Protein AF-A0A2R6G680-F1 (afdb_monomer)

Structure (mmCIF, N/CA/C/O backbone):
data_AF-A0A2R6G680-F1
#
_entry.id   AF-A0A2R6G680-F1
#
loop_
_atom_site.group_PDB
_atom_site.id
_atom_site.type_symbol
_atom_site.label_atom_id
_atom_site.label_alt_id
_atom_site.label_comp_id
_atom_site.label_asym_id
_atom_site.label_entity_id
_atom_site.label_seq_id
_atom_site.pdbx_PDB_ins_code
_atom_site.Cartn_x
_atom_site.Cartn_y
_atom_site.Cartn_z
_atom_site.occupancy
_atom_site.B_iso_or_equiv
_atom_site.auth_seq_id
_atom_site.auth_comp_id
_atom_site.auth_asym_id
_atom_site.auth_atom_id
_atom_site.pdbx_PDB_model_num
ATOM 1 N N . MET A 1 1 ? 62.714 5.487 -44.331 1.00 49.81 1 MET A N 1
AT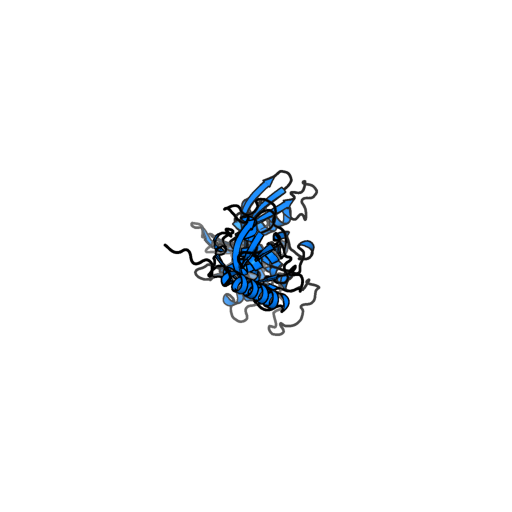OM 2 C CA . MET A 1 1 ? 61.294 5.503 -43.947 1.00 49.81 1 MET A CA 1
ATOM 3 C C . MET A 1 1 ? 60.546 5.523 -45.252 1.00 49.81 1 MET A C 1
ATOM 5 O O . MET A 1 1 ? 60.527 6.553 -45.909 1.00 49.81 1 MET A O 1
ATOM 9 N N . SER A 1 2 ? 60.174 4.332 -45.703 1.00 56.62 2 SER A N 1
ATOM 10 C CA . SER A 1 2 ? 59.376 4.130 -46.904 1.00 56.62 2 SER A CA 1
ATOM 11 C C . SER A 1 2 ? 57.942 4.033 -46.407 1.00 56.62 2 SER A C 1
ATOM 13 O O . SER A 1 2 ? 57.653 3.112 -45.649 1.00 56.62 2 SER A O 1
ATOM 15 N N . ASP A 1 3 ? 57.113 5.021 -46.732 1.00 56.75 3 ASP A N 1
ATOM 16 C CA . ASP A 1 3 ? 55.661 4.886 -46.648 1.00 56.75 3 ASP A CA 1
ATOM 17 C C . ASP A 1 3 ? 55.263 3.920 -47.765 1.00 56.75 3 ASP A C 1
ATOM 19 O O . ASP A 1 3 ? 55.452 4.245 -48.938 1.00 56.75 3 ASP A O 1
ATOM 23 N N . ASP A 1 4 ? 54.825 2.714 -47.404 1.00 64.25 4 ASP A N 1
ATOM 24 C CA . ASP A 1 4 ? 54.219 1.763 -48.336 1.00 64.25 4 ASP A CA 1
ATOM 25 C C . ASP A 1 4 ? 52.769 2.215 -48.590 1.00 64.25 4 ASP A C 1
ATOM 27 O O . ASP A 1 4 ? 51.951 2.176 -47.671 1.00 64.25 4 ASP A O 1
ATOM 31 N N . PRO A 1 5 ? 52.420 2.675 -49.805 1.00 60.72 5 PRO A N 1
ATOM 32 C CA . PRO A 1 5 ? 51.076 3.156 -50.126 1.00 60.72 5 PRO A CA 1
ATOM 33 C C . PRO A 1 5 ? 50.069 2.027 -50.421 1.00 60.72 5 PRO A C 1
ATOM 35 O O . PRO A 1 5 ? 48.942 2.319 -50.816 1.00 60.72 5 PRO A O 1
ATOM 38 N N . ASP A 1 6 ? 50.453 0.760 -50.241 1.00 60.34 6 ASP A N 1
ATOM 39 C CA . ASP A 1 6 ? 49.648 -0.408 -50.628 1.00 60.34 6 ASP A CA 1
ATOM 40 C C . ASP A 1 6 ? 48.803 -1.011 -49.484 1.00 60.34 6 ASP A C 1
ATOM 42 O O . ASP A 1 6 ? 48.071 -1.969 -49.724 1.00 60.34 6 ASP A O 1
ATOM 46 N N . ASP A 1 7 ? 48.827 -0.444 -48.269 1.00 60.12 7 ASP A N 1
ATOM 47 C CA . ASP A 1 7 ? 48.047 -0.967 -47.123 1.00 60.12 7 ASP A CA 1
ATOM 48 C C . ASP A 1 7 ? 46.649 -0.324 -46.968 1.00 60.12 7 ASP A C 1
ATOM 50 O O . ASP A 1 7 ? 45.800 -0.812 -46.236 1.00 60.12 7 ASP A O 1
ATOM 54 N N . ALA A 1 8 ? 46.341 0.744 -47.714 1.00 59.50 8 ALA A N 1
ATOM 55 C CA . ALA A 1 8 ? 45.077 1.483 -47.561 1.00 59.50 8 ALA A CA 1
ATOM 56 C C . ALA A 1 8 ? 43.843 0.797 -48.197 1.00 59.50 8 ALA A C 1
ATOM 58 O O . ALA A 1 8 ? 42.720 1.269 -48.037 1.00 59.50 8 ALA A O 1
ATOM 59 N N . GLY A 1 9 ? 44.034 -0.281 -48.966 1.00 61.34 9 GLY A N 1
ATOM 60 C CA . GLY A 1 9 ? 42.948 -0.982 -49.667 1.00 61.34 9 GLY A CA 1
ATOM 61 C C . GLY A 1 9 ? 42.364 -2.187 -48.920 1.00 61.34 9 GLY A C 1
ATOM 62 O O . GLY A 1 9 ? 41.284 -2.647 -49.289 1.00 61.34 9 GLY A O 1
ATOM 63 N N . GLY A 1 10 ? 43.072 -2.710 -47.912 1.00 71.75 10 GLY A N 1
ATOM 64 C CA . GLY A 1 10 ? 42.641 -3.876 -47.132 1.00 71.75 10 GLY A CA 1
ATOM 65 C C . GLY A 1 10 ? 41.509 -3.550 -46.159 1.00 71.75 10 GLY A C 1
ATOM 66 O O . GLY A 1 10 ? 40.532 -4.296 -46.094 1.00 71.75 10 GLY A O 1
ATOM 67 N N . ASP A 1 11 ? 41.604 -2.401 -45.491 1.00 75.50 11 ASP A N 1
ATOM 68 C CA . ASP A 1 11 ? 40.648 -1.987 -44.458 1.00 75.50 11 ASP A CA 1
ATOM 69 C C . ASP A 1 11 ? 39.259 -1.688 -45.042 1.00 75.50 11 ASP A C 1
ATOM 71 O O . ASP A 1 11 ? 38.263 -2.219 -44.565 1.00 75.50 11 ASP A O 1
ATOM 75 N N . ALA A 1 12 ? 39.176 -0.995 -46.184 1.00 81.25 12 ALA A N 1
ATOM 76 C CA . ALA A 1 12 ? 37.887 -0.633 -46.789 1.00 81.25 12 ALA A CA 1
ATOM 77 C C . ALA A 1 12 ? 37.011 -1.842 -47.187 1.00 81.25 12 ALA A C 1
ATOM 79 O O . ALA A 1 12 ? 35.783 -1.749 -47.207 1.00 81.25 12 ALA A O 1
ATOM 80 N N . LEU A 1 13 ? 37.623 -2.977 -47.545 1.00 77.62 13 LEU A N 1
ATOM 81 C CA . LEU A 1 13 ? 36.894 -4.212 -47.857 1.00 77.62 13 LEU A CA 1
ATOM 82 C C . LEU A 1 13 ? 36.437 -4.941 -46.591 1.00 77.62 13 LEU A C 1
ATOM 84 O O . LEU A 1 13 ? 35.342 -5.501 -46.592 1.00 77.62 13 LEU A O 1
ATOM 88 N N . ALA A 1 14 ? 37.254 -4.922 -45.535 1.00 77.00 14 ALA A N 1
ATOM 89 C CA . ALA A 1 14 ? 36.889 -5.479 -44.238 1.00 77.00 14 ALA A CA 1
ATOM 90 C C . ALA A 1 14 ? 35.731 -4.690 -43.605 1.00 77.00 14 ALA A C 1
ATOM 92 O O . ALA A 1 14 ? 34.775 -5.303 -43.128 1.00 77.00 14 ALA A O 1
ATOM 93 N N . ASP A 1 15 ? 35.760 -3.359 -43.707 1.00 80.75 15 ASP A N 1
ATOM 94 C CA . ASP A 1 15 ? 34.701 -2.469 -43.221 1.00 80.75 15 ASP A CA 1
ATOM 95 C C . ASP A 1 15 ? 33.379 -2.715 -43.965 1.00 80.75 15 ASP A C 1
ATOM 97 O O . ASP A 1 15 ? 32.334 -2.905 -43.345 1.00 80.75 15 ASP A O 1
ATOM 101 N N . LEU A 1 16 ? 33.420 -2.822 -45.301 1.00 81.56 16 LEU A N 1
ATOM 102 C CA . LEU A 1 16 ? 32.242 -3.144 -46.120 1.00 81.56 16 LEU A CA 1
ATOM 103 C C . LEU A 1 16 ? 31.677 -4.541 -45.829 1.00 81.56 16 LEU A C 1
ATOM 105 O O . LEU A 1 16 ? 30.459 -4.738 -45.859 1.00 81.56 16 LEU A O 1
ATOM 109 N N . GLU A 1 17 ? 32.537 -5.531 -45.579 1.00 77.44 17 GLU A N 1
ATOM 110 C CA . GLU A 1 17 ? 32.090 -6.872 -45.205 1.00 77.44 17 GLU A CA 1
ATOM 111 C C . GLU A 1 17 ? 31.442 -6.864 -43.815 1.00 77.44 17 GLU A C 1
ATOM 113 O O . GLU A 1 17 ? 30.363 -7.440 -43.654 1.00 77.44 17 GLU A O 1
ATOM 118 N N . ALA A 1 18 ? 32.027 -6.159 -42.843 1.00 78.62 18 ALA A N 1
ATOM 119 C CA . ALA A 1 18 ? 31.448 -5.977 -41.515 1.00 78.62 18 ALA A CA 1
ATOM 120 C C . ALA A 1 18 ? 30.091 -5.251 -41.577 1.00 78.62 18 ALA A C 1
ATOM 122 O O . ALA A 1 18 ? 29.119 -5.700 -40.960 1.00 78.62 18 ALA A O 1
ATOM 123 N N . GLU A 1 19 ? 29.979 -4.194 -42.384 1.00 79.56 19 GLU A N 1
ATOM 124 C CA . GLU A 1 19 ? 28.728 -3.462 -42.599 1.00 79.56 19 GLU A CA 1
ATOM 125 C C . GLU A 1 19 ? 27.661 -4.356 -43.254 1.00 79.56 19 GLU A C 1
ATOM 127 O O . GLU A 1 19 ? 26.500 -4.375 -42.830 1.00 79.56 19 GLU A O 1
ATOM 132 N N . TYR A 1 20 ? 28.049 -5.161 -44.249 1.00 79.56 20 TYR A N 1
ATOM 133 C CA . TYR A 1 20 ? 27.141 -6.084 -44.928 1.00 79.56 20 TYR A CA 1
ATOM 134 C C . TYR A 1 20 ? 26.673 -7.229 -44.023 1.00 79.56 20 TYR A C 1
ATOM 136 O O . TYR A 1 20 ? 25.492 -7.587 -44.059 1.00 79.56 20 TYR A O 1
ATOM 144 N N . GLN A 1 21 ? 27.555 -7.799 -43.195 1.00 76.00 21 GLN A N 1
ATOM 145 C CA . GLN A 1 21 ? 27.157 -8.816 -42.219 1.00 76.00 21 GLN A CA 1
ATOM 146 C C . GLN A 1 21 ? 26.201 -8.218 -41.188 1.00 76.00 21 GLN A C 1
ATOM 148 O O . GLN A 1 21 ? 25.130 -8.781 -40.974 1.00 76.00 21 GLN A O 1
ATOM 153 N N . THR A 1 22 ? 26.508 -7.037 -40.650 1.00 75.69 22 THR A N 1
ATOM 154 C CA . THR A 1 22 ? 25.616 -6.312 -39.734 1.00 75.69 22 THR A CA 1
ATOM 155 C C . THR A 1 22 ? 24.255 -6.049 -40.380 1.00 75.69 22 THR A C 1
ATOM 157 O O . THR A 1 22 ? 23.216 -6.356 -39.800 1.00 75.69 22 THR A O 1
ATOM 160 N N . TYR A 1 23 ? 24.221 -5.569 -41.627 1.00 80.81 23 TYR A N 1
ATOM 161 C CA . TYR A 1 23 ? 22.977 -5.393 -42.382 1.00 80.81 23 TYR A CA 1
ATOM 162 C C . TYR A 1 23 ? 22.189 -6.702 -42.542 1.00 80.81 23 TYR A C 1
ATOM 164 O O . TYR A 1 23 ? 20.964 -6.713 -42.392 1.00 80.81 23 TYR A O 1
ATOM 172 N N . ARG A 1 24 ? 22.875 -7.810 -42.845 1.00 79.94 24 ARG A N 1
ATOM 173 C CA . ARG A 1 24 ? 22.242 -9.115 -43.057 1.00 79.94 24 ARG A CA 1
ATOM 174 C C . ARG A 1 24 ? 21.618 -9.658 -41.775 1.00 79.94 24 ARG A C 1
ATOM 176 O O . ARG A 1 24 ? 20.484 -10.126 -41.830 1.00 79.94 24 ARG A O 1
ATOM 183 N N . VAL A 1 25 ? 22.338 -9.567 -40.660 1.00 78.25 25 VAL A N 1
ATOM 184 C CA . VAL A 1 25 ? 21.880 -10.024 -39.341 1.00 78.25 25 VAL A CA 1
ATOM 185 C C . VAL A 1 25 ? 20.653 -9.209 -38.910 1.00 78.25 25 VAL A C 1
ATOM 187 O O . VAL A 1 25 ? 19.599 -9.774 -38.622 1.00 78.25 25 VAL A O 1
ATOM 190 N N . LEU A 1 26 ? 20.720 -7.877 -39.018 1.00 78.19 26 LEU A N 1
ATOM 191 C CA . LEU A 1 26 ? 19.611 -6.993 -38.636 1.00 78.19 26 LEU A CA 1
ATOM 192 C C . LEU A 1 26 ? 18.354 -7.207 -39.497 1.00 78.19 26 LEU A C 1
ATOM 194 O O . LEU A 1 26 ? 17.239 -7.151 -38.989 1.00 78.19 26 LEU A O 1
ATOM 198 N N . ARG A 1 27 ? 18.502 -7.492 -40.798 1.00 79.62 27 ARG A N 1
ATOM 199 C CA . ARG A 1 27 ? 17.358 -7.771 -41.686 1.00 79.62 27 ARG A CA 1
ATOM 200 C C . ARG A 1 27 ? 16.759 -9.166 -41.477 1.00 79.62 27 ARG A C 1
ATOM 202 O O . ARG A 1 27 ? 15.598 -9.383 -41.817 1.00 79.62 27 ARG A O 1
ATOM 209 N N . GLY A 1 28 ? 17.545 -10.112 -40.968 1.00 79.81 28 GLY A N 1
ATOM 210 C CA . GLY A 1 28 ? 17.098 -11.476 -40.685 1.00 79.81 28 GLY A CA 1
ATOM 211 C C . GLY A 1 28 ? 16.208 -11.594 -39.446 1.00 79.81 28 GLY A C 1
ATOM 212 O O . GLY A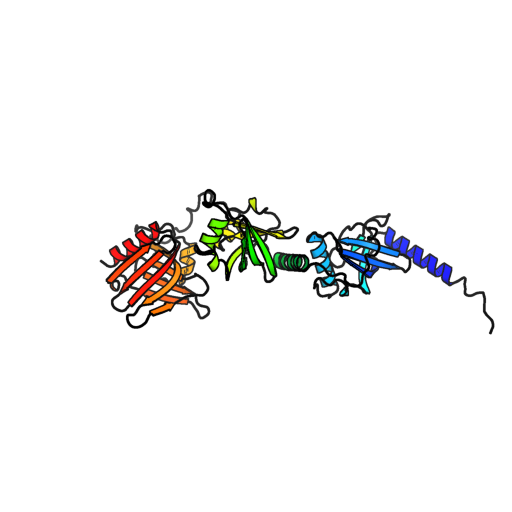 1 28 ? 15.646 -12.665 -39.227 1.00 79.81 28 GLY A O 1
ATOM 213 N N . GLY A 1 29 ? 16.083 -10.523 -38.650 1.00 81.56 29 GLY A N 1
ATOM 214 C CA . GLY A 1 29 ? 15.519 -10.599 -37.301 1.00 81.56 29 GLY A CA 1
ATOM 215 C C . GLY A 1 29 ? 16.396 -11.433 -36.363 1.00 81.56 29 GLY A C 1
ATOM 216 O O . GLY A 1 29 ? 15.893 -12.002 -35.395 1.00 81.56 29 GLY A O 1
ATOM 217 N N . GLU A 1 30 ? 17.684 -11.566 -36.693 1.00 87.44 30 GLU A N 1
ATOM 218 C CA . GLU A 1 30 ? 18.654 -12.263 -35.859 1.00 87.44 30 GLU A CA 1
ATOM 219 C C . GLU A 1 30 ? 19.028 -11.391 -34.656 1.00 87.44 30 GLU A C 1
ATOM 221 O O . GLU A 1 30 ? 18.922 -10.162 -34.686 1.00 87.44 30 GLU A O 1
ATOM 226 N N . ASP A 1 31 ? 19.453 -12.056 -33.589 1.00 92.56 31 ASP A N 1
ATOM 227 C CA . ASP A 1 31 ? 19.865 -11.413 -32.351 1.00 92.56 31 ASP A CA 1
ATOM 228 C C . ASP A 1 31 ? 21.253 -10.772 -32.534 1.00 92.56 31 ASP A C 1
ATOM 230 O O . ASP A 1 31 ? 22.177 -11.400 -33.061 1.00 92.56 31 ASP A O 1
ATOM 234 N N . VAL A 1 32 ? 21.404 -9.518 -32.103 1.00 92.56 32 VAL A N 1
ATOM 235 C CA . VAL A 1 32 ? 22.625 -8.714 -32.259 1.00 92.56 32 VAL A CA 1
ATOM 236 C C . VAL A 1 32 ? 23.081 -8.184 -30.913 1.00 92.56 32 VAL A C 1
ATOM 238 O O . VAL A 1 32 ? 22.293 -7.620 -30.166 1.00 92.56 32 VAL A O 1
ATOM 241 N N . SER A 1 33 ? 24.370 -8.322 -30.617 1.00 94.12 33 SER A N 1
ATOM 242 C CA . SER A 1 33 ? 24.966 -7.703 -29.434 1.00 94.12 33 SER A CA 1
ATOM 243 C C . SER A 1 33 ? 25.059 -6.189 -29.626 1.00 94.12 33 SER A C 1
ATOM 245 O O . SER A 1 33 ? 25.563 -5.732 -30.651 1.00 94.12 33 SER A O 1
ATOM 247 N N . ALA A 1 34 ? 24.626 -5.418 -28.637 1.00 95.75 34 ALA A N 1
ATOM 248 C CA . ALA A 1 34 ? 24.740 -3.966 -28.621 1.00 95.75 34 ALA A CA 1
ATOM 249 C C . ALA A 1 34 ? 25.215 -3.485 -27.252 1.00 95.75 34 ALA A C 1
ATOM 251 O O . ALA A 1 34 ? 24.868 -4.075 -26.231 1.00 95.75 34 ALA A O 1
ATOM 252 N N . ARG A 1 35 ? 25.989 -2.405 -27.220 1.00 97.25 35 ARG A N 1
ATOM 253 C CA . ARG A 1 35 ? 26.400 -1.741 -25.982 1.00 97.25 35 ARG A CA 1
ATOM 254 C C . ARG A 1 35 ? 25.447 -0.593 -25.677 1.00 97.25 35 ARG A C 1
ATOM 256 O O . ARG A 1 35 ? 25.126 0.173 -26.578 1.00 97.25 35 ARG A O 1
ATOM 263 N N . ILE A 1 36 ? 25.023 -0.431 -24.430 1.00 97.38 36 ILE A N 1
ATOM 264 C CA . ILE A 1 36 ? 24.321 0.781 -23.995 1.00 97.38 36 ILE A CA 1
ATOM 265 C C . ILE A 1 36 ? 25.361 1.903 -23.932 1.00 97.38 36 ILE A C 1
ATOM 267 O O . ILE A 1 36 ? 26.222 1.918 -23.060 1.00 97.38 36 ILE A O 1
ATOM 271 N N . ASP A 1 37 ? 25.338 2.806 -24.901 1.00 96.62 37 ASP A N 1
ATOM 272 C CA . ASP A 1 37 ? 26.349 3.854 -25.059 1.00 96.62 37 ASP A CA 1
ATOM 273 C C . ASP A 1 37 ? 25.957 5.157 -24.350 1.00 96.62 37 ASP A C 1
ATOM 275 O O . ASP A 1 37 ? 26.817 5.897 -23.877 1.00 96.62 37 ASP A O 1
ATOM 279 N N . ALA A 1 38 ? 24.658 5.429 -24.231 1.00 96.50 38 ALA A N 1
ATOM 280 C CA . ALA A 1 38 ? 24.161 6.555 -23.453 1.00 96.50 38 ALA A CA 1
ATOM 281 C C . ALA A 1 38 ? 22.773 6.270 -22.881 1.00 96.50 38 ALA A C 1
ATOM 283 O O . ALA A 1 38 ? 21.989 5.502 -23.445 1.00 96.50 38 ALA A O 1
ATOM 284 N N . VAL A 1 39 ? 22.468 6.950 -21.783 1.00 96.62 39 VAL A N 1
ATOM 285 C CA . VAL A 1 39 ? 21.147 6.996 -21.162 1.00 96.62 39 VAL A CA 1
ATOM 286 C C . VAL A 1 39 ? 20.744 8.453 -20.956 1.00 96.62 39 VAL A C 1
ATOM 288 O O . VAL A 1 39 ? 21.598 9.338 -20.908 1.00 96.62 39 VAL A O 1
ATOM 291 N N . GLY A 1 40 ? 19.447 8.714 -20.885 1.00 95.06 40 GLY A N 1
ATOM 292 C CA . GLY A 1 40 ? 18.914 10.049 -20.636 1.00 95.06 40 GLY A CA 1
ATOM 293 C C . GLY A 1 40 ? 17.533 9.972 -20.009 1.00 95.06 40 GLY A C 1
ATOM 294 O O . GLY A 1 40 ? 16.831 8.973 -20.167 1.00 95.06 40 GLY A O 1
ATOM 295 N N . TYR A 1 41 ? 17.144 11.026 -19.302 1.00 92.94 41 TYR A N 1
ATOM 296 C CA . TYR A 1 41 ? 15.794 11.170 -18.777 1.00 92.94 41 TYR A CA 1
ATOM 297 C C . TYR A 1 41 ? 15.301 12.606 -18.963 1.00 92.94 41 TYR A C 1
ATOM 299 O O . TYR A 1 41 ? 16.047 13.557 -18.733 1.00 92.94 41 TYR A O 1
ATOM 307 N N . ASP A 1 42 ? 14.050 12.735 -19.392 1.00 90.69 42 ASP A N 1
ATOM 308 C CA . ASP A 1 42 ? 13.303 13.996 -19.460 1.00 90.69 42 ASP A CA 1
ATOM 309 C C . ASP A 1 42 ? 11.850 13.707 -19.044 1.00 90.69 42 ASP A C 1
ATOM 311 O O . ASP A 1 42 ? 11.603 13.395 -17.886 1.00 90.69 42 ASP A O 1
ATOM 315 N N . ASP A 1 43 ? 10.903 13.653 -19.982 1.00 89.69 43 ASP A N 1
ATOM 316 C CA . ASP A 1 43 ? 9.550 13.123 -19.727 1.00 89.69 43 ASP A CA 1
ATOM 317 C C . ASP A 1 43 ? 9.461 11.586 -19.879 1.00 89.69 43 ASP A C 1
ATOM 319 O O . ASP A 1 43 ? 8.418 10.974 -19.652 1.00 89.69 43 ASP A O 1
ATOM 323 N N . ALA A 1 44 ? 10.552 10.962 -20.321 1.00 93.69 44 ALA A N 1
ATOM 324 C CA . ALA A 1 44 ? 10.692 9.537 -20.595 1.00 93.69 44 ALA A CA 1
ATOM 325 C C . ALA A 1 44 ? 12.152 9.123 -20.370 1.00 93.69 44 ALA A C 1
ATOM 327 O O . ALA A 1 44 ? 13.053 9.966 -20.429 1.00 93.69 44 ALA A O 1
ATOM 328 N N . ALA A 1 45 ? 12.398 7.834 -20.137 1.00 94.56 45 ALA A N 1
ATOM 329 C CA . ALA A 1 45 ? 13.753 7.293 -20.095 1.00 94.56 45 ALA A CA 1
ATOM 330 C C . ALA A 1 45 ? 14.201 6.900 -21.507 1.00 94.56 45 ALA A C 1
ATOM 332 O O . ALA A 1 45 ? 13.467 6.255 -22.248 1.00 94.56 45 ALA A O 1
ATOM 333 N N . TYR A 1 46 ? 15.417 7.269 -21.890 1.00 96.38 46 TYR A N 1
ATOM 334 C CA . TYR A 1 46 ? 15.964 6.999 -23.215 1.00 96.38 46 TYR A CA 1
ATOM 335 C C . TYR A 1 46 ? 17.208 6.138 -23.092 1.00 96.38 46 TYR A C 1
ATOM 337 O O . TYR A 1 46 ? 18.111 6.452 -22.319 1.00 96.38 46 TYR A O 1
ATOM 345 N N . LEU A 1 47 ? 17.271 5.071 -23.887 1.00 97.00 47 LEU A N 1
ATOM 346 C CA . LEU A 1 47 ? 18.435 4.194 -23.977 1.00 97.00 47 LEU A CA 1
ATOM 347 C C . LEU A 1 47 ? 18.998 4.269 -25.396 1.00 97.00 47 LEU A C 1
ATOM 349 O O . LEU A 1 47 ? 18.278 4.017 -26.367 1.00 97.00 47 LEU A O 1
ATOM 353 N N . ARG A 1 48 ? 20.282 4.617 -25.526 1.00 96.75 48 ARG A N 1
ATOM 354 C CA . ARG A 1 48 ? 21.025 4.560 -26.789 1.00 96.75 48 ARG A CA 1
ATOM 355 C C . ARG A 1 48 ? 21.876 3.303 -26.822 1.00 96.75 48 ARG A C 1
ATOM 357 O O . ARG A 1 48 ? 22.788 3.143 -26.018 1.00 96.75 48 ARG A O 1
ATOM 364 N N . PHE A 1 49 ? 21.613 2.454 -27.799 1.00 96.62 49 PHE A N 1
ATOM 365 C CA . PHE A 1 49 ? 22.372 1.248 -28.069 1.00 96.62 49 PHE A CA 1
ATOM 366 C C . PHE A 1 49 ? 23.291 1.456 -29.267 1.00 96.62 49 PHE A C 1
ATOM 368 O O . PHE A 1 49 ? 22.842 1.860 -30.336 1.00 96.62 49 PHE A O 1
ATOM 375 N N . GLU A 1 50 ? 24.563 1.136 -29.109 1.00 96.25 50 GLU A N 1
ATOM 376 C CA . GLU A 1 50 ? 25.568 1.106 -30.162 1.00 96.25 50 GLU A CA 1
ATOM 377 C C . GLU A 1 50 ? 25.791 -0.346 -30.600 1.00 96.25 50 GLU A C 1
ATOM 379 O O . GLU A 1 50 ? 26.194 -1.195 -29.803 1.00 96.25 50 GLU A O 1
ATOM 384 N N . VAL A 1 51 ? 25.507 -0.640 -31.869 1.00 93.69 51 VAL A N 1
ATOM 385 C CA . VAL A 1 51 ? 25.757 -1.960 -32.479 1.00 93.69 51 VAL A CA 1
ATOM 386 C C . VAL A 1 51 ? 27.101 -1.979 -33.211 1.00 93.69 51 VAL A C 1
ATOM 388 O O . VAL A 1 51 ? 27.793 -2.994 -33.224 1.00 93.69 51 VAL A O 1
ATOM 391 N N . SER A 1 52 ? 27.472 -0.849 -33.813 1.00 90.06 52 SER A N 1
ATOM 392 C CA . SER A 1 52 ? 28.756 -0.598 -34.475 1.00 90.06 52 SER A CA 1
ATOM 393 C C . SER A 1 52 ? 29.036 0.908 -34.482 1.00 90.06 52 SER A C 1
ATOM 395 O O . SER A 1 52 ? 28.111 1.682 -34.245 1.00 90.06 52 SER A O 1
ATOM 397 N N . GLU A 1 53 ? 30.252 1.328 -34.848 1.00 88.19 53 GLU A N 1
ATOM 398 C CA . GLU A 1 53 ? 30.670 2.747 -34.846 1.00 88.19 53 GLU A CA 1
ATOM 399 C C . GLU A 1 53 ? 29.693 3.677 -35.596 1.00 88.19 53 GLU A C 1
ATOM 401 O O . GLU A 1 53 ? 29.390 4.774 -35.133 1.00 88.19 53 GLU A O 1
ATOM 406 N N . ASP A 1 54 ? 29.126 3.208 -36.712 1.00 88.38 54 ASP A N 1
ATOM 407 C CA . ASP A 1 54 ? 28.191 3.986 -37.538 1.00 88.38 54 ASP A CA 1
ATOM 408 C C . ASP A 1 54 ? 26.708 3.650 -37.305 1.00 88.38 54 ASP A C 1
ATOM 410 O O . ASP A 1 54 ? 25.833 4.115 -38.047 1.00 88.38 54 ASP A O 1
ATOM 414 N N . ARG A 1 55 ? 26.382 2.796 -36.322 1.00 90.25 55 ARG A N 1
ATOM 415 C CA . ARG A 1 55 ? 25.002 2.331 -36.121 1.00 90.25 55 ARG A CA 1
ATOM 416 C C . ARG A 1 55 ? 24.585 2.347 -34.662 1.00 90.25 55 ARG A C 1
ATOM 418 O O . ARG A 1 55 ? 24.962 1.485 -33.866 1.00 90.25 55 ARG A O 1
ATOM 425 N N . VAL A 1 56 ? 23.689 3.285 -34.382 1.00 95.00 56 VAL A N 1
ATOM 426 C CA . VAL A 1 56 ? 23.047 3.470 -33.088 1.00 95.00 56 VAL A CA 1
ATOM 427 C C . VAL A 1 56 ? 21.533 3.335 -33.203 1.00 95.00 56 VAL A C 1
ATOM 429 O O . VAL A 1 56 ? 20.936 3.684 -34.222 1.00 95.00 56 VAL A O 1
ATOM 432 N N . PHE A 1 57 ? 20.920 2.846 -32.135 1.00 95.06 57 PHE A N 1
ATOM 433 C CA . PHE A 1 57 ? 19.478 2.802 -31.945 1.00 95.06 57 PHE A CA 1
ATOM 434 C C . PHE A 1 57 ? 19.143 3.556 -30.672 1.00 95.06 57 PHE A C 1
ATOM 436 O O . PHE A 1 57 ? 19.791 3.348 -29.653 1.00 95.06 57 PHE A O 1
ATOM 443 N N . THR A 1 58 ? 18.118 4.395 -30.704 1.00 97.12 58 THR A N 1
ATOM 444 C CA . THR A 1 58 ? 17.593 5.020 -29.493 1.00 97.12 58 THR A CA 1
ATOM 445 C C . THR A 1 58 ? 16.163 4.571 -29.292 1.00 97.12 58 THR A C 1
ATOM 447 O O . THR A 1 58 ? 15.359 4.650 -30.215 1.00 97.12 58 THR A O 1
ATOM 450 N N . VAL A 1 59 ? 15.854 4.094 -28.092 1.00 96.88 59 VAL A N 1
ATOM 451 C CA . VAL A 1 59 ? 14.483 3.782 -27.681 1.00 96.88 59 VAL A CA 1
ATOM 452 C C . VAL A 1 59 ? 14.070 4.729 -26.571 1.00 96.88 59 VAL A C 1
ATOM 454 O O . VAL A 1 59 ? 14.884 5.061 -25.708 1.00 96.88 59 VAL A O 1
ATOM 457 N N . ALA A 1 60 ? 12.807 5.136 -26.602 1.00 96.25 60 ALA A N 1
ATOM 458 C CA . ALA A 1 60 ? 12.154 5.792 -25.482 1.00 96.25 60 ALA A CA 1
ATOM 459 C C . ALA A 1 60 ? 11.331 4.763 -24.703 1.00 96.25 60 ALA A C 1
ATOM 461 O O . ALA A 1 60 ? 10.648 3.918 -25.287 1.00 96.25 60 ALA A O 1
ATOM 462 N N . LEU A 1 61 ? 11.410 4.864 -23.387 1.00 94.19 61 LEU A N 1
ATOM 463 C CA . LEU A 1 61 ? 10.600 4.170 -22.406 1.00 94.19 61 LEU A CA 1
ATOM 464 C C . LEU A 1 61 ? 9.729 5.237 -21.765 1.00 94.19 61 LEU A C 1
ATOM 466 O O . LEU A 1 61 ? 10.250 6.176 -21.155 1.00 94.19 61 LEU A O 1
ATOM 470 N N . GLY A 1 62 ? 8.424 5.132 -21.983 1.00 90.12 62 GLY A N 1
ATOM 471 C CA . GLY A 1 62 ? 7.461 6.084 -21.463 1.00 90.12 62 GLY A CA 1
ATOM 472 C C . GLY A 1 62 ? 7.544 6.214 -19.939 1.00 90.12 62 GLY A C 1
ATOM 473 O O . GLY A 1 62 ? 8.131 5.370 -19.259 1.00 90.12 62 GLY A O 1
ATOM 474 N N . PRO A 1 63 ? 6.929 7.266 -19.377 1.00 82.00 63 PRO A N 1
ATOM 475 C CA . PRO A 1 63 ? 6.803 7.413 -17.930 1.00 82.00 63 PRO A CA 1
ATOM 476 C C . PRO A 1 63 ? 5.815 6.403 -17.326 1.00 82.00 63 PRO A C 1
ATOM 478 O O . PRO A 1 63 ? 5.572 6.420 -16.120 1.00 82.00 63 PRO A O 1
ATOM 481 N N . ASP A 1 64 ? 5.198 5.548 -18.146 1.00 82.44 64 ASP A N 1
ATOM 482 C CA . ASP A 1 64 ? 4.354 4.485 -17.644 1.00 82.44 64 ASP A CA 1
ATOM 483 C C . ASP A 1 64 ? 5.191 3.404 -16.949 1.00 82.44 64 ASP A C 1
ATOM 485 O O . ASP A 1 64 ? 6.338 3.100 -17.273 1.00 82.44 64 ASP A O 1
ATOM 489 N N . VAL A 1 65 ? 4.587 2.807 -15.937 1.00 75.06 65 VAL A N 1
ATOM 490 C CA . VAL A 1 65 ? 5.248 1.840 -15.066 1.00 75.06 65 VAL A CA 1
ATOM 491 C C . VAL A 1 65 ? 5.540 0.534 -15.788 1.00 75.06 65 VAL A C 1
ATOM 493 O O . VAL A 1 65 ? 6.453 -0.157 -15.360 1.00 75.06 65 VAL A O 1
ATOM 496 N N . SER A 1 66 ? 4.847 0.181 -16.877 1.00 81.25 66 SER A N 1
ATOM 497 C CA . SER A 1 66 ? 5.198 -1.026 -17.640 1.00 81.25 66 SER A CA 1
ATOM 498 C C . SER A 1 66 ? 6.575 -0.866 -18.285 1.00 81.25 66 SER A C 1
ATOM 500 O O . SER A 1 66 ? 7.440 -1.746 -18.179 1.00 81.25 66 SER A O 1
ATOM 502 N N . ASP A 1 67 ? 6.816 0.300 -18.876 1.00 90.38 67 ASP A N 1
ATOM 503 C CA . ASP A 1 67 ? 8.092 0.680 -19.469 1.00 90.38 67 ASP A CA 1
ATOM 504 C C . ASP A 1 67 ? 9.200 0.770 -18.415 1.00 90.38 67 ASP A C 1
ATOM 506 O O . ASP A 1 67 ? 10.286 0.209 -18.591 1.00 90.38 67 ASP A O 1
ATOM 510 N N . LEU A 1 68 ? 8.908 1.384 -17.272 1.00 88.44 68 LEU A N 1
ATOM 511 C CA . LEU A 1 68 ? 9.868 1.521 -16.177 1.00 88.44 68 LEU A CA 1
ATOM 512 C C . LEU A 1 68 ? 10.116 0.212 -15.410 1.00 88.44 68 LEU A C 1
ATOM 514 O O . LEU A 1 68 ? 11.225 -0.027 -14.931 1.00 88.44 68 LEU A O 1
ATOM 518 N N . ALA A 1 69 ? 9.128 -0.674 -15.318 1.00 86.62 69 ALA A N 1
ATOM 519 C CA . ALA A 1 69 ? 9.304 -2.021 -14.785 1.00 86.62 69 ALA A CA 1
ATOM 520 C C . ALA A 1 69 ? 10.178 -2.858 -15.710 1.00 86.62 69 ALA A C 1
ATOM 522 O O . ALA A 1 69 ? 11.052 -3.581 -15.234 1.00 86.62 69 ALA A O 1
ATOM 523 N N . SER A 1 70 ? 10.004 -2.705 -17.024 1.00 91.88 70 SER A N 1
ATOM 524 C CA . SER A 1 70 ? 10.891 -3.318 -18.012 1.00 91.88 70 SER A CA 1
ATOM 525 C C . SER A 1 70 ? 12.318 -2.765 -17.898 1.00 91.88 70 SER A C 1
ATOM 527 O O . SER A 1 70 ? 13.280 -3.525 -17.985 1.00 91.88 70 SER A O 1
ATOM 529 N N . LEU A 1 71 ? 12.480 -1.466 -17.616 1.00 94.31 71 LEU A N 1
ATOM 530 C CA . LEU A 1 71 ? 13.782 -0.861 -17.312 1.00 94.31 71 LEU A CA 1
ATOM 531 C C . LEU A 1 71 ? 14.404 -1.441 -16.033 1.00 94.31 71 LEU A C 1
ATOM 533 O O . LEU A 1 71 ? 15.570 -1.829 -16.028 1.00 94.31 71 LEU A O 1
ATOM 537 N N . ALA A 1 72 ? 13.633 -1.573 -14.954 1.00 92.50 72 ALA A N 1
ATOM 538 C CA . ALA A 1 72 ? 14.115 -2.190 -13.721 1.00 92.50 72 ALA A CA 1
ATOM 539 C C . ALA A 1 72 ? 14.433 -3.686 -13.895 1.00 92.50 72 ALA A C 1
ATOM 541 O O . ALA A 1 72 ? 15.374 -4.196 -13.277 1.00 92.50 72 ALA A O 1
ATOM 542 N N . ALA A 1 73 ? 13.679 -4.392 -14.741 1.00 91.88 73 ALA A N 1
ATOM 543 C CA . ALA A 1 73 ? 13.959 -5.767 -15.134 1.00 91.88 73 ALA A CA 1
ATOM 544 C C . ALA A 1 73 ? 15.244 -5.860 -15.968 1.00 91.88 73 ALA A C 1
ATOM 546 O O . ALA A 1 73 ? 16.028 -6.785 -15.754 1.00 91.88 73 ALA A O 1
ATOM 547 N N . LEU A 1 74 ? 15.498 -4.893 -16.857 1.00 95.69 74 LEU A N 1
ATOM 548 C CA . LEU A 1 74 ? 16.751 -4.776 -17.606 1.00 95.69 74 LEU A CA 1
ATOM 549 C C . LEU A 1 7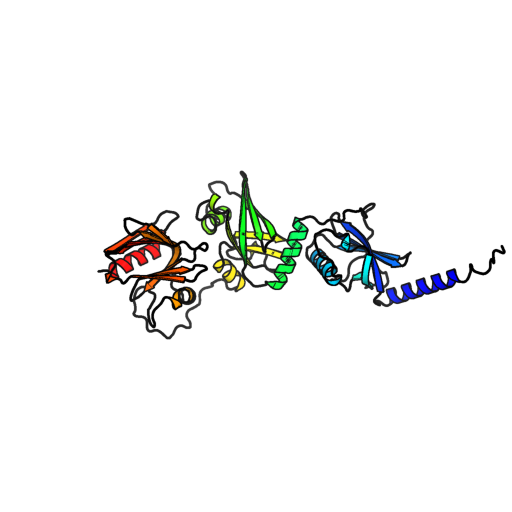4 ? 17.933 -4.582 -16.652 1.00 95.69 74 LEU A C 1
ATOM 551 O O . LEU A 1 74 ? 18.886 -5.354 -16.722 1.00 95.69 74 LEU A O 1
ATOM 555 N N . CYS A 1 75 ? 17.845 -3.639 -15.707 1.00 95.31 75 CYS A N 1
ATOM 556 C CA . CYS A 1 75 ? 18.865 -3.471 -14.666 1.00 95.31 75 CYS A CA 1
ATOM 557 C C . CYS A 1 75 ? 19.120 -4.792 -13.924 1.00 95.31 75 CYS A C 1
ATOM 559 O O . CYS A 1 75 ? 20.262 -5.222 -13.795 1.00 95.31 75 CYS A O 1
ATOM 561 N N . GLY A 1 76 ? 18.056 -5.484 -13.502 1.00 93.19 76 GLY A N 1
ATOM 562 C CA . GLY A 1 76 ? 18.171 -6.776 -12.824 1.00 93.19 76 GLY A CA 1
ATOM 563 C C . GLY A 1 76 ? 18.829 -7.871 -13.671 1.00 93.19 76 GLY A C 1
ATOM 564 O O . GLY A 1 76 ? 19.607 -8.658 -13.138 1.00 93.19 76 GLY A O 1
ATOM 565 N N . ALA A 1 77 ? 18.552 -7.921 -14.977 1.00 95.06 77 ALA A N 1
ATOM 566 C CA . ALA A 1 77 ? 19.163 -8.879 -15.901 1.00 95.06 77 ALA A CA 1
ATOM 567 C C . ALA A 1 77 ? 20.665 -8.623 -16.118 1.00 95.06 77 ALA A C 1
ATOM 569 O O . ALA A 1 77 ? 21.410 -9.565 -16.382 1.00 95.06 77 ALA A O 1
ATOM 570 N N . LEU A 1 78 ? 21.097 -7.370 -15.962 1.00 96.06 78 LEU A N 1
ATOM 571 C CA . LEU A 1 78 ? 22.488 -6.929 -16.081 1.00 96.06 78 LEU A CA 1
ATOM 572 C C . LEU A 1 78 ? 23.240 -6.916 -14.735 1.00 96.06 78 LEU A C 1
ATOM 574 O O . LEU A 1 78 ? 24.370 -6.448 -14.675 1.00 96.06 78 LEU A O 1
ATOM 578 N N . ASP A 1 79 ? 22.630 -7.408 -13.648 1.00 95.38 79 ASP A N 1
ATOM 579 C CA . ASP A 1 79 ? 23.166 -7.318 -12.273 1.00 95.38 79 ASP A CA 1
ATOM 580 C C . ASP A 1 79 ? 23.461 -5.868 -11.823 1.00 95.38 79 ASP A C 1
ATOM 582 O O . ASP A 1 79 ? 24.281 -5.596 -10.945 1.00 95.38 79 ASP A O 1
ATOM 586 N N . VAL A 1 80 ? 22.739 -4.914 -12.412 1.00 95.62 80 VAL A N 1
ATOM 587 C CA . VAL A 1 80 ? 22.766 -3.498 -12.057 1.00 95.62 80 VAL A CA 1
ATOM 588 C C . VAL A 1 80 ? 21.640 -3.219 -11.067 1.00 95.62 80 VAL A C 1
ATOM 590 O O . VAL A 1 80 ? 20.475 -3.582 -11.262 1.00 95.62 80 VAL A O 1
ATOM 593 N N . ARG A 1 81 ? 21.961 -2.539 -9.965 1.00 93.12 81 ARG A N 1
ATOM 594 C CA . ARG A 1 81 ? 20.950 -2.158 -8.979 1.00 93.12 81 ARG A CA 1
ATOM 595 C C . ARG A 1 81 ? 20.121 -0.988 -9.508 1.00 93.12 81 ARG A C 1
ATOM 597 O O . ARG A 1 81 ? 20.661 0.077 -9.763 1.00 93.12 81 ARG A O 1
ATOM 604 N N . PHE A 1 82 ? 18.805 -1.158 -9.569 1.00 92.06 82 PHE A N 1
ATOM 605 C CA . PHE A 1 82 ? 17.887 -0.066 -9.887 1.00 92.06 82 PHE A CA 1
ATOM 606 C C . PHE A 1 82 ? 17.765 0.898 -8.693 1.00 92.06 82 PHE A C 1
ATOM 608 O O . PHE A 1 82 ? 17.266 0.514 -7.632 1.00 92.06 82 PHE A O 1
ATOM 615 N N . THR A 1 83 ? 18.270 2.125 -8.843 1.00 91.56 83 THR A N 1
ATOM 616 C CA . THR A 1 83 ? 18.236 3.187 -7.813 1.00 91.56 83 THR A CA 1
ATOM 617 C C . THR A 1 83 ? 17.641 4.503 -8.316 1.00 91.56 83 THR A C 1
ATOM 619 O O . THR A 1 83 ? 17.749 5.512 -7.627 1.00 91.56 83 THR A O 1
ATOM 622 N N . GLY A 1 84 ? 17.061 4.514 -9.518 1.00 91.19 84 GLY A N 1
ATOM 623 C CA . GLY A 1 84 ? 16.654 5.729 -10.230 1.00 91.19 84 GLY A CA 1
ATOM 624 C C . GLY A 1 84 ? 17.789 6.365 -11.039 1.00 91.19 84 GLY A C 1
ATOM 625 O O . GLY A 1 84 ? 17.530 6.946 -12.080 1.00 91.19 84 GLY A O 1
ATOM 626 N N . ASP A 1 85 ? 19.041 6.194 -10.619 1.00 95.06 85 ASP A N 1
ATOM 627 C CA . ASP A 1 85 ? 20.227 6.524 -11.417 1.00 95.06 85 ASP A CA 1
ATOM 628 C C . ASP A 1 85 ? 20.423 5.499 -12.549 1.00 95.06 85 ASP A C 1
ATOM 630 O O . ASP A 1 85 ? 20.554 4.299 -12.282 1.00 95.06 85 ASP A O 1
ATOM 634 N N . LEU A 1 86 ? 20.400 5.969 -13.800 1.00 95.38 86 LEU A N 1
ATOM 635 C CA . LEU A 1 86 ? 20.539 5.134 -14.994 1.00 95.38 86 LEU A CA 1
ATOM 636 C C . LEU A 1 86 ? 21.982 5.036 -15.503 1.00 95.38 86 LEU A C 1
ATOM 638 O O . LEU A 1 86 ? 22.260 4.151 -16.314 1.00 95.38 86 LEU A O 1
ATOM 642 N N . ASP A 1 87 ? 22.902 5.882 -15.032 1.00 95.62 87 ASP A N 1
ATOM 643 C CA . ASP A 1 87 ? 24.304 5.889 -15.473 1.00 95.62 87 ASP A CA 1
ATOM 644 C C . ASP A 1 87 ? 24.997 4.519 -15.360 1.00 95.62 87 ASP A C 1
ATOM 646 O O . ASP A 1 87 ? 25.771 4.177 -16.259 1.00 95.62 87 ASP A O 1
ATOM 650 N N . PRO A 1 88 ? 24.711 3.677 -14.341 1.00 96.44 88 PRO A N 1
ATOM 651 C CA . PRO A 1 88 ? 25.287 2.338 -14.253 1.00 96.44 88 PRO A CA 1
ATOM 652 C C . PRO A 1 88 ? 24.952 1.400 -15.422 1.00 96.44 88 PRO A C 1
ATOM 654 O O . PRO A 1 88 ? 25.597 0.366 -15.550 1.00 96.44 88 PRO A O 1
ATOM 657 N N . LEU A 1 89 ? 23.958 1.719 -16.260 1.00 96.31 89 LEU A N 1
ATOM 658 C CA . LEU A 1 89 ? 23.673 0.957 -17.479 1.00 96.31 89 LEU A CA 1
ATOM 659 C C . LEU A 1 89 ? 24.672 1.256 -18.606 1.00 96.31 89 LEU A C 1
ATOM 661 O O . LEU A 1 89 ? 24.806 0.450 -19.525 1.00 96.31 89 LEU A O 1
ATOM 665 N N . VAL A 1 90 ? 25.361 2.400 -18.580 1.00 96.62 90 VAL A N 1
ATOM 666 C CA . VAL A 1 90 ? 26.290 2.792 -19.647 1.00 96.62 90 VAL A CA 1
ATOM 667 C C . VAL A 1 90 ? 27.502 1.862 -19.665 1.00 96.62 90 VAL A C 1
ATOM 669 O O . VAL A 1 90 ? 28.222 1.710 -18.682 1.00 96.62 90 VAL A O 1
ATOM 672 N N . GLY A 1 91 ? 27.760 1.270 -20.828 1.00 96.19 91 GLY A N 1
ATOM 673 C CA . GLY A 1 91 ? 28.814 0.288 -21.052 1.00 96.19 91 GLY A CA 1
ATOM 674 C C . GLY A 1 91 ? 28.340 -1.163 -20.972 1.00 96.19 91 GLY A C 1
ATOM 675 O O . GLY A 1 91 ? 29.048 -2.039 -21.476 1.00 96.19 91 GLY A O 1
ATOM 676 N N . GLU A 1 92 ? 27.149 -1.418 -20.424 1.00 97.81 92 GLU A N 1
ATOM 677 C CA . GLU A 1 92 ? 26.572 -2.761 -20.384 1.00 97.81 92 GLU A CA 1
ATOM 678 C C . GLU A 1 92 ? 26.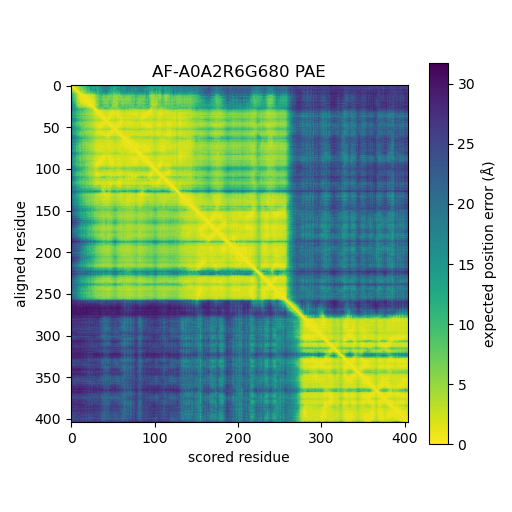214 -3.260 -21.786 1.00 97.81 92 GLU A C 1
ATOM 680 O O . GLU A 1 92 ? 25.918 -2.487 -22.702 1.00 97.81 92 GLU A O 1
ATOM 685 N N . THR A 1 93 ? 26.276 -4.577 -21.969 1.00 97.44 93 THR A N 1
ATOM 686 C CA . THR A 1 93 ? 26.000 -5.227 -23.256 1.00 97.44 93 THR A CA 1
ATOM 687 C C . THR A 1 93 ? 24.677 -5.972 -23.201 1.00 97.44 93 THR A C 1
ATOM 689 O O . THR A 1 93 ? 24.437 -6.752 -22.284 1.00 97.44 93 THR A O 1
ATOM 692 N N . VAL A 1 94 ? 23.843 -5.760 -24.214 1.00 97.44 94 VAL A N 1
ATOM 693 C CA . VAL A 1 94 ? 22.521 -6.366 -24.365 1.00 97.44 94 VAL A CA 1
ATOM 694 C C . VAL A 1 94 ? 22.380 -7.047 -25.720 1.00 97.44 94 VAL A C 1
ATOM 696 O O . VAL A 1 94 ? 23.130 -6.784 -26.664 1.00 97.44 94 VAL A O 1
ATOM 699 N N . THR A 1 95 ? 21.375 -7.899 -25.828 1.00 96.38 95 THR A N 1
ATOM 700 C CA . THR A 1 95 ? 20.974 -8.573 -27.051 1.00 96.38 95 THR A CA 1
ATOM 701 C C . THR A 1 95 ? 19.758 -7.866 -27.638 1.00 96.38 95 THR A C 1
ATOM 703 O O . THR A 1 95 ? 18.654 -7.917 -27.094 1.00 96.38 95 THR A O 1
ATOM 706 N N . LEU A 1 96 ? 19.945 -7.216 -28.782 1.00 95.62 96 LEU A N 1
ATOM 707 C CA . LEU A 1 96 ? 18.875 -6.594 -29.549 1.00 95.62 96 LEU A CA 1
ATOM 708 C C . LEU A 1 96 ? 18.318 -7.553 -30.594 1.00 95.62 96 LEU A C 1
ATOM 710 O O . LEU A 1 96 ? 19.063 -8.199 -31.326 1.00 95.62 96 LEU A O 1
ATOM 714 N N . ARG A 1 97 ? 16.996 -7.560 -30.746 1.00 94.19 97 ARG A N 1
ATOM 715 C CA . ARG A 1 97 ? 16.307 -8.148 -31.894 1.00 94.19 97 ARG A CA 1
ATOM 716 C C . ARG A 1 97 ? 15.564 -7.060 -32.645 1.00 94.19 97 ARG A C 1
ATOM 718 O O . ARG A 1 97 ? 14.687 -6.402 -32.090 1.00 94.19 97 ARG A O 1
ATOM 725 N N . VAL A 1 98 ? 15.877 -6.895 -33.923 1.00 92.31 98 VAL A N 1
ATOM 726 C CA . VAL A 1 98 ? 15.154 -5.960 -34.789 1.00 92.31 98 VAL A CA 1
ATOM 727 C C . VAL A 1 98 ? 13.869 -6.623 -35.283 1.00 92.31 98 VAL A C 1
ATOM 729 O O . VAL A 1 98 ? 13.909 -7.700 -35.875 1.00 92.31 98 VAL A O 1
ATOM 732 N N . ALA A 1 99 ? 12.724 -5.994 -35.020 1.00 87.12 99 ALA A N 1
ATOM 733 C CA . ALA A 1 99 ? 11.409 -6.567 -35.303 1.00 87.12 99 ALA A CA 1
ATOM 734 C C . ALA A 1 99 ? 10.921 -6.307 -36.739 1.00 87.12 99 ALA A C 1
ATOM 736 O O . ALA A 1 99 ? 10.036 -7.015 -37.219 1.00 87.12 99 ALA A O 1
ATOM 737 N N . ASP A 1 100 ? 11.489 -5.319 -37.439 1.00 86.12 100 ASP A N 1
ATOM 738 C CA . ASP A 1 100 ? 11.111 -4.995 -38.814 1.00 86.12 100 ASP A CA 1
ATOM 739 C C . ASP A 1 100 ? 12.307 -4.748 -39.747 1.00 86.12 100 ASP A C 1
ATOM 741 O O . ASP A 1 100 ? 13.402 -4.352 -39.352 1.00 86.12 100 ASP A O 1
ATOM 745 N N . ASP A 1 101 ? 12.078 -4.950 -41.041 1.00 81.75 101 ASP A N 1
ATOM 746 C CA . ASP A 1 101 ? 13.057 -4.801 -42.118 1.00 81.75 101 ASP A CA 1
ATOM 747 C C . ASP A 1 101 ? 13.462 -3.340 -42.398 1.00 81.75 101 ASP A C 1
ATOM 749 O O . ASP A 1 101 ? 14.344 -3.085 -43.225 1.00 81.75 101 ASP A O 1
ATOM 753 N N . ARG A 1 102 ? 12.854 -2.376 -41.696 1.00 85.44 102 ARG A N 1
ATOM 754 C CA . ARG A 1 102 ? 13.213 -0.950 -41.710 1.00 85.44 102 ARG A CA 1
ATOM 755 C C . ARG A 1 102 ? 13.947 -0.512 -40.441 1.00 85.44 102 ARG A C 1
ATOM 757 O O . ARG A 1 102 ? 14.269 0.670 -40.341 1.00 85.44 102 ARG A O 1
ATOM 764 N N . MET A 1 103 ? 14.212 -1.437 -39.522 1.00 87.31 103 MET A N 1
ATOM 765 C CA . MET A 1 103 ? 14.832 -1.203 -38.223 1.00 87.31 103 MET A CA 1
ATOM 766 C C . MET A 1 103 ? 14.143 -0.119 -37.385 1.00 87.31 103 MET A C 1
ATOM 768 O O . MET A 1 103 ? 14.806 0.608 -36.651 1.00 87.31 103 MET A O 1
ATOM 772 N N . ARG A 1 104 ? 12.819 0.025 -37.509 1.00 92.19 104 ARG A N 1
ATOM 773 C CA . ARG A 1 104 ? 12.058 1.023 -36.737 1.00 92.19 104 ARG A CA 1
ATOM 774 C C . ARG A 1 104 ? 11.612 0.501 -35.389 1.00 92.19 104 ARG A C 1
ATOM 776 O O . ARG A 1 104 ? 11.200 1.298 -34.557 1.00 92.19 104 ARG A O 1
ATOM 783 N N . ARG A 1 105 ? 11.640 -0.813 -35.190 1.00 94.06 105 ARG A N 1
ATOM 784 C CA . ARG A 1 105 ? 11.249 -1.446 -33.938 1.00 94.06 105 ARG A CA 1
ATOM 785 C C . ARG A 1 105 ? 12.325 -2.414 -33.480 1.00 94.06 105 ARG A C 1
ATOM 787 O O . ARG A 1 105 ? 12.813 -3.228 -34.268 1.00 94.06 105 ARG A O 1
ATOM 794 N N . VAL A 1 106 ? 12.692 -2.324 -32.210 1.00 95.06 106 VAL A N 1
ATOM 795 C CA . VAL A 1 106 ? 13.709 -3.161 -31.573 1.00 95.06 106 VAL A CA 1
ATOM 796 C C . VAL A 1 106 ? 13.160 -3.758 -30.286 1.00 95.06 106 VAL A C 1
ATOM 798 O O . VAL A 1 106 ? 12.331 -3.167 -29.604 1.00 95.06 106 VAL A O 1
ATOM 801 N N . SER A 1 107 ? 13.613 -4.956 -29.958 1.00 95.19 107 SER A N 1
ATOM 802 C CA . SER A 1 107 ? 13.394 -5.581 -28.657 1.00 95.19 107 SER A CA 1
ATOM 803 C C . SER A 1 107 ? 14.743 -5.795 -27.988 1.00 95.19 107 SER A C 1
ATOM 805 O O . SER A 1 107 ? 15.698 -6.159 -28.670 1.00 95.19 107 SER A O 1
ATOM 807 N N . VAL A 1 108 ? 14.817 -5.597 -26.678 1.00 96.06 108 VAL A N 1
ATOM 808 C CA . VAL A 1 108 ? 15.967 -5.964 -25.849 1.00 96.06 108 VAL A CA 1
ATOM 809 C C . VAL A 1 108 ? 15.599 -7.259 -25.138 1.00 96.06 108 VAL A C 1
ATOM 811 O O . VAL A 1 108 ? 14.569 -7.326 -24.462 1.00 96.06 108 VAL A O 1
ATOM 814 N N . ALA A 1 109 ? 16.386 -8.312 -25.349 1.00 93.50 109 ALA A N 1
ATOM 815 C CA . ALA A 1 109 ? 16.095 -9.614 -24.760 1.00 93.50 109 ALA A CA 1
ATOM 816 C C . ALA A 1 109 ? 16.187 -9.554 -23.228 1.00 93.50 109 ALA A C 1
ATOM 818 O O . ALA A 1 109 ? 15.339 -10.099 -22.520 1.00 93.50 109 ALA A O 1
ATOM 819 N N . GLU A 1 110 ? 17.196 -8.853 -22.719 1.00 94.69 110 GLU A N 1
ATOM 820 C CA . GLU A 1 110 ? 17.381 -8.567 -21.306 1.00 94.69 110 GLU A CA 1
ATOM 821 C C . GLU A 1 110 ? 16.294 -7.592 -20.830 1.00 94.69 110 GLU A C 1
ATOM 823 O O . GLU A 1 110 ? 15.998 -6.585 -21.470 1.00 94.69 110 GLU A O 1
ATOM 828 N N . GLY A 1 111 ? 15.643 -7.915 -19.712 1.00 84.19 111 GLY A N 1
ATOM 829 C CA . GLY A 1 111 ? 14.569 -7.091 -19.149 1.00 84.19 111 GLY A CA 1
ATOM 830 C C . GLY A 1 111 ? 13.221 -7.157 -19.869 1.00 84.19 111 GLY A C 1
ATOM 831 O O . GLY A 1 111 ? 12.258 -6.581 -19.377 1.00 84.19 111 GLY A O 1
ATOM 832 N N . GLY A 1 112 ? 13.114 -7.878 -20.991 1.00 88.62 112 GLY A N 1
ATOM 833 C CA . GLY A 1 112 ? 11.833 -8.094 -21.670 1.00 88.62 112 GLY A CA 1
ATOM 834 C C . GLY A 1 112 ? 11.266 -6.851 -22.362 1.00 88.62 112 GLY A C 1
ATOM 835 O O . GLY A 1 112 ? 10.058 -6.773 -22.588 1.00 88.62 112 GLY A O 1
ATOM 836 N N . LEU A 1 113 ? 12.116 -5.888 -22.731 1.00 92.62 113 LEU A N 1
ATOM 837 C CA . LEU A 1 113 ? 11.701 -4.736 -23.529 1.00 92.62 113 LEU A CA 1
ATOM 838 C C . LEU A 1 113 ? 11.336 -5.205 -24.935 1.00 92.62 113 LEU A C 1
ATOM 840 O O . LEU A 1 113 ? 12.203 -5.440 -25.771 1.00 92.62 113 LEU A O 1
ATOM 844 N N . THR A 1 114 ? 10.046 -5.343 -25.210 1.00 93.44 114 THR A N 1
ATOM 845 C CA . THR A 1 114 ? 9.568 -5.855 -26.494 1.00 93.44 114 THR A CA 1
ATOM 846 C C . THR A 1 114 ? 9.039 -4.740 -27.382 1.00 93.44 114 THR A C 1
ATOM 848 O O . THR A 1 114 ? 8.388 -3.807 -26.922 1.00 93.44 114 THR A O 1
ATOM 851 N N . ASP A 1 115 ? 9.332 -4.858 -28.676 1.00 93.06 115 ASP A N 1
ATOM 852 C CA . ASP A 1 115 ? 8.670 -4.121 -29.753 1.00 93.06 115 ASP A CA 1
ATOM 853 C C . ASP A 1 115 ? 8.668 -2.580 -29.603 1.00 93.06 115 ASP A C 1
ATOM 855 O O . ASP A 1 115 ? 7.660 -1.903 -29.836 1.00 93.06 115 ASP A O 1
ATOM 859 N N . ARG A 1 116 ? 9.816 -2.014 -29.217 1.00 95.12 116 ARG A N 1
ATOM 860 C CA . ARG A 1 116 ? 10.018 -0.580 -28.964 1.00 95.12 116 ARG A CA 1
ATOM 861 C C . ARG A 1 116 ? 10.345 0.186 -30.228 1.00 95.12 116 ARG A C 1
ATOM 863 O O . ARG A 1 116 ? 11.189 -0.245 -31.006 1.00 95.12 116 ARG A O 1
ATOM 870 N N . GLU A 1 117 ? 9.696 1.330 -30.416 1.00 96.06 117 GLU A N 1
ATOM 871 C CA . GLU A 1 117 ? 9.986 2.221 -31.536 1.00 96.06 117 GLU A CA 1
ATOM 872 C C . GLU A 1 117 ? 11.370 2.862 -31.377 1.00 96.06 117 GLU A C 1
ATOM 874 O O . GLU A 1 117 ? 11.746 3.325 -30.299 1.00 96.06 117 GLU A O 1
ATOM 879 N N . VAL A 1 118 ? 12.127 2.867 -32.471 1.00 96.31 118 VAL A N 1
ATOM 880 C CA . VAL A 1 118 ? 13.381 3.600 -32.591 1.00 96.31 118 VAL A CA 1
ATOM 881 C C . VAL A 1 118 ? 13.036 5.056 -32.859 1.00 96.31 118 VAL A C 1
ATOM 883 O O . VAL A 1 118 ? 12.387 5.371 -33.858 1.00 96.31 118 VAL A O 1
ATOM 886 N N . VAL A 1 119 ? 13.476 5.932 -31.966 1.00 96.69 119 VAL A N 1
ATOM 887 C CA . VAL A 1 119 ? 13.156 7.361 -31.975 1.00 96.69 119 VAL A CA 1
ATOM 888 C C . VAL A 1 119 ? 14.416 8.201 -32.128 1.00 96.69 119 VAL A C 1
ATOM 890 O O . VAL A 1 119 ? 15.511 7.770 -31.770 1.00 96.69 119 VAL A O 1
ATOM 893 N N . ASP A 1 120 ? 14.255 9.425 -32.620 1.00 94.94 120 ASP A N 1
ATOM 894 C CA . ASP A 1 120 ? 15.305 10.435 -32.532 1.00 94.94 120 ASP A CA 1
ATOM 895 C C . ASP A 1 120 ? 15.271 11.060 -31.124 1.00 94.94 120 ASP A C 1
ATOM 897 O O . ASP A 1 120 ? 14.212 11.541 -30.705 1.00 94.94 120 ASP A O 1
ATOM 901 N N . PRO A 1 121 ? 16.384 11.062 -30.365 1.00 89.81 121 PRO A N 1
ATOM 902 C CA . PRO A 1 121 ? 16.413 11.693 -29.050 1.00 89.81 121 PRO A CA 1
ATOM 903 C C . PRO A 1 121 ? 16.261 13.219 -29.172 1.00 89.81 121 PRO A C 1
ATOM 905 O O . PRO A 1 121 ? 16.786 13.814 -30.120 1.00 89.81 121 PRO A O 1
ATOM 908 N N . PRO A 1 122 ? 15.632 13.886 -28.191 1.00 90.31 122 PRO A N 1
ATOM 909 C CA . PRO A 1 122 ? 15.689 15.337 -28.056 1.00 90.31 122 PRO A CA 1
ATOM 910 C C . PRO A 1 122 ? 17.124 15.883 -28.079 1.00 90.31 122 PRO A C 1
ATOM 912 O O . PRO A 1 122 ? 18.061 15.287 -27.536 1.00 90.31 122 PRO A O 1
ATOM 915 N N . GLU A 1 123 ? 17.308 17.044 -28.712 1.00 91.00 123 GLU A N 1
ATOM 916 C CA . GLU A 1 123 ? 18.617 17.696 -28.791 1.00 91.00 123 GLU A CA 1
ATOM 917 C C . GLU A 1 123 ? 19.167 17.988 -27.385 1.00 91.00 123 GLU A C 1
ATOM 919 O O . GLU A 1 123 ? 18.515 18.632 -26.568 1.00 91.00 123 GLU A O 1
ATOM 924 N N . GLY A 1 124 ? 20.396 17.538 -27.110 1.00 88.31 124 GLY A N 1
ATOM 925 C CA . GLY A 1 124 ? 21.072 17.789 -25.832 1.00 88.31 124 GLY A CA 1
ATOM 926 C C . GLY A 1 124 ? 20.668 16.867 -24.676 1.00 88.31 124 GLY A C 1
ATOM 927 O O . GLY A 1 124 ? 21.121 17.100 -23.563 1.00 88.31 124 GLY A O 1
ATOM 928 N N . MET A 1 125 ? 19.877 15.820 -24.930 1.00 88.38 125 MET A N 1
ATOM 929 C CA . MET A 1 125 ? 19.389 14.891 -23.899 1.00 88.38 125 MET A CA 1
ATOM 930 C C . MET A 1 125 ? 20.475 14.076 -23.187 1.00 88.38 125 MET A C 1
ATOM 932 O O . MET A 1 125 ? 20.294 13.683 -22.041 1.00 88.38 125 MET A O 1
ATOM 936 N N . TRP A 1 126 ? 21.589 13.795 -23.859 1.00 90.62 126 TRP A N 1
ATOM 937 C CA . TRP A 1 126 ? 22.669 12.968 -23.317 1.00 90.62 126 TRP A CA 1
ATOM 938 C C . TRP A 1 126 ? 23.519 13.777 -22.324 1.00 90.62 126 TRP A C 1
ATOM 940 O O . TRP A 1 126 ? 24.661 14.143 -22.611 1.00 90.62 126 TRP A O 1
ATOM 950 N N . THR A 1 127 ? 22.922 14.139 -21.191 1.00 78.31 127 THR A N 1
ATOM 951 C CA . THR A 1 127 ? 23.585 14.786 -20.056 1.00 78.31 127 THR A CA 1
ATOM 952 C C . THR A 1 127 ? 24.073 13.733 -19.059 1.00 78.31 127 THR A C 1
ATOM 954 O O . THR A 1 127 ? 23.664 12.579 -19.101 1.00 78.31 127 THR A O 1
ATOM 957 N N . THR A 1 128 ? 24.984 14.122 -18.169 1.00 66.69 128 THR A N 1
ATOM 958 C CA . THR A 1 128 ? 25.642 13.231 -17.195 1.00 66.69 128 THR A CA 1
ATOM 959 C C . THR A 1 128 ? 24.833 12.994 -15.915 1.00 66.69 128 THR A C 1
ATOM 961 O O . THR A 1 128 ? 25.433 12.726 -14.888 1.00 66.69 128 THR A O 1
ATOM 964 N N . ASP A 1 129 ? 23.510 13.170 -15.939 1.00 80.19 129 ASP A N 1
ATOM 965 C CA . ASP A 1 129 ? 22.661 13.017 -14.750 1.00 80.19 129 ASP A CA 1
ATOM 966 C C . ASP A 1 129 ? 21.293 12.430 -15.147 1.00 80.19 129 ASP A C 1
ATOM 968 O O . ASP A 1 129 ? 20.247 13.068 -14.998 1.00 80.19 129 ASP A O 1
ATOM 972 N N . ALA A 1 130 ? 21.282 11.208 -15.689 1.00 90.38 130 ALA A N 1
ATOM 973 C CA . ALA A 1 130 ? 20.053 10.508 -16.071 1.00 90.38 130 ALA A CA 1
ATOM 974 C C . ALA A 1 130 ? 19.378 9.868 -14.842 1.00 90.38 130 ALA A C 1
ATOM 976 O O . ALA A 1 130 ? 19.322 8.647 -14.703 1.00 90.38 130 ALA A O 1
ATOM 977 N N . THR A 1 131 ? 18.894 10.700 -13.917 1.00 94.00 131 THR A N 1
ATOM 978 C CA . THR A 1 131 ? 18.229 10.247 -12.685 1.00 94.00 131 THR A CA 1
ATOM 979 C C . THR A 1 131 ? 16.709 10.352 -12.802 1.00 94.00 131 THR A C 1
ATOM 981 O O . THR A 1 131 ? 16.167 11.430 -13.043 1.00 94.00 131 THR A O 1
ATOM 984 N N . LEU A 1 132 ? 16.018 9.236 -12.577 1.00 91.81 132 LEU A N 1
ATOM 985 C CA . LEU A 1 132 ? 14.563 9.171 -12.483 1.00 91.81 132 LEU A CA 1
ATOM 986 C C . LEU A 1 132 ? 14.047 9.920 -11.239 1.00 91.81 132 LEU A C 1
ATOM 988 O O . LEU A 1 132 ? 14.692 9.886 -10.184 1.00 91.81 132 LEU A O 1
ATOM 992 N N . PRO A 1 133 ? 12.847 10.523 -11.303 1.00 91.00 133 PRO A N 1
ATOM 993 C CA . PRO A 1 133 ? 12.201 11.110 -10.142 1.00 91.00 133 PRO A CA 1
ATOM 994 C C . PRO A 1 133 ? 12.021 10.090 -8.994 1.00 91.00 133 PRO A C 1
ATOM 996 O O . PRO A 1 133 ? 11.789 8.896 -9.239 1.00 91.00 133 PRO A O 1
ATOM 999 N N . PRO A 1 134 ? 12.137 10.513 -7.719 1.00 90.12 134 PRO A N 1
ATOM 1000 C CA . PRO A 1 134 ? 12.020 9.603 -6.577 1.00 90.12 134 PRO A CA 1
ATOM 1001 C C . PRO A 1 134 ? 10.662 8.896 -6.464 1.00 90.12 134 PRO A C 1
ATOM 1003 O O . PRO A 1 134 ? 10.610 7.733 -6.068 1.00 90.12 134 PRO A O 1
ATOM 1006 N N . ASP A 1 135 ? 9.577 9.583 -6.812 1.00 85.38 135 ASP A N 1
ATOM 1007 C CA . ASP A 1 135 ? 8.205 9.067 -6.858 1.00 85.38 135 ASP A CA 1
ATOM 1008 C C . ASP A 1 135 ? 8.054 7.963 -7.909 1.00 85.38 135 ASP A C 1
ATOM 1010 O O . ASP A 1 135 ? 7.513 6.898 -7.610 1.00 85.38 135 ASP A O 1
ATOM 1014 N N . VAL A 1 136 ? 8.645 8.161 -9.088 1.00 86.69 136 VAL A N 1
ATOM 1015 C CA . VAL A 1 136 ? 8.706 7.156 -10.156 1.00 86.69 136 VAL A CA 1
ATOM 1016 C C . VAL A 1 136 ? 9.477 5.915 -9.696 1.00 86.69 136 VAL A C 1
ATOM 1018 O O . VAL A 1 136 ? 9.009 4.786 -9.840 1.00 86.69 136 VAL A O 1
ATOM 1021 N N . THR A 1 137 ? 10.642 6.112 -9.075 1.00 90.38 137 THR A N 1
ATOM 1022 C CA . THR A 1 137 ? 11.457 5.006 -8.544 1.00 90.38 137 THR A CA 1
ATOM 1023 C C . THR A 1 137 ? 10.702 4.224 -7.462 1.00 90.38 137 THR A C 1
ATOM 1025 O O . THR A 1 137 ? 10.727 2.992 -7.446 1.00 90.38 137 THR A O 1
ATOM 1028 N N . ALA A 1 138 ? 9.990 4.928 -6.577 1.00 90.00 138 ALA A N 1
ATOM 1029 C CA . ALA A 1 138 ? 9.166 4.317 -5.540 1.00 90.00 138 ALA A CA 1
ATOM 1030 C C . ALA A 1 138 ? 7.995 3.506 -6.125 1.00 90.00 138 ALA A C 1
ATOM 1032 O O . ALA A 1 138 ? 7.744 2.401 -5.643 1.00 90.00 138 ALA A O 1
ATOM 1033 N N . ALA A 1 139 ? 7.329 4.009 -7.169 1.00 87.62 139 ALA A N 1
ATOM 1034 C CA . ALA A 1 139 ? 6.245 3.310 -7.863 1.00 87.62 139 ALA A CA 1
ATOM 1035 C C . ALA A 1 139 ? 6.724 2.004 -8.518 1.00 87.62 139 ALA A C 1
ATOM 1037 O O . ALA A 1 139 ? 6.111 0.952 -8.341 1.00 87.62 139 ALA A O 1
ATOM 1038 N N . VAL A 1 140 ? 7.874 2.028 -9.200 1.00 88.25 140 VAL A N 1
ATOM 1039 C CA . VAL A 1 140 ? 8.470 0.822 -9.802 1.00 88.25 140 VAL A CA 1
ATOM 1040 C C . VAL A 1 140 ? 8.828 -0.218 -8.739 1.00 88.25 140 VAL A C 1
ATOM 1042 O O . VAL A 1 140 ? 8.555 -1.407 -8.908 1.00 88.25 140 VAL A O 1
ATOM 1045 N N . ASP A 1 141 ? 9.410 0.209 -7.618 1.00 88.94 141 ASP A N 1
ATOM 1046 C CA . ASP A 1 141 ? 9.718 -0.693 -6.506 1.00 88.94 141 ASP A CA 1
ATOM 1047 C C . ASP A 1 141 ? 8.454 -1.312 -5.892 1.00 88.94 141 ASP A C 1
ATOM 1049 O O . ASP A 1 141 ? 8.448 -2.506 -5.561 1.00 88.94 141 ASP A O 1
ATOM 1053 N N . ARG A 1 142 ? 7.376 -0.527 -5.764 1.00 90.12 142 ARG A N 1
ATOM 1054 C CA . ARG A 1 142 ? 6.067 -1.035 -5.340 1.00 90.12 142 ARG A CA 1
ATOM 1055 C C . ARG A 1 142 ? 5.522 -2.051 -6.334 1.00 90.12 142 ARG A C 1
ATOM 1057 O O . ARG A 1 142 ? 5.121 -3.121 -5.889 1.00 90.12 142 ARG A O 1
ATOM 1064 N N . LEU A 1 143 ? 5.599 -1.804 -7.643 1.00 84.69 143 LEU A N 1
ATOM 1065 C CA . LEU A 1 143 ? 5.157 -2.765 -8.662 1.00 84.69 143 LEU A CA 1
ATOM 1066 C C . LEU A 1 143 ? 5.941 -4.084 -8.606 1.00 84.69 143 LEU A C 1
ATOM 1068 O O . LEU A 1 143 ? 5.373 -5.170 -8.611 1.00 84.69 143 LEU A O 1
ATOM 1072 N N . ARG A 1 144 ? 7.267 -4.030 -8.475 1.00 84.62 144 ARG A N 1
ATOM 1073 C CA . ARG A 1 144 ? 8.066 -5.263 -8.333 1.00 84.62 144 ARG A CA 1
ATOM 1074 C C . ARG A 1 144 ? 7.701 -6.049 -7.077 1.00 84.62 144 ARG A C 1
ATOM 1076 O O . ARG A 1 144 ? 7.888 -7.265 -7.007 1.00 84.62 144 ARG A O 1
ATOM 1083 N N . THR A 1 145 ? 7.239 -5.336 -6.056 1.00 84.56 145 THR A N 1
ATOM 1084 C CA . THR A 1 145 ? 6.745 -5.925 -4.816 1.00 84.56 145 THR A CA 1
ATOM 1085 C C . THR A 1 145 ? 5.312 -6.445 -4.985 1.00 84.56 145 THR A C 1
ATOM 1087 O O . THR A 1 145 ? 4.996 -7.486 -4.410 1.00 84.56 145 THR A O 1
ATOM 1090 N N . TYR A 1 146 ? 4.490 -5.799 -5.821 1.00 82.19 146 TYR A N 1
ATOM 1091 C CA . TYR A 1 146 ? 3.161 -6.258 -6.229 1.00 82.19 146 TYR A CA 1
ATOM 1092 C C . TYR A 1 146 ? 3.206 -7.656 -6.831 1.00 82.19 146 TYR A C 1
ATOM 1094 O O . TYR A 1 146 ? 2.526 -8.529 -6.308 1.00 82.19 146 TYR A O 1
ATOM 1102 N N . ASP A 1 147 ? 4.063 -7.915 -7.821 1.00 77.00 147 ASP A N 1
ATOM 1103 C CA . ASP A 1 147 ? 4.138 -9.231 -8.486 1.00 77.00 147 ASP A CA 1
ATOM 1104 C C . ASP A 1 147 ? 4.389 -10.389 -7.501 1.00 77.00 147 ASP A C 1
ATOM 1106 O O . ASP A 1 147 ? 4.056 -11.546 -7.751 1.00 77.00 147 ASP A O 1
ATOM 1110 N N . ARG A 1 148 ? 5.000 -10.094 -6.347 1.00 78.69 148 ARG A N 1
ATOM 1111 C CA . ARG A 1 148 ? 5.245 -11.076 -5.284 1.00 78.69 148 ARG A CA 1
ATOM 1112 C C . ARG A 1 148 ? 4.020 -11.324 -4.401 1.00 78.69 148 ARG A C 1
ATOM 1114 O O . ARG A 1 148 ? 3.951 -12.361 -3.740 1.00 78.69 148 ARG A O 1
ATOM 1121 N N . PHE A 1 149 ? 3.120 -10.355 -4.313 1.00 78.56 149 PHE A N 1
ATOM 1122 C CA . PHE A 1 149 ? 2.045 -10.289 -3.327 1.00 78.56 149 PHE A CA 1
ATOM 1123 C C . PHE A 1 149 ? 0.662 -10.042 -3.935 1.00 78.56 149 PHE A C 1
ATOM 1125 O O . PHE A 1 149 ? -0.271 -9.747 -3.189 1.00 78.56 149 PHE A O 1
ATOM 1132 N N . GLU A 1 150 ? 0.530 -10.167 -5.252 1.00 80.25 150 GLU A N 1
ATOM 1133 C CA . GLU A 1 150 ? -0.737 -10.092 -5.968 1.00 80.25 150 GLU A CA 1
ATOM 1134 C C . GLU A 1 150 ? -1.793 -10.975 -5.285 1.00 80.25 150 GLU A C 1
ATOM 1136 O O . GLU A 1 150 ? -1.519 -12.107 -4.871 1.00 80.25 150 GLU A O 1
ATOM 1141 N N . GLY A 1 151 ? -2.990 -10.418 -5.090 1.00 80.94 151 GLY A N 1
ATOM 1142 C CA . GLY A 1 151 ? -4.091 -11.114 -4.425 1.00 80.94 151 GLY A CA 1
ATOM 1143 C C . GLY A 1 151 ? -3.960 -11.259 -2.903 1.00 80.94 151 GLY A C 1
ATOM 1144 O O . GLY A 1 151 ? -4.718 -12.016 -2.306 1.00 80.94 151 GLY A O 1
ATOM 1145 N N . THR A 1 152 ? -3.000 -10.587 -2.257 1.00 87.94 152 THR A N 1
ATOM 1146 C CA . THR A 1 152 ? -2.843 -10.618 -0.792 1.00 87.94 152 THR A CA 1
ATOM 1147 C C . THR A 1 152 ? -3.100 -9.245 -0.184 1.00 87.94 152 THR A C 1
ATOM 1149 O O . THR A 1 152 ? -2.519 -8.257 -0.637 1.00 87.94 152 THR A O 1
ATOM 1152 N N . VAL A 1 153 ? -3.893 -9.188 0.889 1.00 92.88 153 VAL A N 1
ATOM 1153 C CA . VAL A 1 153 ? -4.075 -7.959 1.674 1.00 92.88 153 VAL A CA 1
ATOM 1154 C C . VAL A 1 153 ? -2.762 -7.542 2.336 1.00 92.88 153 VAL A C 1
ATOM 1156 O O . VAL A 1 153 ? -1.979 -8.367 2.826 1.00 92.88 153 VAL A O 1
ATOM 1159 N N . ARG A 1 154 ? -2.491 -6.237 2.330 1.00 94.50 154 ARG A N 1
ATOM 1160 C CA . ARG A 1 154 ? -1.292 -5.644 2.921 1.00 94.50 154 ARG A CA 1
ATOM 1161 C C . ARG A 1 154 ? -1.644 -4.453 3.802 1.00 94.50 154 ARG A C 1
ATOM 1163 O O . ARG A 1 154 ? -2.458 -3.632 3.391 1.00 94.50 154 ARG A O 1
ATOM 1170 N N . PRO A 1 155 ? -1.002 -4.319 4.974 1.00 95.31 155 PRO A N 1
ATOM 1171 C CA . PRO A 1 155 ? -1.154 -3.122 5.780 1.00 95.31 155 PRO A CA 1
ATOM 1172 C C . PRO A 1 155 ? -0.451 -1.938 5.106 1.00 95.31 155 PRO A C 1
ATOM 1174 O O . PRO A 1 155 ? 0.596 -2.097 4.470 1.00 95.31 155 PRO A O 1
ATOM 1177 N N . VAL A 1 156 ? -1.019 -0.753 5.290 1.00 96.81 156 VAL A N 1
ATOM 1178 C CA . VAL A 1 156 ? -0.484 0.534 4.843 1.00 96.81 156 VAL A CA 1
ATOM 1179 C C . VAL A 1 156 ? -0.493 1.473 6.041 1.00 96.81 156 VAL A C 1
ATOM 1181 O O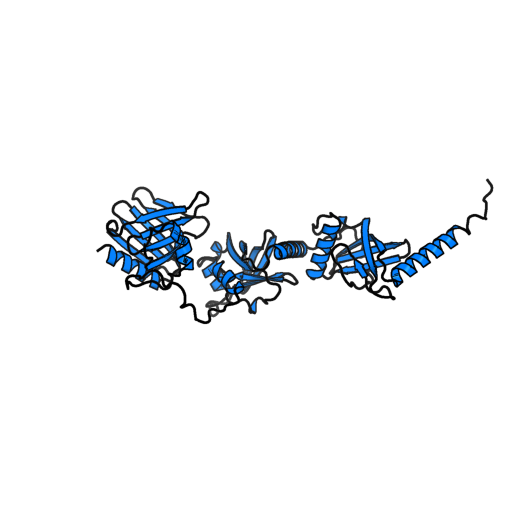 . VAL A 1 156 ? -1.551 1.812 6.562 1.00 96.81 156 VAL A O 1
ATOM 1184 N N . THR A 1 157 ? 0.680 1.885 6.507 1.00 96.44 157 THR A N 1
ATOM 1185 C CA . THR A 1 157 ? 0.785 2.762 7.683 1.00 96.44 157 THR A CA 1
ATOM 1186 C C . THR A 1 157 ? 0.727 4.223 7.260 1.00 96.44 157 THR A C 1
ATOM 1188 O O . THR A 1 157 ? 1.420 4.622 6.326 1.00 96.44 157 THR A O 1
ATOM 1191 N N . VAL A 1 158 ? -0.048 5.049 7.958 1.00 97.44 158 VAL A N 1
ATOM 1192 C CA . VAL A 1 158 ? -0.042 6.501 7.745 1.00 97.44 158 VAL A CA 1
ATOM 1193 C C . VAL A 1 158 ? 1.142 7.115 8.492 1.00 97.44 158 VAL A C 1
ATOM 1195 O O . VAL A 1 158 ? 1.190 7.094 9.719 1.00 97.44 158 VAL A O 1
ATOM 1198 N N . ARG A 1 159 ? 2.106 7.678 7.761 1.00 96.25 159 ARG A N 1
ATOM 1199 C CA . ARG A 1 159 ? 3.323 8.286 8.328 1.00 96.25 159 ARG A CA 1
ATOM 1200 C C . ARG A 1 159 ? 3.110 9.724 8.778 1.00 96.25 159 ARG A C 1
ATOM 1202 O O . ARG A 1 159 ? 3.634 10.135 9.809 1.00 96.25 159 ARG A O 1
ATOM 1209 N N . SER A 1 160 ? 2.380 10.499 7.987 1.00 97.06 160 SER A N 1
ATOM 1210 C CA . SER A 1 160 ? 2.039 11.882 8.310 1.00 97.06 160 SER A CA 1
ATOM 1211 C C . SER A 1 160 ? 0.723 12.276 7.658 1.00 97.06 160 SER A C 1
ATOM 1213 O O . SER A 1 160 ? 0.267 11.644 6.703 1.00 97.06 160 SER A O 1
ATOM 1215 N N . ALA A 1 161 ? 0.114 13.327 8.196 1.00 96.88 161 ALA A N 1
ATOM 1216 C CA . ALA A 1 161 ? -1.122 13.891 7.694 1.00 96.88 161 ALA A CA 1
ATOM 1217 C C . ALA A 1 161 ? -1.043 15.419 7.728 1.00 96.88 161 ALA A C 1
ATOM 1219 O O . ALA A 1 161 ? -0.656 16.001 8.743 1.00 96.88 161 ALA A O 1
ATOM 1220 N N . ASP A 1 162 ? -1.452 16.052 6.635 1.00 97.19 162 ASP A N 1
ATOM 1221 C CA . ASP A 1 162 ? -1.473 17.498 6.468 1.00 97.19 162 ASP A CA 1
ATOM 1222 C C . ASP A 1 162 ? -2.856 17.934 5.978 1.00 97.19 162 ASP A C 1
ATOM 1224 O O . ASP A 1 162 ? -3.381 17.425 4.988 1.00 97.19 162 ASP A O 1
ATOM 1228 N N . ALA A 1 163 ? -3.455 18.898 6.675 1.00 94.81 163 ALA A N 1
ATOM 1229 C CA . ALA A 1 163 ? -4.756 19.453 6.329 1.00 94.81 163 ALA A CA 1
ATOM 1230 C C . ALA A 1 163 ? -4.605 20.863 5.750 1.00 94.81 163 ALA A C 1
ATOM 1232 O O . ALA A 1 163 ? -3.904 21.712 6.306 1.00 94.81 163 ALA A O 1
ATOM 1233 N N . THR A 1 164 ? -5.313 21.119 4.658 1.00 94.75 164 THR A N 1
ATOM 1234 C CA . THR A 1 164 ? -5.599 22.452 4.121 1.00 94.75 164 THR A CA 1
ATOM 1235 C C . THR A 1 164 ? -7.104 22.711 4.214 1.00 94.75 164 THR A C 1
ATOM 1237 O O . THR A 1 164 ? -7.852 21.824 4.620 1.00 94.75 164 THR A O 1
ATOM 1240 N N . ASP A 1 165 ? -7.554 23.910 3.837 1.00 91.69 165 ASP A N 1
ATOM 1241 C CA . ASP A 1 165 ? -8.981 24.257 3.880 1.00 91.69 165 ASP A CA 1
ATOM 1242 C C . ASP A 1 165 ? -9.835 23.330 2.988 1.00 91.69 165 ASP A C 1
ATOM 1244 O O . ASP A 1 165 ? -10.963 23.016 3.351 1.00 91.69 165 ASP A O 1
ATOM 1248 N N . ASP A 1 166 ? -9.271 22.831 1.879 1.00 95.44 166 ASP A N 1
ATOM 1249 C CA . ASP A 1 166 ? -10.013 22.073 0.858 1.00 95.44 166 ASP A CA 1
ATOM 1250 C C . ASP A 1 166 ? -9.599 20.589 0.762 1.00 95.44 166 ASP A C 1
ATOM 1252 O O . ASP A 1 166 ? -10.245 19.793 0.075 1.00 95.44 166 ASP A O 1
ATOM 1256 N N . ALA A 1 167 ? -8.495 20.193 1.402 1.00 96.94 167 ALA A N 1
ATOM 1257 C CA . ALA A 1 167 ? -7.892 18.878 1.193 1.00 96.94 167 ALA A CA 1
ATOM 1258 C C . ALA A 1 167 ? -7.127 18.358 2.411 1.00 96.94 167 ALA A C 1
ATOM 1260 O O . ALA A 1 167 ? -6.429 19.108 3.094 1.00 96.94 167 ALA A O 1
ATOM 1261 N N . PHE A 1 168 ? -7.197 17.046 2.611 1.00 97.00 168 PHE A N 1
ATOM 1262 C CA . PHE A 1 168 ? -6.484 16.285 3.623 1.00 97.00 168 PHE A CA 1
ATOM 1263 C C . PHE A 1 168 ? -5.524 15.319 2.932 1.00 97.00 168 PHE A C 1
ATOM 1265 O O . PHE A 1 168 ? -5.952 14.417 2.214 1.00 97.00 168 PHE A O 1
ATOM 1272 N N . SER A 1 169 ? -4.225 15.549 3.087 1.00 97.69 169 SER A N 1
ATOM 1273 C CA . SER A 1 169 ? -3.169 14.783 2.425 1.00 97.69 169 SER A CA 1
ATOM 1274 C C . SER A 1 169 ? -2.475 13.867 3.418 1.00 97.69 169 SER A C 1
ATOM 1276 O O . SER A 1 169 ? -2.095 14.298 4.502 1.00 97.69 169 SER A O 1
ATOM 1278 N N . LEU A 1 170 ? -2.296 12.611 3.031 1.00 97.75 170 LEU A N 1
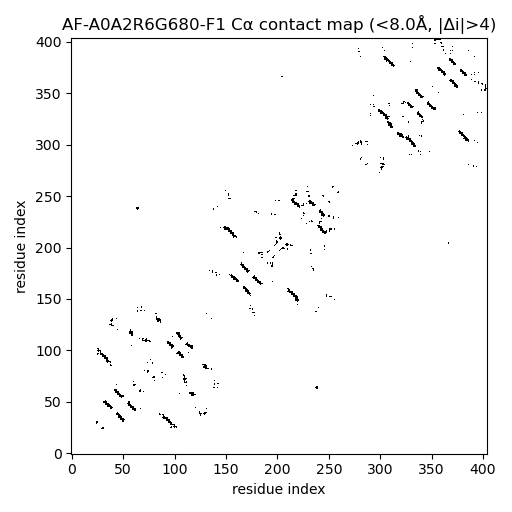ATOM 1279 C CA . LEU A 1 170 ? -1.627 11.579 3.803 1.00 97.75 170 LEU A CA 1
ATOM 1280 C C . LEU A 1 170 ? -0.335 11.163 3.104 1.00 97.75 170 LEU A C 1
ATOM 1282 O O . LEU A 1 170 ? -0.339 10.886 1.902 1.00 97.75 170 LEU A O 1
ATOM 1286 N N . GLU A 1 171 ? 0.754 11.068 3.866 1.00 97.62 171 GLU A N 1
ATOM 1287 C CA . GLU A 1 171 ? 1.926 10.293 3.460 1.00 97.62 171 GLU A CA 1
ATOM 1288 C C . GLU A 1 171 ? 1.769 8.869 3.997 1.00 97.62 171 GLU A C 1
ATOM 1290 O O . GLU A 1 171 ? 1.652 8.648 5.203 1.00 97.62 171 GLU A O 1
ATOM 1295 N N . LEU A 1 172 ? 1.766 7.897 3.096 1.00 97.31 172 LEU A N 1
ATOM 1296 C CA . LEU A 1 172 ? 1.544 6.488 3.377 1.00 97.31 172 LEU A CA 1
ATOM 1297 C C . LEU A 1 172 ? 2.846 5.700 3.231 1.00 97.31 172 LEU A C 1
ATOM 1299 O O . LEU A 1 172 ? 3.623 5.932 2.305 1.00 97.31 172 LEU A O 1
ATOM 1303 N N . ASP A 1 173 ? 3.060 4.722 4.104 1.00 96.50 173 ASP A N 1
ATOM 1304 C CA . ASP A 1 173 ? 4.016 3.641 3.894 1.00 96.50 173 ASP A CA 1
ATOM 1305 C C . ASP A 1 173 ? 3.343 2.502 3.127 1.00 96.50 173 ASP A C 1
ATOM 1307 O O . ASP A 1 173 ? 2.730 1.603 3.708 1.00 96.50 173 ASP A O 1
ATOM 1311 N N . LEU A 1 174 ? 3.437 2.559 1.804 1.00 95.25 174 LEU A N 1
ATOM 1312 C CA . LEU A 1 174 ? 2.859 1.575 0.907 1.00 95.25 174 LEU A CA 1
ATOM 1313 C C . LEU A 1 174 ? 3.959 0.609 0.455 1.00 95.25 174 LEU A C 1
ATOM 1315 O O . LEU A 1 174 ? 4.823 0.956 -0.353 1.00 95.25 174 LEU A O 1
ATOM 1319 N N . LEU A 1 175 ? 3.943 -0.607 1.010 1.00 92.69 175 LEU A N 1
ATOM 1320 C CA . LEU A 1 175 ? 4.943 -1.658 0.759 1.00 92.69 175 LEU A CA 1
ATOM 1321 C C . LEU A 1 175 ? 6.398 -1.233 1.052 1.00 92.69 175 LEU A C 1
ATOM 1323 O O . LEU A 1 175 ? 7.328 -1.617 0.340 1.00 92.69 175 LEU A O 1
ATOM 1327 N N . GLY A 1 176 ? 6.620 -0.445 2.107 1.00 91.75 176 GLY A N 1
ATOM 1328 C CA . GLY A 1 176 ? 7.952 0.032 2.497 1.00 91.75 176 GLY A CA 1
ATOM 1329 C C . GLY A 1 176 ? 8.401 1.293 1.751 1.00 91.75 176 GLY A C 1
ATOM 1330 O O . GLY A 1 176 ? 9.548 1.731 1.914 1.00 91.75 176 GLY A O 1
ATOM 1331 N N . ARG A 1 177 ? 7.541 1.874 0.906 1.00 94.06 177 ARG A N 1
ATOM 1332 C CA . ARG A 1 177 ? 7.832 3.055 0.086 1.00 94.06 177 ARG A CA 1
ATOM 1333 C C . ARG A 1 177 ? 6.815 4.169 0.354 1.00 94.06 177 ARG A C 1
ATOM 1335 O O . ARG A 1 177 ? 5.632 3.880 0.498 1.00 94.06 177 ARG A O 1
ATOM 1342 N N . PRO A 1 178 ? 7.255 5.441 0.384 1.00 94.81 178 PRO A N 1
ATOM 1343 C CA . PRO A 1 178 ? 6.343 6.561 0.564 1.00 94.81 178 PRO A CA 1
ATOM 1344 C C . PRO A 1 178 ? 5.394 6.683 -0.634 1.00 94.81 178 PRO A C 1
ATOM 1346 O O . PRO A 1 178 ? 5.824 6.592 -1.789 1.00 94.81 178 PRO A O 1
ATOM 1349 N N . ALA A 1 179 ? 4.119 6.904 -0.353 1.00 95.69 179 ALA A N 1
ATOM 1350 C CA . ALA A 1 179 ? 3.087 7.254 -1.320 1.00 95.69 179 ALA A CA 1
ATOM 1351 C C . ALA A 1 179 ? 2.262 8.428 -0.782 1.00 95.69 179 ALA A C 1
ATOM 1353 O O . ALA A 1 179 ? 2.157 8.602 0.429 1.00 95.69 179 ALA A O 1
ATOM 1354 N N . GLN A 1 180 ? 1.689 9.235 -1.671 1.00 96.38 180 GLN A N 1
ATOM 1355 C CA . GLN A 1 180 ? 0.794 10.323 -1.285 1.00 96.38 180 GLN A CA 1
ATOM 1356 C C . GLN A 1 180 ? -0.640 9.981 -1.669 1.00 96.38 180 GLN A C 1
ATOM 1358 O O . GLN A 1 180 ? -0.894 9.495 -2.769 1.00 96.38 180 GLN A O 1
ATOM 1363 N N . TRP A 1 181 ? -1.572 10.261 -0.765 1.00 96.94 181 TRP A N 1
ATOM 1364 C CA . TRP A 1 181 ? -3.001 10.158 -1.026 1.00 96.94 181 TRP A CA 1
ATOM 1365 C C . TRP A 1 181 ? -3.709 11.394 -0.486 1.00 96.94 181 TRP A C 1
ATOM 1367 O O . TRP A 1 181 ? -3.495 11.783 0.660 1.00 96.94 181 TRP A O 1
ATOM 1377 N N . THR A 1 182 ? -4.546 12.023 -1.307 1.00 97.06 182 THR A N 1
ATOM 1378 C CA . THR A 1 182 ? -5.269 13.239 -0.934 1.00 97.06 182 THR A CA 1
ATOM 1379 C C . THR A 1 182 ? -6.767 13.000 -1.013 1.00 97.06 182 THR A C 1
ATOM 1381 O O . THR A 1 182 ? -7.282 12.514 -2.018 1.00 97.06 182 THR A O 1
ATOM 1384 N N . VAL A 1 183 ? -7.466 13.392 0.047 1.00 96.12 183 VAL A N 1
ATOM 1385 C CA . VAL A 1 183 ? -8.921 13.317 0.173 1.00 96.12 183 VAL A CA 1
ATOM 1386 C C . VAL A 1 183 ? -9.475 14.740 0.273 1.00 96.12 183 VAL A C 1
ATOM 1388 O O . VAL A 1 183 ? -8.923 15.541 1.029 1.00 96.12 183 VAL A O 1
ATOM 1391 N N . PRO A 1 184 ? -10.543 15.100 -0.459 1.00 96.50 184 PRO A N 1
ATOM 1392 C CA . PRO A 1 184 ? -11.180 16.403 -0.290 1.00 96.50 184 PRO A CA 1
ATOM 1393 C C . PRO A 1 184 ? -11.775 16.538 1.118 1.00 96.50 184 PRO A C 1
ATOM 1395 O O . PRO A 1 184 ? -12.362 15.588 1.639 1.00 96.50 184 PRO A O 1
ATOM 1398 N N . VAL A 1 185 ? -11.650 17.722 1.718 1.00 96.12 185 VAL A N 1
ATOM 1399 C CA . VAL A 1 185 ? -12.300 18.047 2.996 1.00 96.12 185 VAL A CA 1
ATOM 1400 C C . VAL A 1 185 ? -13.659 18.674 2.680 1.00 96.12 185 VAL A C 1
ATOM 1402 O O . VAL A 1 185 ? -13.699 19.757 2.099 1.00 96.12 185 VAL A O 1
ATOM 1405 N N . PRO A 1 186 ? -14.783 18.009 2.994 1.00 93.56 186 PRO A N 1
ATOM 1406 C CA . PRO A 1 186 ? -16.100 18.556 2.699 1.00 93.56 186 PRO A CA 1
ATOM 1407 C C . PRO A 1 186 ? -16.464 19.700 3.651 1.00 93.56 186 PRO A C 1
ATOM 1409 O O . PRO A 1 186 ? -16.092 19.705 4.826 1.00 93.56 186 PRO A O 1
ATOM 1412 N N . ASP A 1 187 ? -17.273 20.638 3.164 1.00 92.00 187 ASP A N 1
ATOM 1413 C CA . ASP A 1 187 ? -17.902 21.653 4.005 1.00 92.00 187 ASP A CA 1
ATOM 1414 C C . ASP A 1 187 ? -18.949 21.012 4.927 1.00 92.00 187 ASP A C 1
ATOM 1416 O O . ASP A 1 187 ? -19.571 20.012 4.582 1.00 92.00 187 ASP A O 1
ATOM 1420 N N . GLY A 1 188 ? -19.205 21.606 6.098 1.00 86.94 188 GLY A N 1
ATOM 1421 C CA . GLY A 1 188 ? -19.941 20.952 7.195 1.00 86.94 188 GLY A CA 1
ATOM 1422 C C . GLY A 1 188 ? -21.328 20.352 6.886 1.00 86.94 188 GLY A C 1
ATOM 1423 O O . GLY A 1 188 ? -21.804 19.542 7.674 1.00 86.94 188 GLY A O 1
ATOM 1424 N N . ALA A 1 189 ? -21.988 20.709 5.779 1.00 84.88 189 ALA A N 1
ATOM 1425 C CA . ALA A 1 189 ? -23.237 20.065 5.351 1.00 84.88 189 ALA A CA 1
ATOM 1426 C C . ALA A 1 189 ? -23.026 18.723 4.617 1.00 84.88 189 ALA A C 1
ATOM 1428 O O . ALA A 1 189 ? -23.912 17.872 4.666 1.00 84.88 189 ALA A O 1
ATOM 1429 N N . ASP A 1 190 ? -21.862 18.530 3.993 1.00 90.88 190 ASP A N 1
ATOM 1430 C CA . ASP A 1 190 ? -21.502 17.373 3.162 1.00 90.88 190 ASP A CA 1
ATOM 1431 C C . ASP A 1 190 ? -20.540 16.410 3.886 1.00 90.88 190 ASP A C 1
ATOM 1433 O O . ASP A 1 190 ? -19.958 15.515 3.278 1.00 90.88 190 ASP A O 1
ATOM 1437 N N . MET A 1 191 ? -20.345 16.597 5.198 1.00 93.69 191 MET A N 1
ATOM 1438 C CA . MET A 1 191 ? -19.429 15.776 5.994 1.00 93.69 191 MET A CA 1
ATOM 1439 C C . MET A 1 191 ? -19.903 14.326 6.118 1.00 93.69 191 MET A C 1
ATOM 1441 O O . MET A 1 191 ? -19.099 13.406 5.975 1.00 93.69 191 MET A O 1
ATOM 1445 N N . ALA A 1 192 ? -21.205 14.136 6.340 1.00 93.06 192 ALA A N 1
ATOM 1446 C CA . ALA A 1 192 ? -21.798 12.828 6.576 1.00 93.06 192 ALA A CA 1
ATOM 1447 C C . ALA A 1 192 ? -21.713 11.931 5.327 1.00 93.06 192 ALA A C 1
ATOM 1449 O O . ALA A 1 192 ? -22.210 12.285 4.256 1.00 93.06 192 ALA A O 1
ATOM 1450 N N . GLY A 1 193 ? -21.122 10.750 5.479 1.00 90.31 193 GLY A N 1
ATOM 1451 C CA . GLY A 1 193 ? -20.870 9.763 4.433 1.00 90.31 193 GLY A CA 1
ATOM 1452 C C . GLY A 1 193 ? -19.663 10.068 3.544 1.00 90.31 193 GLY A C 1
ATOM 1453 O O . GLY A 1 193 ? -19.421 9.327 2.590 1.00 90.31 193 GLY A O 1
ATOM 1454 N N . SER A 1 194 ? -18.913 11.137 3.814 1.00 95.00 194 SER A N 1
ATOM 1455 C CA . SER A 1 194 ? -17.736 11.486 3.016 1.00 95.00 194 SER A CA 1
ATOM 1456 C C . SER A 1 194 ? -16.561 10.537 3.268 1.00 95.00 194 SER A C 1
ATOM 1458 O O . SER A 1 194 ? -16.432 9.953 4.344 1.00 95.00 194 SER A O 1
ATOM 1460 N N . THR A 1 195 ? -15.643 10.426 2.301 1.00 95.69 195 THR A N 1
ATOM 1461 C CA . THR A 1 195 ? -14.372 9.707 2.504 1.00 95.69 195 THR A CA 1
ATOM 1462 C C . THR A 1 195 ? -13.589 10.275 3.684 1.00 95.69 195 THR A C 1
ATOM 1464 O O . THR A 1 195 ? -12.975 9.514 4.424 1.00 95.69 195 THR A O 1
ATOM 1467 N N . PHE A 1 196 ? -13.620 11.597 3.878 1.00 96.44 196 PHE A N 1
ATOM 1468 C CA . PHE A 1 196 ? -12.940 12.243 4.996 1.00 96.44 196 PHE A CA 1
ATOM 1469 C C . PHE A 1 196 ? -13.522 11.805 6.345 1.00 96.44 196 PHE A C 1
ATOM 1471 O O . PHE A 1 196 ? -12.760 11.423 7.226 1.00 96.44 196 PHE A O 1
ATOM 1478 N N . GLU A 1 197 ? -14.851 11.805 6.501 1.00 95.75 197 GLU A N 1
ATOM 1479 C CA . GLU A 1 197 ? -15.495 11.319 7.728 1.00 95.75 197 GLU A CA 1
ATOM 1480 C C . GLU A 1 197 ? -15.154 9.849 7.974 1.00 95.75 197 GLU A C 1
ATOM 1482 O O . GLU A 1 197 ? -14.678 9.523 9.053 1.00 95.75 197 GLU A O 1
ATOM 1487 N N . ARG A 1 198 ? -15.294 8.982 6.963 1.00 95.38 198 ARG A N 1
ATOM 1488 C CA . ARG A 1 198 ? -14.929 7.561 7.091 1.00 95.38 198 ARG A CA 1
ATOM 1489 C C . ARG A 1 198 ? -13.467 7.371 7.483 1.00 95.38 198 ARG A C 1
ATOM 1491 O O . ARG A 1 198 ? -13.167 6.568 8.348 1.00 95.38 198 ARG A O 1
ATOM 1498 N N . LEU A 1 199 ? -12.548 8.136 6.900 1.00 95.31 199 LEU A N 1
ATOM 14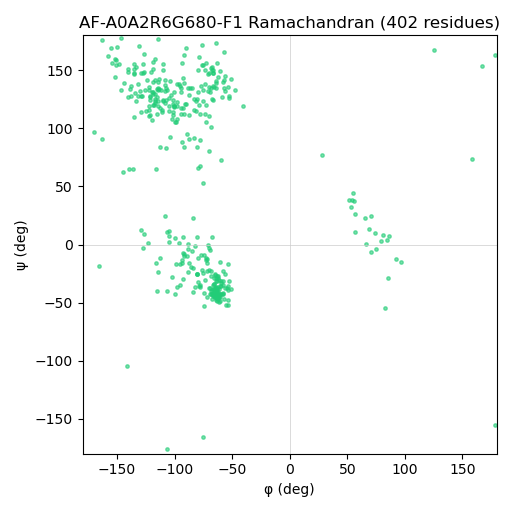99 C CA . LEU A 1 199 ? -11.136 8.091 7.276 1.00 95.31 199 LEU A CA 1
ATOM 1500 C C . LEU A 1 199 ? -10.926 8.504 8.745 1.00 95.31 199 LEU A C 1
ATOM 1502 O O . LEU A 1 199 ? -10.171 7.857 9.469 1.00 95.31 199 LEU A O 1
ATOM 1506 N N . VAL A 1 200 ? -11.593 9.566 9.198 1.00 93.69 200 VAL A N 1
ATOM 1507 C CA . VAL A 1 200 ? -11.511 10.033 10.589 1.00 93.69 200 VAL A CA 1
ATOM 1508 C C . VAL A 1 200 ? -12.117 9.018 11.554 1.00 93.69 200 VAL A C 1
ATOM 1510 O O . VAL A 1 200 ? -11.512 8.755 12.588 1.00 93.69 200 VAL A O 1
ATOM 1513 N N . GLU A 1 201 ? -13.270 8.443 11.233 1.00 89.44 201 GLU A N 1
ATOM 1514 C CA . GLU A 1 201 ? -13.980 7.489 12.088 1.00 89.44 201 GLU A CA 1
ATOM 1515 C C . GLU A 1 201 ? -13.300 6.114 12.094 1.00 89.44 201 GLU A C 1
ATOM 1517 O O . GLU A 1 201 ? -12.935 5.613 13.158 1.00 89.44 201 GLU A O 1
ATOM 1522 N N . ASP A 1 202 ? -13.058 5.539 10.916 1.00 91.38 202 ASP A N 1
ATOM 1523 C CA . ASP A 1 202 ? -12.612 4.153 10.768 1.00 91.38 202 ASP A CA 1
ATOM 1524 C C . ASP A 1 202 ? -11.108 3.993 11.058 1.00 91.38 202 ASP A C 1
ATOM 1526 O O . ASP A 1 202 ? -10.688 2.985 11.622 1.00 91.38 202 ASP A O 1
ATOM 1530 N N . VAL A 1 203 ? -10.287 4.989 10.696 1.00 91.25 203 VAL A N 1
ATOM 1531 C CA . VAL A 1 203 ? -8.816 4.928 10.845 1.00 91.25 203 VAL A CA 1
ATOM 1532 C C . VAL A 1 203 ? -8.333 5.808 11.992 1.00 91.25 203 VAL A C 1
ATOM 1534 O O . VAL A 1 203 ? -7.440 5.424 12.745 1.00 91.25 203 VAL A O 1
ATOM 1537 N N . GLY A 1 204 ? -8.923 6.996 12.135 1.00 88.25 204 GLY A N 1
ATOM 1538 C CA . GLY A 1 204 ? -8.592 7.951 13.190 1.00 88.25 204 GLY A CA 1
ATOM 1539 C C . GLY A 1 204 ? -9.379 7.770 14.487 1.00 88.25 204 GLY A C 1
ATOM 1540 O O . GLY A 1 204 ? -9.192 8.563 15.407 1.00 88.25 204 GLY A O 1
ATOM 1541 N N . PHE A 1 205 ? -10.281 6.790 14.588 1.00 87.25 205 PHE A N 1
ATOM 1542 C CA . PHE A 1 205 ? -11.128 6.581 15.771 1.00 87.25 205 PHE A CA 1
ATOM 1543 C C . PHE A 1 205 ? -11.871 7.860 16.225 1.00 87.25 205 PHE A C 1
ATOM 1545 O O . PHE A 1 205 ? -11.981 8.154 17.420 1.00 87.25 205 PHE A O 1
ATOM 1552 N N . GLY A 1 206 ? -12.330 8.663 15.260 1.00 83.06 206 GLY A N 1
ATOM 1553 C CA . GLY A 1 206 ? -13.021 9.940 15.466 1.00 83.06 206 GLY A CA 1
ATOM 1554 C C . GLY A 1 206 ? -12.096 11.156 15.630 1.00 83.06 206 GLY A C 1
ATOM 1555 O O . GLY A 1 206 ? -12.559 12.253 15.953 1.00 83.06 206 GLY A O 1
ATOM 1556 N N . SER A 1 207 ? -10.783 11.001 15.433 1.00 88.88 207 SER A N 1
ATOM 1557 C CA . SER A 1 207 ? -9.798 12.076 15.577 1.00 88.88 207 SER A CA 1
ATOM 1558 C C . SER A 1 207 ? -8.822 12.127 14.409 1.00 88.88 207 SER A C 1
ATOM 1560 O O . SER A 1 207 ? -8.048 11.204 14.171 1.00 88.88 207 SER A O 1
ATOM 1562 N N . VAL A 1 208 ? -8.754 13.288 13.752 1.00 91.19 208 VAL A N 1
ATOM 1563 C CA . VAL A 1 208 ? -7.789 13.559 12.672 1.00 91.19 208 VAL A CA 1
ATOM 1564 C C . VAL A 1 208 ? -6.344 13.305 13.124 1.00 91.19 208 VAL A C 1
ATOM 1566 O O . VAL A 1 208 ? -5.530 12.789 12.366 1.00 91.19 208 VAL A O 1
ATOM 1569 N N . GLY A 1 209 ? -6.018 13.634 14.379 1.00 88.44 209 GLY A N 1
ATOM 1570 C CA . GLY A 1 209 ? -4.667 13.459 14.917 1.00 88.44 209 GLY A CA 1
ATOM 1571 C C . GLY A 1 209 ? -4.276 12.001 15.161 1.00 88.44 209 GLY A C 1
ATOM 1572 O O . GLY A 1 209 ? -3.089 11.704 15.195 1.00 88.44 209 GLY A O 1
ATOM 1573 N N . GLN A 1 210 ? -5.253 11.104 15.319 1.00 90.06 210 GLN A N 1
ATOM 1574 C CA . GLN A 1 210 ? -5.021 9.667 15.505 1.00 90.06 210 GLN A CA 1
ATOM 1575 C C . GLN A 1 210 ? -4.950 8.907 14.175 1.00 90.06 210 GLN A C 1
ATOM 1577 O O . GLN A 1 210 ? -4.667 7.716 14.181 1.00 90.06 210 GLN A O 1
ATOM 1582 N N . ILE A 1 211 ? -5.184 9.584 13.043 1.00 93.31 211 ILE A N 1
ATOM 1583 C CA . ILE A 1 211 ? -4.952 9.000 11.718 1.00 93.31 211 ILE A CA 1
ATOM 1584 C C . ILE A 1 211 ? -3.452 8.760 11.509 1.00 93.31 211 ILE A C 1
ATOM 1586 O O . ILE A 1 211 ? -3.079 7.779 10.877 1.00 93.31 211 ILE A O 1
ATOM 1590 N N . VAL A 1 212 ? -2.584 9.628 12.045 1.00 94.50 212 VAL A N 1
ATOM 1591 C CA . VAL A 1 212 ? -1.128 9.411 12.042 1.00 94.50 212 VAL A CA 1
ATOM 1592 C C . VAL A 1 212 ? -0.806 8.178 12.886 1.00 94.50 212 VAL A C 1
ATOM 1594 O O . VAL A 1 212 ? -1.355 8.023 13.973 1.00 94.50 212 VAL A O 1
ATOM 1597 N N . ASP A 1 213 ? 0.062 7.307 12.372 1.00 90.06 213 ASP A N 1
ATOM 1598 C CA . ASP A 1 213 ? 0.338 5.955 12.884 1.00 90.06 213 ASP A CA 1
ATOM 1599 C C . ASP A 1 213 ? -0.844 4.969 12.764 1.00 90.06 213 ASP A C 1
ATOM 1601 O O . ASP A 1 213 ? -0.713 3.790 13.107 1.00 90.06 213 ASP A O 1
ATOM 1605 N N . GLY A 1 214 ? -1.981 5.412 12.215 1.00 91.50 214 GLY A N 1
ATOM 1606 C CA . GLY A 1 214 ? -3.093 4.555 11.826 1.00 91.50 214 GLY A CA 1
ATOM 1607 C C . GLY A 1 214 ? -2.692 3.569 10.728 1.00 91.50 214 GLY A C 1
ATOM 1608 O O . GLY A 1 214 ? -1.741 3.784 9.968 1.00 91.50 214 GLY A O 1
ATOM 1609 N N . THR A 1 215 ? -3.420 2.457 10.646 1.00 95.06 215 THR A N 1
ATOM 1610 C CA . THR A 1 215 ? -3.182 1.413 9.643 1.00 95.06 215 THR A CA 1
ATOM 1611 C C . THR A 1 215 ? -4.400 1.280 8.746 1.00 95.06 215 THR A C 1
ATOM 1613 O O . THR A 1 215 ? -5.488 0.970 9.212 1.00 95.06 215 THR A O 1
ATOM 1616 N N . LEU A 1 216 ? -4.182 1.503 7.458 1.00 96.94 216 LEU A N 1
ATOM 1617 C CA . LEU A 1 216 ? -5.076 1.150 6.365 1.00 96.94 216 LEU A CA 1
ATOM 1618 C C . LEU A 1 216 ? -4.730 -0.258 5.868 1.00 96.94 216 LEU A C 1
ATOM 1620 O O . LEU A 1 216 ? -3.671 -0.808 6.182 1.00 96.94 216 LEU A O 1
ATOM 1624 N N . SER A 1 217 ? -5.587 -0.823 5.029 1.00 95.81 217 SER A N 1
ATOM 1625 C CA . SER A 1 217 ? -5.274 -2.024 4.253 1.00 95.81 217 SER A CA 1
ATOM 1626 C C . SER A 1 217 ? -5.345 -1.736 2.764 1.00 95.81 217 SER A C 1
ATOM 1628 O O . SER A 1 217 ? -6.088 -0.870 2.318 1.00 95.81 217 SER A O 1
ATOM 1630 N N . THR A 1 218 ? -4.565 -2.454 1.971 1.00 95.31 218 THR A N 1
ATOM 1631 C CA . THR A 1 218 ? -4.618 -2.381 0.515 1.00 95.31 218 THR A CA 1
ATOM 1632 C C . THR A 1 218 ? -4.587 -3.771 -0.082 1.00 95.31 218 THR A C 1
ATOM 1634 O O . THR A 1 218 ? -3.997 -4.698 0.478 1.00 95.31 218 THR A O 1
ATOM 1637 N N . VAL A 1 219 ? -5.208 -3.892 -1.244 1.00 91.19 219 VAL A N 1
ATOM 1638 C CA . VAL A 1 219 ? -5.081 -5.051 -2.111 1.00 91.19 219 VAL A CA 1
ATOM 1639 C C . VAL A 1 219 ? -4.639 -4.519 -3.449 1.00 91.19 219 VAL A C 1
ATOM 1641 O O . VAL A 1 219 ? -5.397 -3.789 -4.084 1.00 91.19 219 VAL A O 1
ATOM 1644 N N . PRO A 1 220 ? -3.437 -4.868 -3.897 1.00 81.81 220 PRO A N 1
ATOM 1645 C CA . PRO A 1 220 ? -3.002 -4.396 -5.183 1.00 81.81 220 PRO A CA 1
ATOM 1646 C C . PRO A 1 220 ? -3.736 -5.138 -6.293 1.00 81.81 220 PRO A C 1
ATOM 1648 O O . PRO A 1 220 ? -3.954 -6.350 -6.216 1.00 81.81 220 PRO A O 1
ATOM 1651 N N . THR A 1 221 ? -4.140 -4.389 -7.309 1.00 80.12 221 THR A N 1
ATOM 1652 C CA . THR A 1 221 ? -4.972 -4.894 -8.394 1.00 80.12 221 THR A CA 1
ATOM 1653 C C . THR A 1 221 ? -4.611 -4.189 -9.691 1.00 80.12 221 THR A C 1
ATOM 1655 O O . THR A 1 221 ? -4.457 -2.969 -9.740 1.00 80.12 221 THR A O 1
ATOM 1658 N N . SER A 1 222 ? -4.450 -4.981 -10.746 1.00 71.44 222 SER A N 1
ATOM 1659 C CA . SER A 1 222 ? -4.253 -4.496 -12.113 1.00 71.44 222 SER A CA 1
ATOM 1660 C C . SER A 1 222 ? -5.574 -4.296 -12.866 1.00 71.44 222 SER A C 1
ATOM 1662 O O . SER A 1 222 ? -5.573 -3.716 -13.950 1.00 71.44 222 SER A O 1
ATOM 1664 N N . GLU A 1 223 ? -6.700 -4.764 -12.309 1.00 64.75 223 GLU A N 1
ATOM 1665 C CA . 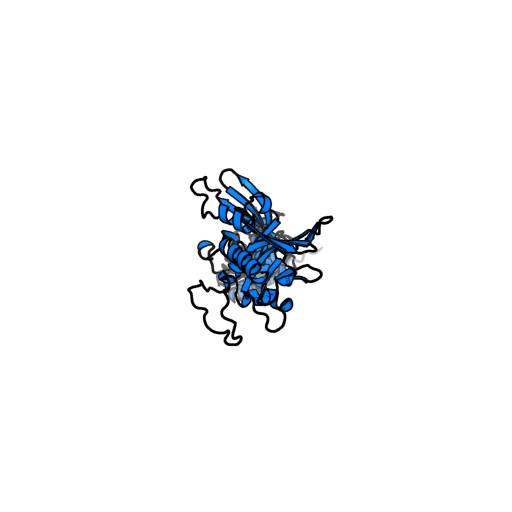GLU A 1 223 ? -7.988 -4.847 -13.013 1.00 64.75 223 GLU A CA 1
ATOM 1666 C C . GLU A 1 223 ? -9.077 -3.922 -12.451 1.00 64.75 223 GLU A C 1
ATOM 1668 O O . GLU A 1 223 ? -9.998 -3.575 -13.187 1.00 64.75 223 GLU A O 1
ATOM 1673 N N . LEU A 1 224 ? -8.995 -3.515 -11.180 1.00 56.50 224 LEU A N 1
ATOM 1674 C CA . LEU A 1 224 ? -10.031 -2.698 -10.540 1.00 56.50 224 LEU A CA 1
ATOM 1675 C C . LEU A 1 224 ? -9.642 -1.220 -10.559 1.00 56.50 224 LEU A C 1
ATOM 1677 O O . LEU A 1 224 ? -8.626 -0.832 -9.982 1.00 56.50 224 LEU A O 1
ATOM 1681 N N . GLY A 1 225 ? -10.497 -0.382 -11.146 1.00 58.41 225 GLY A N 1
ATOM 1682 C CA . GLY A 1 225 ? -10.447 1.053 -10.868 1.00 58.41 225 GLY A CA 1
ATOM 1683 C C . GLY A 1 225 ? -10.842 1.327 -9.412 1.00 58.41 225 GLY A C 1
ATOM 1684 O O . GLY A 1 225 ? -11.661 0.604 -8.841 1.00 58.41 225 GLY A O 1
ATOM 1685 N N . ALA A 1 226 ? -10.307 2.390 -8.804 1.00 56.56 226 ALA A N 1
ATOM 1686 C CA . ALA A 1 226 ? -10.611 2.764 -7.416 1.00 56.56 226 ALA A CA 1
ATOM 1687 C C . ALA A 1 226 ? -12.123 2.886 -7.125 1.00 56.56 226 ALA A C 1
ATOM 1689 O O . ALA A 1 226 ? -12.570 2.586 -6.021 1.00 56.56 226 ALA A O 1
ATOM 1690 N N . GLU A 1 227 ? -12.916 3.292 -8.123 1.00 58.03 227 GLU A N 1
ATOM 1691 C CA . GLU A 1 227 ? -14.377 3.431 -8.023 1.00 58.03 227 GLU A CA 1
ATOM 1692 C C . GLU A 1 227 ? -15.128 2.086 -7.955 1.00 58.03 227 GLU A C 1
ATOM 1694 O O . GLU A 1 227 ? -16.300 2.056 -7.576 1.00 58.03 227 GLU A O 1
ATOM 1699 N N . GLU A 1 228 ? -14.480 0.971 -8.300 1.00 65.62 228 GLU A N 1
ATOM 1700 C CA . GLU A 1 228 ? -15.104 -0.358 -8.370 1.00 65.62 228 GLU A CA 1
ATOM 1701 C C . GLU A 1 228 ? -14.845 -1.211 -7.119 1.00 65.62 228 GLU A C 1
ATOM 1703 O O . GLU A 1 228 ? -15.569 -2.176 -6.864 1.00 65.62 228 GLU A O 1
ATOM 1708 N N . ALA A 1 229 ? -13.858 -0.841 -6.299 1.00 83.06 229 ALA A N 1
ATOM 1709 C CA . ALA A 1 229 ? -13.537 -1.540 -5.060 1.00 83.06 229 ALA A CA 1
ATOM 1710 C C . ALA A 1 229 ? -14.539 -1.173 -3.950 1.00 83.06 229 ALA A C 1
ATOM 1712 O O . ALA A 1 229 ? -14.353 -0.217 -3.192 1.00 83.06 229 ALA A O 1
ATOM 1713 N N . GLN A 1 230 ? -15.633 -1.935 -3.850 1.00 86.62 230 GLN A N 1
ATOM 1714 C CA . GLN A 1 230 ? -16.657 -1.734 -2.824 1.00 86.62 230 GLN A CA 1
ATOM 1715 C C . GLN A 1 230 ? -16.032 -1.704 -1.417 1.00 86.62 230 GLN A C 1
ATOM 1717 O O . GLN A 1 230 ? -15.337 -2.629 -1.015 1.00 86.62 230 GLN A O 1
ATOM 1722 N N . GLY A 1 231 ? -16.303 -0.637 -0.661 1.00 89.31 231 GLY A N 1
ATOM 1723 C CA . GLY A 1 231 ? -15.793 -0.462 0.703 1.00 89.31 231 GLY A CA 1
ATOM 1724 C C . GLY A 1 231 ? -14.468 0.301 0.800 1.00 89.31 231 GLY A C 1
ATOM 1725 O O . GLY A 1 231 ? -14.150 0.780 1.891 1.00 89.31 231 GLY A O 1
ATOM 1726 N N . ALA A 1 232 ? -13.754 0.515 -0.310 1.00 94.50 232 ALA A N 1
ATOM 1727 C CA . ALA A 1 232 ? -12.564 1.359 -0.319 1.00 94.50 232 ALA A CA 1
ATOM 1728 C C . ALA A 1 232 ? -12.896 2.805 0.104 1.00 94.50 232 ALA A C 1
ATOM 1730 O O . ALA A 1 232 ? -14.007 3.312 -0.093 1.00 94.50 232 ALA A O 1
ATOM 1731 N N . LEU A 1 233 ? -11.926 3.463 0.732 1.00 94.81 233 LEU A N 1
ATOM 1732 C CA . LEU A 1 233 ? -11.941 4.892 1.036 1.00 94.81 233 LEU A CA 1
ATOM 1733 C C . LEU A 1 233 ? -11.487 5.704 -0.186 1.00 94.81 233 LEU A C 1
ATOM 1735 O O . LEU A 1 233 ? -12.013 6.781 -0.456 1.00 94.81 233 LEU A O 1
ATOM 1739 N N . GLY A 1 234 ? -10.525 5.175 -0.937 1.00 95.19 234 GLY A N 1
ATOM 1740 C CA . GLY A 1 234 ? -9.965 5.764 -2.150 1.00 95.19 234 GLY A CA 1
ATOM 1741 C C . GLY A 1 234 ? -8.849 4.876 -2.688 1.00 95.19 234 GLY A C 1
ATOM 1742 O O . GLY A 1 234 ? -8.823 3.685 -2.384 1.00 95.19 234 GLY A O 1
ATOM 1743 N N . ALA A 1 235 ? -7.915 5.441 -3.450 1.00 95.00 235 ALA A N 1
ATOM 1744 C CA . ALA A 1 235 ? -6.740 4.712 -3.907 1.00 95.00 235 ALA A CA 1
ATOM 1745 C C . ALA A 1 235 ? -5.512 5.613 -4.060 1.00 95.00 235 ALA A C 1
ATOM 1747 O O . ALA A 1 235 ? -5.636 6.819 -4.291 1.00 95.00 235 ALA A O 1
ATOM 1748 N N . VAL A 1 236 ? -4.331 5.000 -3.969 1.00 93.81 236 VAL A N 1
ATOM 1749 C CA . VAL A 1 236 ? -3.106 5.557 -4.554 1.00 93.81 236 VAL A CA 1
ATOM 1750 C C . VAL A 1 236 ? -3.031 5.077 -5.998 1.00 93.81 236 VAL A C 1
ATOM 1752 O O . VAL A 1 236 ? -3.140 3.881 -6.256 1.00 93.81 236 VAL A O 1
ATOM 1755 N N . GLU A 1 237 ? -2.834 6.002 -6.928 1.00 90.38 237 GLU A N 1
ATOM 1756 C CA . GLU A 1 237 ? -2.636 5.690 -8.342 1.00 90.38 237 GLU A CA 1
ATOM 1757 C C . GLU A 1 237 ? -1.136 5.708 -8.641 1.00 90.38 237 GLU A C 1
ATOM 1759 O O . GLU A 1 237 ? -0.517 6.774 -8.670 1.00 90.38 237 GLU A O 1
ATOM 1764 N N . ASP A 1 238 ? -0.551 4.533 -8.863 1.00 86.19 238 ASP A N 1
ATOM 1765 C CA . ASP A 1 238 ? 0.715 4.431 -9.583 1.00 86.19 238 ASP A CA 1
ATOM 1766 C C . ASP A 1 238 ? 0.392 4.179 -11.063 1.00 86.19 238 ASP A C 1
ATOM 1768 O O . ASP A 1 238 ? -0.679 3.657 -11.391 1.00 86.19 238 ASP A O 1
ATOM 1772 N N . PRO A 1 239 ? 1.279 4.515 -12.013 1.00 73.06 239 PRO A N 1
ATOM 1773 C CA . PRO A 1 239 ? 1.000 4.160 -13.396 1.00 73.06 239 PRO A CA 1
ATOM 1774 C C . PRO A 1 239 ? 0.771 2.636 -13.523 1.00 73.06 239 PRO A C 1
ATOM 1776 O O . PRO A 1 239 ? 1.509 1.833 -12.965 1.00 73.06 239 PRO A O 1
ATOM 1779 N N . GLY A 1 240 ? -0.296 2.219 -14.205 1.00 71.69 240 GLY A N 1
ATOM 1780 C CA . GLY A 1 240 ? -0.604 0.804 -14.457 1.00 71.69 240 GLY A CA 1
ATOM 1781 C C . GLY A 1 240 ? -1.057 -0.049 -13.261 1.00 71.69 240 GLY A C 1
ATOM 1782 O O . GLY A 1 240 ? -1.454 -1.189 -13.496 1.00 71.69 240 GLY A O 1
ATOM 1783 N N . VAL A 1 241 ? -1.031 0.461 -12.023 1.00 83.38 241 VAL A N 1
ATOM 1784 C CA . VAL A 1 241 ? -1.560 -0.234 -10.837 1.00 83.38 241 VAL A CA 1
ATOM 1785 C C . VAL A 1 241 ? -2.259 0.751 -9.919 1.00 83.38 241 VAL A C 1
ATOM 1787 O O . VAL A 1 241 ? -1.680 1.738 -9.468 1.00 83.38 241 VAL A O 1
ATOM 1790 N N . THR A 1 242 ? -3.494 0.414 -9.578 1.00 88.88 242 THR A N 1
ATOM 1791 C CA . THR A 1 242 ? -4.259 1.126 -8.568 1.00 88.88 242 THR A CA 1
ATOM 1792 C C . THR A 1 242 ? -4.117 0.386 -7.242 1.00 88.88 242 THR A C 1
ATOM 1794 O O . THR A 1 242 ? -4.178 -0.846 -7.173 1.00 88.88 242 THR A O 1
ATOM 1797 N N . TRP A 1 243 ? -3.936 1.144 -6.165 1.00 92.75 243 TRP A N 1
ATOM 1798 C CA . TRP A 1 243 ? -3.839 0.631 -4.802 1.00 92.75 243 TRP A CA 1
ATOM 1799 C C . TRP A 1 243 ? -5.052 1.099 -3.997 1.00 92.75 243 TRP A C 1
ATOM 1801 O O . TRP A 1 243 ? -4.963 2.121 -3.308 1.00 92.75 243 TRP A O 1
ATOM 1811 N N . PRO A 1 244 ? -6.199 0.399 -4.079 1.00 94.44 244 PRO A N 1
ATOM 1812 C CA . PRO A 1 244 ? -7.348 0.684 -3.236 1.00 94.44 244 PRO A CA 1
ATOM 1813 C C . PRO A 1 244 ? -6.950 0.673 -1.762 1.00 94.44 244 PRO A C 1
ATOM 1815 O O . PRO A 1 244 ? -6.224 -0.214 -1.306 1.00 94.44 244 PRO A O 1
ATOM 1818 N N . LEU A 1 245 ? -7.421 1.669 -1.027 1.00 96.06 245 LEU A N 1
ATOM 1819 C CA . LEU A 1 245 ? -7.185 1.836 0.398 1.00 96.06 245 LEU A CA 1
ATOM 1820 C C . LEU A 1 245 ? -8.479 1.532 1.140 1.00 96.06 245 LEU A C 1
ATOM 1822 O O . LEU A 1 245 ? -9.500 2.178 0.917 1.00 96.06 245 LEU A O 1
ATOM 1826 N N . PHE A 1 246 ? -8.422 0.565 2.037 1.00 95.94 246 PHE A N 1
ATOM 1827 C CA . PHE A 1 246 ? -9.515 0.115 2.883 1.00 95.94 246 PHE A CA 1
ATOM 1828 C C . PHE A 1 246 ? -9.246 0.522 4.332 1.00 95.94 246 PHE A C 1
ATOM 1830 O O . PHE A 1 246 ? -8.079 0.599 4.732 1.00 95.94 246 PHE A O 1
ATOM 1837 N N . PRO A 1 247 ? -10.301 0.763 5.127 1.00 95.62 247 PRO A N 1
ATOM 1838 C CA . PRO A 1 247 ? -10.135 1.104 6.537 1.00 95.62 247 PRO A CA 1
ATOM 1839 C C . PRO A 1 247 ? -9.498 -0.039 7.339 1.00 95.62 247 PRO A C 1
ATOM 1841 O O . PRO A 1 247 ? -8.742 0.207 8.271 1.00 95.62 247 PRO A O 1
ATOM 1844 N N . ASP A 1 248 ? -9.760 -1.287 6.949 1.00 93.62 248 ASP A N 1
ATOM 1845 C CA . ASP A 1 248 ? -9.315 -2.483 7.653 1.00 93.62 248 ASP A CA 1
ATOM 1846 C C . ASP A 1 248 ? -9.099 -3.671 6.700 1.00 93.62 248 ASP A C 1
ATOM 1848 O O . ASP A 1 248 ? -9.435 -3.629 5.512 1.00 93.62 248 ASP A O 1
ATOM 1852 N N . GLU A 1 249 ? -8.493 -4.728 7.241 1.00 93.31 249 GLU A N 1
ATOM 1853 C CA . GLU A 1 249 ? -8.165 -5.961 6.519 1.00 93.31 249 GLU A CA 1
ATOM 1854 C C . GLU A 1 249 ? -9.423 -6.711 6.059 1.00 93.31 249 GLU A C 1
ATOM 1856 O O . GLU A 1 249 ? -9.450 -7.197 4.936 1.00 93.31 249 GLU A O 1
ATOM 1861 N N . GLU A 1 250 ? -10.490 -6.739 6.865 1.00 88.62 250 GLU A N 1
ATOM 1862 C CA . GLU A 1 250 ? -11.746 -7.445 6.550 1.00 88.62 250 GLU A CA 1
ATOM 1863 C C . GLU A 1 250 ? -12.415 -6.849 5.301 1.00 88.62 250 GLU A C 1
ATOM 1865 O O . GLU A 1 250 ? -12.839 -7.572 4.399 1.00 88.62 250 GLU A O 1
ATOM 1870 N N . SER A 1 251 ? -12.434 -5.521 5.202 1.00 91.88 251 SER A N 1
ATOM 1871 C CA . SER A 1 251 ? -12.936 -4.785 4.040 1.00 91.88 251 SER A CA 1
ATOM 1872 C C . SER A 1 251 ? -12.110 -5.061 2.779 1.00 91.88 251 SER A C 1
ATOM 1874 O O . SER A 1 251 ? -12.659 -5.189 1.685 1.00 91.88 251 SER A O 1
ATOM 1876 N N . ALA A 1 252 ? -10.791 -5.173 2.932 1.00 92.44 252 ALA A N 1
ATOM 1877 C CA . ALA A 1 252 ? -9.871 -5.497 1.849 1.00 92.44 252 ALA A CA 1
ATOM 1878 C C . ALA A 1 252 ? -10.025 -6.954 1.365 1.00 92.44 252 ALA A C 1
ATOM 1880 O O . ALA A 1 252 ? -10.060 -7.202 0.158 1.00 92.44 252 ALA A O 1
ATOM 1881 N N . GLU A 1 253 ? -10.166 -7.915 2.283 1.00 90.75 253 GLU A N 1
ATOM 1882 C CA . GLU A 1 253 ? -10.440 -9.326 1.968 1.00 90.75 253 GLU A CA 1
ATOM 1883 C C . GLU A 1 253 ? -11.793 -9.489 1.263 1.00 90.75 253 GLU A C 1
ATOM 1885 O O . GLU A 1 253 ? -11.885 -10.162 0.236 1.00 90.75 253 GLU A O 1
ATOM 1890 N N . ALA A 1 254 ? -12.833 -8.802 1.745 1.00 87.94 254 ALA A N 1
ATOM 1891 C CA . ALA A 1 254 ? -14.155 -8.832 1.122 1.00 87.94 254 ALA A CA 1
ATOM 1892 C C . ALA A 1 254 ? -14.126 -8.339 -0.336 1.00 87.94 254 ALA A C 1
ATOM 1894 O O . ALA A 1 254 ? -14.839 -8.873 -1.191 1.00 87.94 254 ALA A O 1
ATOM 1895 N N . ALA A 1 255 ? -13.285 -7.345 -0.638 1.00 88.81 255 ALA A N 1
ATOM 1896 C CA . ALA A 1 255 ? -13.084 -6.869 -2.002 1.00 88.81 255 ALA A CA 1
ATOM 1897 C C . ALA A 1 255 ? -12.347 -7.894 -2.884 1.00 88.81 255 ALA A C 1
ATOM 1899 O O . ALA A 1 255 ? -12.696 -8.046 -4.056 1.00 88.81 255 ALA A O 1
ATOM 1900 N N . LEU A 1 256 ? -11.370 -8.625 -2.332 1.00 86.19 256 LEU A N 1
ATOM 1901 C CA . LEU A 1 256 ? -10.645 -9.692 -3.038 1.00 86.19 256 LEU A CA 1
ATOM 1902 C C . LEU A 1 256 ? -11.538 -10.855 -3.447 1.00 86.19 256 LEU A C 1
ATOM 1904 O O . LEU A 1 256 ? -11.407 -11.381 -4.553 1.00 86.19 256 LEU A O 1
ATOM 1908 N N . ASP A 1 257 ? -12.453 -11.245 -2.567 1.00 84.75 257 ASP A N 1
ATOM 1909 C CA . ASP A 1 257 ? -13.306 -12.404 -2.801 1.00 84.75 257 ASP A CA 1
ATOM 1910 C C . ASP A 1 257 ? -14.330 -12.172 -3.924 1.00 84.75 257 ASP A C 1
ATOM 1912 O O . ASP A 1 257 ? -15.071 -13.094 -4.276 1.00 84.75 257 ASP A O 1
ATOM 1916 N N . GLY A 1 258 ? -14.422 -10.956 -4.492 1.00 70.44 258 GLY A N 1
ATOM 1917 C CA . GLY A 1 258 ? -15.364 -10.604 -5.567 1.00 70.44 258 GLY A CA 1
ATOM 1918 C C . GLY A 1 258 ? -16.827 -10.858 -5.193 1.00 70.44 258 GLY A C 1
ATOM 1919 O O . GLY A 1 258 ? -17.727 -10.828 -6.036 1.00 70.44 258 GLY A O 1
ATOM 1920 N N . THR A 1 259 ? -17.069 -11.132 -3.914 1.00 47.97 259 THR A N 1
ATOM 1921 C CA . THR A 1 259 ? -18.347 -11.547 -3.382 1.00 47.97 259 THR A CA 1
ATOM 1922 C C . THR A 1 259 ? -18.860 -10.361 -2.606 1.00 47.97 259 THR A C 1
ATOM 1924 O O . THR A 1 259 ? -18.752 -10.279 -1.386 1.00 47.97 259 THR A O 1
ATOM 1927 N N . ALA A 1 260 ? -19.479 -9.437 -3.341 1.00 42.53 260 ALA A N 1
ATOM 1928 C CA . ALA A 1 260 ? -20.580 -8.697 -2.765 1.00 42.53 260 ALA A CA 1
ATOM 1929 C C . ALA A 1 260 ? -21.405 -9.706 -1.963 1.00 42.53 260 ALA A C 1
ATOM 1931 O O . ALA A 1 260 ? -21.895 -10.696 -2.518 1.00 42.53 260 ALA A O 1
ATOM 1932 N N . ALA A 1 261 ? -21.506 -9.472 -0.660 1.00 41.41 261 ALA A N 1
ATOM 1933 C CA . ALA A 1 261 ? -22.463 -10.106 0.216 1.00 41.41 261 ALA A CA 1
ATOM 1934 C C . ALA A 1 261 ? -23.881 -9.779 -0.288 1.00 41.41 261 ALA A C 1
ATOM 1936 O O . ALA A 1 261 ? -24.619 -8.991 0.292 1.00 41.41 261 ALA A O 1
ATOM 1937 N N . ALA A 1 262 ? -24.281 -10.396 -1.395 1.00 36.34 262 ALA A N 1
ATOM 1938 C CA . ALA A 1 262 ? -25.654 -10.744 -1.660 1.00 36.34 262 ALA A CA 1
ATOM 1939 C C . ALA A 1 262 ? -25.909 -12.034 -0.876 1.00 36.34 262 ALA A C 1
ATOM 1941 O O . ALA A 1 262 ? -25.753 -13.136 -1.387 1.00 36.34 262 ALA A O 1
ATOM 1942 N N . SER A 1 263 ? -26.226 -11.855 0.404 1.00 46.69 263 SER A N 1
ATOM 1943 C CA . SER A 1 263 ? -27.185 -12.661 1.161 1.00 46.69 263 SER A CA 1
ATOM 1944 C C . SER A 1 263 ? -27.378 -14.123 0.712 1.00 46.69 263 SER A C 1
ATOM 1946 O O . SER A 1 263 ? -28.413 -14.417 0.129 1.00 46.69 263 SER A O 1
ATOM 1948 N N . ASP A 1 264 ? -26.462 -15.047 1.021 1.00 39.16 264 ASP A N 1
ATOM 1949 C CA . ASP A 1 264 ? -26.831 -16.441 1.343 1.00 39.16 264 ASP A CA 1
ATOM 1950 C C . ASP A 1 264 ? -25.632 -17.236 1.901 1.00 39.16 264 ASP A C 1
ATOM 1952 O O . ASP A 1 264 ? -24.808 -17.769 1.161 1.00 39.16 264 ASP A O 1
ATOM 1956 N N . SER A 1 265 ? -25.524 -17.341 3.225 1.00 37.31 265 SER A N 1
ATOM 1957 C CA . SER A 1 265 ? -24.592 -18.270 3.883 1.00 37.31 265 SER A CA 1
ATOM 1958 C C . SER A 1 265 ? -25.299 -18.968 5.044 1.00 37.31 265 SER A C 1
ATOM 1960 O O . SER A 1 265 ? -24.991 -18.795 6.218 1.00 37.31 265 SER A O 1
ATOM 1962 N N . THR A 1 266 ? -26.315 -19.767 4.708 1.00 35.22 266 THR A N 1
ATOM 1963 C CA . THR A 1 266 ? -26.906 -20.756 5.623 1.00 35.22 266 THR A CA 1
ATOM 1964 C C . THR A 1 266 ? -26.694 -22.172 5.101 1.00 35.22 266 THR A C 1
ATOM 1966 O O . THR A 1 266 ? -27.640 -22.887 4.793 1.00 35.22 266 THR A O 1
ATOM 1969 N N . ALA A 1 267 ? -25.442 -22.633 5.018 1.00 39.62 267 ALA A N 1
ATOM 1970 C CA . ALA A 1 267 ? -25.171 -24.070 4.933 1.00 39.62 267 ALA A CA 1
ATOM 1971 C C . ALA A 1 267 ? -23.712 -24.422 5.256 1.00 39.62 267 ALA A C 1
ATOM 1973 O O . ALA A 1 267 ? -22.898 -24.530 4.341 1.00 39.62 267 ALA A O 1
ATOM 1974 N N . ARG A 1 268 ? -23.426 -24.699 6.541 1.00 36.09 268 ARG A N 1
ATOM 1975 C CA . ARG A 1 268 ? -22.660 -25.870 7.056 1.00 36.09 268 ARG A CA 1
ATOM 1976 C C . ARG A 1 268 ? -22.083 -25.604 8.459 1.00 36.09 268 ARG A C 1
ATOM 1978 O O . ARG A 1 268 ? -20.882 -25.512 8.629 1.00 36.09 268 ARG A O 1
ATOM 1985 N N . TYR A 1 269 ? -22.942 -25.605 9.478 1.00 41.38 269 TYR A N 1
ATOM 1986 C CA . TYR A 1 269 ? -22.572 -25.976 10.856 1.00 41.38 269 TYR A CA 1
ATOM 1987 C C . TYR A 1 269 ? -23.712 -26.810 11.458 1.00 41.38 269 TYR A C 1
ATOM 1989 O O . TYR A 1 269 ? -24.432 -26.413 12.365 1.00 41.38 269 TYR A O 1
ATOM 1997 N N . ALA A 1 270 ? -23.928 -27.996 10.886 1.00 34.94 270 ALA A N 1
ATOM 1998 C CA . ALA A 1 270 ? -24.782 -29.021 11.478 1.00 34.94 270 ALA A CA 1
ATOM 1999 C C . ALA A 1 270 ? -23.892 -29.929 12.336 1.00 34.94 270 ALA A C 1
ATOM 2001 O O . ALA A 1 270 ? -23.398 -30.947 11.855 1.00 34.94 270 ALA A O 1
ATOM 2002 N N . GLY A 1 271 ? -23.622 -29.527 13.579 1.00 38.66 271 GLY A N 1
ATOM 2003 C CA . GLY A 1 271 ? -22.743 -30.310 14.453 1.00 38.66 271 GLY A CA 1
ATOM 2004 C C . GLY A 1 271 ? -22.749 -29.965 15.938 1.00 38.66 271 GLY A C 1
ATOM 2005 O O . GLY A 1 271 ? -22.369 -30.822 16.727 1.00 38.66 271 GLY A O 1
ATOM 2006 N N . SER A 1 272 ? -23.230 -28.788 16.341 1.00 41.94 272 SER A N 1
ATOM 2007 C CA . SER A 1 272 ? -23.480 -28.481 17.750 1.00 41.94 272 SER A CA 1
ATOM 2008 C C . SER A 1 272 ? -24.947 -28.117 17.904 1.00 41.94 272 SER A C 1
ATOM 2010 O O . SER A 1 272 ? -25.417 -27.122 17.358 1.00 41.94 272 SER A O 1
ATOM 2012 N N . THR A 1 273 ? -25.715 -28.971 18.575 1.00 40.41 273 THR A N 1
ATOM 2013 C CA . THR A 1 273 ? -27.074 -28.640 19.006 1.00 40.41 273 THR A CA 1
ATOM 2014 C C . THR A 1 273 ? -26.966 -27.609 20.126 1.00 40.41 273 THR A C 1
ATOM 2016 O O . THR A 1 273 ? -27.005 -27.968 21.302 1.00 40.41 273 THR A O 1
ATOM 2019 N N . ALA A 1 274 ? -26.763 -26.348 19.741 1.00 44.94 274 ALA A N 1
ATOM 2020 C CA . ALA A 1 274 ? -26.780 -25.201 20.632 1.00 44.94 274 ALA A CA 1
ATOM 2021 C C . ALA A 1 274 ? -28.126 -25.143 21.366 1.00 44.94 274 ALA A C 1
ATOM 2023 O O . ALA A 1 274 ? -29.194 -25.318 20.766 1.00 44.94 274 ALA A O 1
ATOM 2024 N N . SER A 1 275 ? -28.076 -24.906 22.675 1.00 49.84 275 SER A N 1
ATOM 2025 C CA . SER A 1 275 ? -29.253 -24.458 23.416 1.00 49.84 275 SER A CA 1
ATOM 2026 C C . SER A 1 275 ? -29.781 -23.163 22.779 1.00 49.84 275 SER A C 1
ATOM 2028 O O . SER A 1 275 ? -28.972 -22.327 22.381 1.00 49.84 275 SER A O 1
ATOM 2030 N N . PRO A 1 276 ? -31.108 -22.963 22.691 1.00 60.66 276 PRO A N 1
ATOM 2031 C CA . PRO A 1 276 ? -31.738 -21.824 22.014 1.00 60.66 276 PRO A CA 1
ATOM 2032 C C . PRO A 1 276 ? -31.646 -20.519 22.831 1.00 60.66 276 PRO A C 1
ATOM 2034 O O . PRO A 1 276 ? -32.661 -19.889 23.124 1.00 60.66 276 PRO A O 1
ATOM 2037 N N . GLY A 1 277 ? -30.440 -20.143 23.259 1.00 68.88 277 GLY A N 1
ATOM 2038 C CA . GLY A 1 277 ? -30.174 -18.846 23.875 1.00 68.88 277 GLY A CA 1
ATOM 2039 C C . GLY A 1 277 ? -30.056 -17.736 22.823 1.00 68.88 277 GLY A C 1
ATOM 2040 O O . GLY A 1 277 ? -29.827 -18.034 21.648 1.00 68.88 277 GLY A O 1
ATOM 2041 N N . PRO A 1 278 ? -30.201 -16.461 23.224 1.00 77.69 278 PRO A N 1
ATOM 2042 C CA . PRO A 1 278 ? -29.893 -15.344 22.338 1.00 77.69 278 PRO A CA 1
ATOM 2043 C C . PRO A 1 278 ? -28.431 -15.445 21.884 1.00 77.69 278 PRO A C 1
ATOM 2045 O O . PRO A 1 278 ? -27.562 -15.860 22.655 1.00 77.69 278 PRO A O 1
ATOM 2048 N N . THR A 1 279 ? -28.185 -15.147 20.612 1.00 86.75 279 THR A N 1
ATOM 2049 C CA . THR A 1 279 ? -26.847 -15.125 20.011 1.00 86.75 279 THR A CA 1
ATOM 2050 C C . THR A 1 279 ? -26.733 -13.817 19.240 1.00 86.75 279 THR A C 1
ATOM 2052 O O . THR A 1 279 ? -27.636 -13.518 18.458 1.00 86.75 279 THR A O 1
ATOM 2055 N N . GLY A 1 280 ? -25.683 -13.044 19.500 1.00 90.25 280 GLY A N 1
ATOM 2056 C CA . GLY A 1 280 ? -25.438 -11.767 18.836 1.00 90.25 280 GLY A CA 1
ATOM 2057 C C . GLY A 1 280 ? -25.112 -11.931 17.350 1.00 90.25 280 GLY A C 1
ATOM 2058 O O . GLY A 1 280 ? -24.588 -12.969 16.932 1.00 90.25 280 GLY A O 1
ATOM 2059 N N . GLU A 1 281 ? -25.420 -10.914 16.545 1.00 90.12 281 GLU A N 1
ATOM 2060 C CA . GLU A 1 281 ? -25.160 -10.916 15.097 1.00 90.12 281 GLU A CA 1
ATOM 2061 C C . GLU A 1 281 ? -23.658 -10.950 14.777 1.00 90.12 281 GLU A C 1
ATOM 2063 O O . GLU A 1 281 ? -23.249 -11.469 13.735 1.00 90.12 281 GLU A O 1
ATOM 2068 N N . TYR A 1 282 ? -22.813 -10.465 15.690 1.00 91.88 282 TYR A N 1
ATOM 2069 C CA . TYR A 1 282 ? -21.363 -10.476 15.520 1.00 91.88 282 TYR A CA 1
ATOM 2070 C C . TYR A 1 282 ? -20.736 -11.867 15.660 1.00 91.88 282 TYR A C 1
ATOM 2072 O O . TYR A 1 282 ? -19.566 -12.058 15.313 1.00 91.88 282 TYR A O 1
ATOM 2080 N N . VAL A 1 283 ? -21.490 -12.854 16.148 1.00 94.75 283 VAL A N 1
ATOM 2081 C CA . VAL A 1 283 ? -21.004 -14.214 16.388 1.00 94.75 283 VAL A CA 1
ATOM 2082 C C . VAL A 1 283 ? -21.044 -15.039 15.102 1.00 94.75 283 VAL A C 1
ATOM 2084 O O . VAL A 1 283 ? -22.028 -15.710 14.793 1.00 94.75 283 VAL A O 1
ATOM 2087 N N . THR A 1 284 ? -19.935 -15.027 14.362 1.00 90.06 284 THR A N 1
ATOM 2088 C CA . THR A 1 284 ? -19.744 -15.856 13.160 1.00 90.06 284 THR A CA 1
ATOM 2089 C C . THR A 1 284 ? -18.707 -16.961 13.397 1.00 90.06 284 THR A C 1
ATOM 2091 O O . THR A 1 284 ? -17.834 -16.799 14.257 1.00 90.06 284 THR A O 1
ATOM 2094 N N . PRO A 1 285 ? -18.747 -18.084 12.650 1.00 89.19 285 PRO A N 1
ATOM 2095 C CA . PRO A 1 285 ? -17.741 -19.144 12.764 1.00 89.19 285 PRO A CA 1
ATOM 2096 C C . PRO A 1 285 ? -16.301 -18.641 12.602 1.00 89.19 285 PRO A C 1
ATOM 2098 O O . PRO A 1 285 ? -15.410 -19.061 13.337 1.00 89.19 285 PRO A O 1
ATOM 2101 N N . GLU A 1 286 ? -16.080 -17.706 11.680 1.00 82.00 286 GLU A N 1
ATOM 2102 C CA . GLU A 1 286 ? -14.768 -17.126 11.389 1.00 82.00 286 GLU A CA 1
ATOM 2103 C C . GLU A 1 286 ? -14.235 -16.324 12.580 1.00 82.00 286 GLU A C 1
ATOM 2105 O O . GLU A 1 286 ? -13.045 -16.380 12.889 1.00 82.00 286 GLU A O 1
ATOM 2110 N N . ARG A 1 287 ? -15.116 -15.602 13.282 1.00 88.88 287 ARG A N 1
ATOM 2111 C CA . ARG A 1 287 ? -14.755 -14.813 14.467 1.00 88.88 287 ARG A CA 1
ATOM 2112 C C . ARG A 1 287 ? -14.584 -15.686 15.705 1.00 88.88 287 ARG A C 1
ATOM 2114 O O . ARG A 1 287 ? -13.679 -15.423 16.493 1.00 88.88 287 ARG A O 1
ATOM 2121 N N . ILE A 1 288 ? -15.378 -16.751 15.843 1.00 94.31 288 ILE A N 1
ATOM 2122 C CA . ILE A 1 288 ? -15.183 -17.765 16.892 1.00 94.31 288 ILE A CA 1
ATOM 2123 C C . ILE A 1 288 ? -13.807 -18.420 16.747 1.00 94.31 288 ILE A C 1
ATOM 2125 O O . ILE A 1 288 ? -13.104 -18.559 17.742 1.00 94.31 288 ILE A O 1
ATOM 2129 N N . ALA A 1 289 ? -13.377 -18.742 15.523 1.00 89.44 289 ALA A N 1
ATOM 2130 C CA . ALA A 1 289 ? -12.062 -19.340 15.276 1.00 89.44 289 ALA A CA 1
ATOM 2131 C C . ALA A 1 289 ? -10.890 -18.478 15.791 1.00 89.44 289 ALA A C 1
ATOM 2133 O O . ALA A 1 289 ? -9.811 -18.999 16.056 1.00 89.44 289 ALA A O 1
ATOM 2134 N N . LYS A 1 290 ? -11.086 -17.161 15.961 1.00 90.50 290 LYS A N 1
ATOM 2135 C CA . LYS A 1 290 ? -10.067 -16.245 16.504 1.00 90.50 290 LYS A CA 1
ATOM 2136 C C . LYS A 1 290 ? -9.945 -16.274 18.030 1.00 90.50 290 LYS A C 1
ATOM 2138 O O . LYS A 1 290 ? -9.017 -15.660 18.539 1.00 90.50 290 LYS A O 1
ATOM 2143 N N . VAL A 1 291 ? -10.888 -16.906 18.728 1.00 94.38 291 VAL A N 1
ATOM 2144 C CA . VAL A 1 291 ? -10.877 -17.076 20.193 1.00 94.38 291 VAL A CA 1
ATOM 2145 C C . VAL A 1 291 ? -10.960 -18.548 20.605 1.00 94.38 291 VAL A C 1
ATOM 2147 O O . VAL A 1 291 ? -11.038 -18.847 21.791 1.00 94.38 291 VAL A O 1
ATOM 2150 N N . GLU A 1 292 ? -10.997 -19.475 19.643 1.00 95.62 292 GLU A N 1
ATOM 2151 C CA . GLU A 1 292 ? -11.256 -20.903 19.869 1.00 95.62 292 GLU A CA 1
ATOM 2152 C C . GLU A 1 292 ? -10.229 -21.544 20.810 1.00 95.62 292 GLU A C 1
ATOM 2154 O O . GLU A 1 292 ? -10.577 -22.410 21.607 1.00 95.62 292 GLU A O 1
ATOM 2159 N N . ASP A 1 293 ? -8.984 -21.077 20.772 1.00 94.88 293 ASP A N 1
ATOM 2160 C CA . ASP A 1 293 ? -7.896 -21.527 21.637 1.00 94.88 293 ASP A CA 1
ATOM 2161 C C . ASP A 1 293 ? -8.077 -21.135 23.115 1.00 94.88 293 ASP A C 1
ATOM 2163 O O . ASP A 1 293 ? -7.529 -21.799 23.997 1.00 94.88 293 ASP A O 1
ATOM 2167 N N . ALA A 1 294 ? -8.873 -20.098 23.387 1.00 95.62 294 ALA A N 1
ATOM 2168 C CA . ALA A 1 294 ? -9.247 -19.654 24.728 1.00 95.62 294 ALA A CA 1
ATOM 2169 C C . ALA A 1 294 ? -10.564 -20.283 25.236 1.00 95.62 294 ALA A C 1
ATOM 2171 O O . ALA A 1 294 ? -10.936 -20.106 26.402 1.00 95.62 294 ALA A O 1
ATOM 2172 N N . LEU A 1 295 ? -11.289 -21.017 24.385 1.00 96.25 295 LEU A N 1
ATOM 2173 C CA . LEU A 1 295 ? -12.551 -21.666 24.739 1.00 96.25 295 LEU A CA 1
ATOM 2174 C C . LEU A 1 295 ? -12.325 -23.102 25.219 1.00 96.25 295 LEU A C 1
ATOM 2176 O O . LEU A 1 295 ? -11.490 -23.845 24.706 1.00 96.25 295 LEU A O 1
ATOM 2180 N N . ALA A 1 296 ? -13.113 -23.528 26.202 1.00 95.88 296 ALA A N 1
ATOM 2181 C CA . ALA A 1 296 ? -13.147 -24.921 26.617 1.00 95.88 296 ALA A CA 1
ATOM 2182 C C . ALA A 1 296 ? -13.936 -25.777 25.613 1.00 95.88 296 ALA A C 1
ATOM 2184 O O . ALA A 1 296 ? -14.884 -25.320 24.972 1.00 95.88 296 ALA A O 1
ATOM 2185 N N . ASP A 1 297 ? -13.626 -27.074 25.552 1.00 94.88 297 ASP A N 1
ATOM 2186 C CA . ASP A 1 297 ? -14.345 -28.006 24.682 1.00 94.88 297 ASP A CA 1
ATOM 2187 C C . ASP A 1 297 ? -15.872 -27.951 24.909 1.00 94.88 297 ASP A C 1
ATOM 2189 O O . ASP A 1 297 ? -16.393 -28.084 26.033 1.00 94.88 297 ASP A O 1
ATOM 2193 N N . GLY A 1 298 ? -16.600 -27.762 23.805 1.00 92.56 298 GLY A N 1
ATOM 2194 C CA . GLY A 1 298 ? -18.063 -27.686 23.775 1.00 92.56 298 GLY A CA 1
ATOM 2195 C C . GLY A 1 298 ? -18.660 -26.444 24.444 1.00 92.56 298 GLY A C 1
ATOM 2196 O O . GLY A 1 298 ? -19.854 -26.445 24.740 1.00 92.56 298 GLY A O 1
ATOM 2197 N N . GLU A 1 299 ? -17.852 -25.428 24.738 1.00 95.31 299 GLU A N 1
ATOM 2198 C CA . GLU A 1 299 ? -18.315 -24.108 25.163 1.00 95.31 299 GLU A CA 1
ATOM 2199 C C . GLU A 1 299 ? -18.977 -23.376 23.983 1.00 95.31 299 GLU A C 1
ATOM 2201 O O . GLU A 1 299 ? -18.500 -23.432 22.850 1.00 95.31 299 GLU A O 1
ATOM 2206 N N . THR A 1 300 ? -20.127 -22.745 24.226 1.00 95.62 300 THR A N 1
ATOM 2207 C CA . THR A 1 300 ? -20.910 -22.047 23.195 1.00 95.62 300 THR A CA 1
ATOM 2208 C C . THR A 1 300 ? -20.788 -20.545 23.387 1.00 95.62 300 THR A C 1
ATOM 2210 O O . THR A 1 300 ? -21.119 -20.023 24.448 1.00 95.62 300 THR A O 1
ATOM 2213 N N . VAL A 1 301 ? -20.348 -19.839 22.349 1.00 96.69 301 VAL A N 1
ATOM 2214 C CA . VAL A 1 301 ? -20.249 -18.377 22.358 1.00 96.69 301 VAL A CA 1
ATOM 2215 C C . VAL A 1 301 ? -21.607 -17.763 22.023 1.00 96.69 301 VAL A C 1
ATOM 2217 O O . VAL A 1 301 ? -22.191 -18.080 20.991 1.00 96.69 301 VAL A O 1
ATOM 2220 N N . HIS A 1 302 ? -22.102 -16.887 22.897 1.00 96.94 302 HIS A N 1
ATOM 2221 C CA . HIS A 1 302 ? -23.357 -16.153 22.716 1.00 96.94 302 HIS A CA 1
ATOM 2222 C C . HIS A 1 302 ? -23.133 -14.742 22.181 1.00 96.94 302 HIS A C 1
ATOM 2224 O O . HIS A 1 302 ? -23.922 -14.279 21.365 1.00 96.94 302 HIS A O 1
ATOM 2230 N N . TYR A 1 303 ? -22.059 -14.075 22.607 1.00 97.69 303 TYR A N 1
ATOM 2231 C CA . TYR A 1 303 ? -21.665 -12.768 22.085 1.00 97.69 303 TYR A CA 1
ATOM 2232 C C . TYR A 1 303 ? -20.149 -12.680 21.941 1.00 97.69 303 TYR A C 1
ATOM 2234 O O . TYR A 1 303 ? -19.409 -13.266 22.735 1.00 97.69 303 TYR A O 1
ATOM 2242 N N . LEU A 1 304 ? -19.699 -11.908 20.954 1.00 96.94 304 LEU A N 1
ATOM 2243 C CA . LEU A 1 304 ? -18.297 -11.569 20.734 1.00 96.94 304 LEU A CA 1
ATOM 2244 C C . LEU A 1 304 ? -18.150 -10.056 20.647 1.00 96.94 304 LEU A C 1
ATOM 2246 O O . LEU A 1 304 ? -19.037 -9.375 20.150 1.00 96.94 304 LEU A O 1
ATOM 2250 N N . GLY A 1 305 ? -17.003 -9.547 21.079 1.00 95.19 305 GLY A N 1
ATOM 2251 C CA . GLY A 1 305 ? -16.589 -8.176 20.832 1.00 95.19 305 GLY A CA 1
ATOM 2252 C C . GLY A 1 305 ? -15.100 -8.100 20.522 1.00 95.19 305 GLY A C 1
ATOM 2253 O O . GLY A 1 305 ? -14.313 -8.916 20.999 1.00 95.19 305 GLY A O 1
ATOM 2254 N N . ARG A 1 306 ? -14.718 -7.104 19.726 1.00 93.38 306 ARG A N 1
ATOM 2255 C CA . ARG A 1 306 ? -13.340 -6.733 19.400 1.00 93.38 306 ARG A CA 1
ATOM 2256 C C . ARG A 1 306 ? -13.084 -5.309 19.874 1.00 93.38 306 ARG A C 1
ATOM 2258 O O . ARG A 1 306 ? -13.944 -4.441 19.731 1.00 93.38 306 ARG A O 1
ATOM 2265 N N . GLY A 1 307 ? -11.907 -5.064 20.427 1.00 89.12 307 GLY A N 1
ATOM 2266 C CA . GLY A 1 307 ? -11.572 -3.825 21.106 1.00 89.12 307 GLY A CA 1
ATOM 2267 C C . GLY A 1 307 ? -10.117 -3.409 20.960 1.00 89.12 307 GLY A C 1
ATOM 2268 O O . GLY A 1 307 ? -9.328 -4.098 20.326 1.00 89.12 307 GLY A O 1
ATOM 2269 N N . GLY A 1 308 ? -9.809 -2.250 21.544 1.00 80.69 308 GLY A N 1
ATOM 2270 C CA . GLY A 1 308 ? -8.481 -1.628 21.532 1.00 80.69 308 GLY A CA 1
ATOM 2271 C C . GLY A 1 308 ? -7.716 -1.730 22.853 1.00 80.69 308 GLY A C 1
ATOM 2272 O O . GLY A 1 308 ? -6.706 -1.052 23.027 1.00 80.69 308 GLY A O 1
ATOM 2273 N N . GLY A 1 309 ? -8.233 -2.475 23.833 1.00 89.06 309 GLY A N 1
ATOM 2274 C CA . GLY A 1 309 ? -7.550 -2.647 25.111 1.00 89.06 309 GLY A CA 1
ATOM 2275 C C . GLY A 1 309 ? -8.409 -3.256 26.212 1.00 89.06 309 GLY A C 1
ATOM 2276 O O . GLY A 1 309 ? -9.636 -3.093 26.237 1.00 89.06 309 GLY A O 1
ATOM 2277 N N . ILE A 1 310 ? -7.723 -3.910 27.149 1.00 94.56 310 ILE A N 1
ATOM 2278 C CA . ILE A 1 310 ? -8.268 -4.416 28.408 1.00 94.56 310 ILE A CA 1
ATOM 2279 C C . ILE A 1 310 ? -7.549 -3.689 29.552 1.00 94.56 310 ILE A C 1
ATOM 2281 O O . ILE A 1 310 ? -6.324 -3.689 29.629 1.00 94.56 310 ILE A O 1
ATOM 2285 N N . GLU A 1 311 ? -8.292 -3.053 30.453 1.00 94.62 311 GLU A N 1
ATOM 2286 C CA . GLU A 1 311 ? -7.730 -2.446 31.668 1.00 94.62 311 GLU A CA 1
ATOM 2287 C C . GLU A 1 311 ? -8.265 -3.178 32.896 1.00 94.62 311 GLU A C 1
ATOM 2289 O O . GLU A 1 311 ? -9.462 -3.441 32.984 1.00 94.62 311 GLU A O 1
ATOM 2294 N N . ILE A 1 312 ? -7.392 -3.504 33.846 1.00 96.56 312 ILE A N 1
ATOM 2295 C CA . ILE A 1 312 ? -7.749 -4.236 35.062 1.00 96.56 312 ILE A CA 1
ATOM 2296 C C . ILE A 1 312 ? -7.429 -3.362 36.270 1.00 96.56 312 ILE A C 1
ATOM 2298 O O . ILE A 1 312 ? -6.265 -3.167 36.624 1.00 96.56 312 ILE A O 1
ATOM 2302 N N . ASP A 1 313 ? -8.467 -2.834 36.909 1.00 96.12 313 ASP A N 1
ATOM 2303 C CA . ASP A 1 313 ? -8.366 -2.012 38.111 1.00 96.12 313 ASP A CA 1
ATOM 2304 C C . ASP A 1 313 ? -8.529 -2.870 39.374 1.00 96.12 313 ASP A C 1
ATOM 2306 O O . ASP A 1 313 ? -9.583 -3.460 39.605 1.00 96.12 313 ASP A O 1
ATOM 2310 N N . ARG A 1 314 ? -7.485 -2.927 40.208 1.00 96.25 314 ARG A N 1
ATOM 2311 C CA . ARG A 1 314 ? -7.463 -3.636 41.503 1.00 96.25 314 ARG A CA 1
ATOM 2312 C C . ARG A 1 314 ? -7.461 -2.669 42.694 1.00 96.25 314 ARG A C 1
ATOM 2314 O O . ARG A 1 314 ? -6.964 -2.990 43.775 1.00 96.25 314 ARG A O 1
ATOM 2321 N N . GLY A 1 315 ? -7.965 -1.452 42.497 1.00 92.56 315 GLY A N 1
ATOM 2322 C CA . GLY A 1 315 ? -8.119 -0.409 43.511 1.00 92.56 315 GLY A CA 1
ATOM 2323 C C . GLY A 1 315 ? -6.848 0.400 43.775 1.00 92.56 315 GLY A C 1
ATOM 2324 O O . GLY A 1 315 ? -6.872 1.625 43.686 1.00 92.56 315 GLY A O 1
ATOM 2325 N N . GLU A 1 316 ? -5.729 -0.257 44.103 1.00 89.75 316 GLU A N 1
ATOM 2326 C CA . GLU A 1 316 ? -4.433 0.425 44.310 1.00 89.75 316 GLU A CA 1
ATOM 2327 C C . GLU A 1 316 ? -3.558 0.457 43.046 1.00 89.75 316 GLU A C 1
ATOM 2329 O O . GLU A 1 316 ? -2.604 1.237 42.971 1.00 89.75 316 GLU A O 1
ATOM 2334 N N . SER A 1 317 ? -3.878 -0.369 42.048 1.00 90.06 317 SER A N 1
ATOM 2335 C CA . SER A 1 317 ? -3.142 -0.475 40.789 1.00 90.06 317 SER A CA 1
ATOM 2336 C C . SER A 1 317 ? -4.081 -0.723 39.615 1.00 90.06 317 SER A C 1
ATOM 2338 O O . SER A 1 317 ? -4.986 -1.553 39.708 1.00 90.06 317 SER A O 1
ATOM 2340 N N . THR A 1 318 ? -3.804 -0.061 38.494 1.00 89.94 318 THR A N 1
ATOM 2341 C CA . THR A 1 318 ? -4.450 -0.324 37.208 1.00 89.94 318 THR A CA 1
ATOM 2342 C C . THR A 1 318 ? -3.423 -0.942 36.273 1.00 89.94 318 THR A C 1
ATOM 2344 O O . THR A 1 318 ? -2.440 -0.286 35.918 1.00 89.94 318 THR A O 1
ATOM 2347 N N . ASP A 1 319 ? -3.655 -2.188 35.875 1.00 86.69 319 ASP A N 1
ATOM 2348 C CA . ASP A 1 319 ? -2.865 -2.839 34.838 1.00 86.69 319 ASP A CA 1
ATOM 2349 C C . ASP A 1 319 ? -3.523 -2.567 33.488 1.00 86.69 319 ASP A C 1
ATOM 2351 O O . ASP A 1 319 ? -4.689 -2.895 33.269 1.00 86.69 319 ASP A O 1
ATOM 2355 N N . VAL A 1 320 ? -2.780 -1.934 32.585 1.00 82.56 320 VAL A N 1
ATOM 2356 C CA . VAL A 1 320 ? -3.239 -1.659 31.222 1.00 82.56 320 VAL A CA 1
ATOM 2357 C C . VAL A 1 320 ? -2.653 -2.722 30.307 1.00 82.56 320 VAL A C 1
ATOM 2359 O O . VAL A 1 320 ? -1.465 -2.697 29.983 1.00 82.56 320 VAL A O 1
ATOM 2362 N N . VAL A 1 321 ? -3.502 -3.651 29.890 1.00 78.88 321 VAL A N 1
ATOM 2363 C CA . VAL A 1 321 ? -3.174 -4.725 28.959 1.00 78.88 321 VAL A CA 1
ATOM 2364 C C . VAL A 1 321 ? -3.559 -4.214 27.577 1.00 78.88 321 VAL A C 1
ATOM 2366 O O . VAL A 1 321 ? -4.702 -4.318 27.132 1.00 78.88 321 VAL A O 1
ATOM 2369 N N . THR A 1 322 ? -2.606 -3.540 26.939 1.00 63.53 322 THR A N 1
ATOM 2370 C CA . THR A 1 322 ? -2.771 -3.008 25.582 1.00 63.53 322 THR A CA 1
ATOM 2371 C C . THR A 1 322 ? -1.817 -3.726 24.647 1.00 63.53 322 THR A C 1
ATOM 2373 O O . THR A 1 322 ? -0.604 -3.747 24.863 1.00 63.53 322 THR A O 1
ATOM 2376 N N . SER A 1 323 ? -2.368 -4.328 23.600 1.00 58.62 323 SER A N 1
ATOM 2377 C CA . SER A 1 323 ? -1.614 -4.706 22.418 1.00 58.62 323 SER A CA 1
ATOM 2378 C C . SER A 1 323 ? -1.426 -3.474 21.533 1.00 58.62 323 SER A C 1
ATOM 2380 O O . SER A 1 323 ? -2.277 -2.591 21.469 1.00 58.62 323 SER A O 1
ATOM 2382 N N . PHE A 1 324 ? -0.332 -3.432 20.776 1.00 48.16 324 PHE A N 1
ATOM 2383 C CA . PHE A 1 324 ? -0.133 -2.424 19.726 1.00 48.16 324 PHE A CA 1
ATOM 2384 C C . PHE A 1 324 ? -1.103 -2.592 18.536 1.00 48.16 324 PHE A C 1
ATOM 2386 O O . PHE A 1 324 ? -0.935 -1.928 17.521 1.00 48.16 324 PHE A O 1
ATOM 2393 N N . SER A 1 325 ? -2.081 -3.500 18.617 1.00 55.59 325 SER A N 1
ATOM 2394 C CA . SER A 1 325 ? -2.742 -4.055 17.434 1.00 55.59 325 SER A CA 1
ATOM 2395 C C . SER A 1 325 ? -4.270 -3.993 17.411 1.00 55.59 325 SER A C 1
ATOM 2397 O O . SER A 1 325 ? -4.857 -4.405 16.413 1.00 55.59 325 SER A O 1
ATOM 2399 N N . GLY A 1 326 ? -4.935 -3.512 18.469 1.00 64.06 326 GLY A N 1
ATOM 2400 C CA . GLY A 1 326 ? -6.407 -3.489 18.513 1.00 64.06 326 GLY A CA 1
ATOM 2401 C C . GLY A 1 326 ? -7.026 -4.870 18.256 1.00 64.06 326 GLY A C 1
ATOM 2402 O O . GLY A 1 326 ? -7.989 -5.024 17.489 1.00 64.06 326 GLY A O 1
ATOM 2403 N N . MET A 1 327 ? -6.372 -5.897 18.801 1.00 79.75 327 MET A N 1
ATOM 2404 C CA . MET A 1 327 ? -6.725 -7.308 18.635 1.00 79.75 327 MET A CA 1
ATOM 2405 C C . MET A 1 327 ? -7.345 -7.896 19.904 1.00 79.75 327 MET A C 1
ATOM 2407 O O . MET A 1 327 ? -7.522 -9.111 19.987 1.00 79.75 327 MET A O 1
ATOM 2411 N N . GLU A 1 328 ? -7.688 -7.067 20.888 1.00 92.50 328 GLU A N 1
ATOM 2412 C CA . GLU A 1 328 ? -8.344 -7.521 22.105 1.00 92.50 328 GLU A CA 1
ATOM 2413 C C . GLU A 1 328 ? -9.748 -8.025 21.787 1.00 92.50 328 GLU A C 1
ATOM 2415 O O . GLU A 1 328 ? -10.501 -7.413 21.024 1.00 92.50 328 GLU A O 1
ATOM 2420 N N . ARG A 1 329 ? -10.113 -9.156 22.385 1.00 95.19 329 ARG A N 1
ATOM 2421 C CA . ARG A 1 329 ? -11.410 -9.796 22.188 1.00 95.19 329 ARG A CA 1
ATOM 2422 C C . ARG A 1 329 ? -12.080 -10.075 23.518 1.00 95.19 329 ARG A C 1
ATOM 2424 O O . ARG A 1 329 ? -11.421 -10.366 24.513 1.00 95.19 329 ARG A O 1
ATOM 2431 N N . ILE A 1 330 ? -13.401 -10.003 23.509 1.00 97.69 330 ILE A N 1
ATOM 2432 C CA . ILE A 1 330 ? -14.255 -10.485 24.586 1.00 97.69 330 ILE A CA 1
ATOM 2433 C C . ILE A 1 330 ? -15.218 -11.522 24.013 1.00 97.69 330 ILE A C 1
ATOM 2435 O O . ILE A 1 330 ? -15.833 -11.286 22.975 1.00 97.69 330 ILE A O 1
ATOM 2439 N N . ALA A 1 331 ? -15.362 -12.658 24.686 1.00 97.88 331 ALA A N 1
ATOM 2440 C CA . ALA A 1 331 ? -16.365 -13.668 24.382 1.00 97.88 331 ALA A CA 1
ATOM 2441 C C . ALA A 1 331 ? -17.249 -13.896 25.610 1.00 97.88 331 ALA A C 1
ATOM 2443 O O . ALA A 1 331 ? -16.753 -14.155 26.706 1.00 97.88 331 ALA A O 1
ATOM 2444 N N . LEU A 1 332 ? -18.564 -13.796 25.426 1.00 98.06 332 LEU A N 1
ATOM 2445 C CA . LEU A 1 332 ? -19.553 -14.159 26.438 1.00 98.06 332 LEU A CA 1
ATOM 2446 C C . LEU A 1 332 ? -20.106 -15.528 26.073 1.00 98.06 332 LEU A C 1
ATOM 2448 O O . LEU A 1 332 ? -20.749 -15.673 25.031 1.00 98.06 332 LEU A O 1
ATOM 2452 N N . THR A 1 333 ? -19.841 -16.530 26.900 1.00 97.75 333 THR A N 1
ATOM 2453 C CA . THR A 1 333 ? -20.177 -17.919 26.590 1.00 97.75 333 THR A CA 1
ATOM 2454 C C . THR A 1 333 ? -21.364 -18.410 27.410 1.00 97.75 333 THR A C 1
ATOM 2456 O O . THR A 1 333 ? -22.028 -17.658 28.128 1.00 97.75 333 THR A O 1
ATOM 2459 N N . ASP A 1 334 ? -21.708 -19.688 27.282 1.00 96.88 334 ASP A N 1
ATOM 2460 C CA . ASP A 1 334 ? -22.694 -20.326 28.145 1.00 96.88 334 ASP A CA 1
ATOM 2461 C C . ASP A 1 334 ? -22.160 -20.577 29.565 1.00 96.88 334 ASP A C 1
ATOM 2463 O O . ASP A 1 334 ? -22.968 -20.856 30.457 1.00 96.88 334 ASP A O 1
ATOM 2467 N N . ARG A 1 335 ? -20.840 -20.457 29.778 1.00 97.06 335 ARG A N 1
ATOM 2468 C CA . ARG A 1 335 ? -20.140 -20.805 31.025 1.00 97.06 335 ARG A CA 1
ATOM 2469 C C . ARG A 1 335 ? -19.499 -19.614 31.735 1.00 97.06 335 ARG A C 1
ATOM 2471 O O . ARG A 1 335 ? -19.521 -19.587 32.962 1.00 97.06 335 ARG A O 1
ATOM 2478 N N . ARG A 1 336 ? -18.898 -18.679 30.996 1.00 98.06 336 ARG A N 1
ATOM 2479 C CA . ARG A 1 336 ? -18.027 -17.625 31.542 1.00 98.06 336 ARG A CA 1
ATOM 2480 C C . ARG A 1 336 ? -17.822 -16.476 30.556 1.00 98.06 336 ARG A C 1
ATOM 2482 O O . ARG A 1 336 ? -18.265 -16.509 29.410 1.00 98.06 336 ARG A O 1
ATOM 2489 N N . ILE A 1 337 ? -17.109 -15.460 31.016 1.00 98.44 337 ILE A N 1
ATOM 2490 C CA . ILE A 1 337 ? -16.591 -14.365 30.205 1.00 98.44 337 ILE A CA 1
ATOM 2491 C C . ILE A 1 337 ? -15.115 -14.642 29.930 1.00 98.44 337 ILE A C 1
ATOM 2493 O O . ILE A 1 337 ? -14.361 -14.934 30.856 1.00 98.44 337 ILE A O 1
ATOM 2497 N N . VAL A 1 338 ? -14.701 -14.535 28.672 1.00 98.12 338 VAL A N 1
ATOM 2498 C CA . VAL A 1 338 ? -13.301 -14.658 28.255 1.00 98.12 338 VAL A CA 1
ATOM 2499 C C . VAL A 1 338 ? -12.844 -13.321 27.686 1.00 98.12 338 VAL A C 1
ATOM 2501 O O . VAL A 1 338 ? -13.494 -12.776 26.798 1.00 98.12 338 VAL A O 1
ATOM 2504 N N . LEU A 1 339 ? -11.734 -12.792 28.192 1.00 97.19 339 LEU A N 1
ATOM 2505 C CA . LEU A 1 339 ? -11.047 -11.610 27.675 1.00 97.19 339 LEU A CA 1
ATOM 2506 C C . LEU A 1 339 ? -9.679 -12.057 27.157 1.00 97.19 339 LEU A C 1
ATOM 2508 O O . LEU A 1 339 ? -8.876 -12.568 27.932 1.00 97.19 339 LEU A O 1
ATOM 2512 N N . GLN A 1 340 ? -9.405 -11.868 25.872 1.00 95.44 340 GLN A N 1
ATOM 2513 C CA . GLN A 1 340 ? -8.153 -12.282 25.237 1.00 95.44 340 GLN A CA 1
ATOM 2514 C C . GLN A 1 340 ? -7.425 -11.059 24.681 1.00 95.44 340 GLN A C 1
ATOM 2516 O O . GLN A 1 340 ? -8.012 -10.257 23.954 1.00 95.44 340 GLN A O 1
ATOM 2521 N N . SER A 1 341 ? -6.141 -10.925 25.004 1.00 92.25 341 SER A N 1
ATOM 2522 C CA . SER A 1 341 ? -5.239 -9.915 24.453 1.00 92.25 341 SER A CA 1
ATOM 2523 C C . SER A 1 341 ? -4.094 -10.595 23.717 1.00 92.25 341 SER A C 1
ATOM 2525 O O . SER A 1 341 ? -3.289 -11.286 24.339 1.00 92.25 341 SER A O 1
ATOM 2527 N N . SER A 1 342 ? -3.945 -10.323 22.423 1.00 84.06 342 SER A N 1
ATOM 2528 C CA . SER A 1 342 ? -2.815 -10.837 21.646 1.00 84.06 342 SER A CA 1
ATOM 2529 C C . SER A 1 342 ? -1.572 -9.970 21.804 1.00 84.06 342 SER A C 1
ATOM 2531 O O . SER A 1 342 ? -1.560 -8.806 21.408 1.00 84.06 342 SER A O 1
ATOM 2533 N N . GLN A 1 343 ? -0.504 -10.526 22.379 1.00 82.12 343 GLN A N 1
ATOM 2534 C CA . GLN A 1 343 ? 0.788 -9.850 22.522 1.00 82.12 343 GLN A CA 1
ATOM 2535 C C . GLN A 1 343 ? 1.877 -10.588 21.734 1.00 82.12 343 GLN A C 1
ATOM 2537 O O . GLN A 1 343 ? 1.782 -11.780 21.453 1.00 82.12 343 GLN A O 1
ATOM 2542 N N . VAL A 1 344 ? 2.974 -9.891 21.417 1.00 70.38 344 VAL A N 1
ATOM 2543 C CA . VAL A 1 344 ? 4.131 -10.484 20.710 1.00 70.38 344 VAL A CA 1
ATOM 2544 C C . VAL A 1 344 ? 4.718 -11.681 21.474 1.00 70.38 344 VAL A C 1
ATOM 2546 O O . VAL A 1 344 ? 5.244 -12.612 20.871 1.00 70.38 344 VAL A O 1
ATOM 2549 N N . SER A 1 345 ? 4.631 -11.666 22.805 1.00 81.25 345 SER A N 1
ATOM 2550 C CA . SER A 1 345 ? 5.096 -12.745 23.683 1.00 81.25 345 SER A CA 1
ATOM 2551 C C . SER A 1 345 ? 4.116 -13.915 23.835 1.00 81.25 345 SER A C 1
ATOM 2553 O O . SER A 1 345 ? 4.455 -14.876 24.526 1.00 81.25 345 SER A O 1
ATOM 2555 N N . GLY A 1 346 ? 2.944 -13.851 23.201 1.00 84.69 346 GLY A N 1
ATOM 2556 C CA . GLY A 1 346 ? 1.855 -14.817 23.333 1.00 84.69 346 GLY A CA 1
ATOM 2557 C C . GLY A 1 346 ? 0.543 -14.149 23.739 1.00 84.69 346 GLY A C 1
ATOM 2558 O O . GLY A 1 346 ? 0.525 -12.985 24.140 1.00 84.69 346 GLY A O 1
ATOM 2559 N N . ASP A 1 347 ? -0.553 -14.892 23.626 1.00 88.81 347 ASP A N 1
ATOM 2560 C CA . ASP A 1 347 ? -1.870 -14.415 24.036 1.00 88.81 347 ASP A CA 1
ATOM 2561 C C . ASP A 1 347 ? -2.017 -14.467 25.562 1.00 88.81 347 ASP A C 1
ATOM 2563 O O . ASP A 1 347 ? -1.628 -15.436 26.220 1.00 88.81 347 ASP A O 1
ATOM 2567 N N . GLU A 1 348 ? -2.587 -13.409 26.125 1.00 92.94 348 GLU A N 1
ATOM 2568 C CA . GLU A 1 348 ? -2.971 -13.332 27.528 1.00 92.94 348 GLU A CA 1
ATOM 2569 C C . GLU A 1 348 ? -4.491 -13.477 27.630 1.00 92.94 348 GLU A C 1
ATOM 2571 O O . GLU A 1 348 ? -5.233 -12.765 26.953 1.00 92.94 348 GLU A O 1
ATOM 2576 N N . VAL A 1 349 ? -4.952 -14.423 28.450 1.00 96.06 349 VAL A N 1
ATOM 2577 C CA . VAL A 1 349 ? -6.370 -14.778 28.582 1.00 96.06 349 VAL A CA 1
ATOM 2578 C C . VAL A 1 349 ? -6.809 -14.590 30.029 1.00 96.06 349 VAL A C 1
ATOM 2580 O O . VAL A 1 349 ? -6.194 -15.139 30.945 1.00 96.06 349 VAL A O 1
ATOM 2583 N N . TYR A 1 350 ? -7.897 -13.850 30.226 1.00 96.69 350 TYR A N 1
ATOM 2584 C CA . TYR A 1 350 ? -8.598 -13.728 31.499 1.00 96.69 350 TYR A CA 1
ATOM 2585 C C . TYR A 1 350 ? -9.962 -14.395 31.394 1.00 96.69 350 TYR A C 1
ATOM 2587 O O . TYR A 1 350 ? -10.710 -14.170 30.444 1.00 96.69 350 TYR A O 1
ATOM 2595 N N . GLU A 1 351 ? -10.287 -15.202 32.391 1.00 97.94 351 GLU A N 1
ATOM 2596 C CA . GLU A 1 351 ? -11.512 -15.986 32.449 1.00 97.94 351 GLU A CA 1
ATOM 2597 C C . GLU A 1 351 ? -12.269 -15.575 33.710 1.00 97.94 351 GLU A C 1
ATOM 2599 O O . GLU A 1 351 ? -11.701 -15.632 34.798 1.00 97.94 351 GLU A O 1
ATOM 2604 N N . LEU A 1 352 ? -13.524 -15.149 33.568 1.00 98.00 352 LEU A N 1
ATOM 2605 C CA . LEU A 1 352 ? -14.372 -14.729 34.685 1.00 98.00 352 LEU A CA 1
ATOM 2606 C C . LEU A 1 352 ? -15.634 -15.587 34.703 1.00 98.00 352 LEU A C 1
ATOM 2608 O O . LEU A 1 352 ? -16.434 -15.544 33.762 1.00 98.00 352 LEU A O 1
ATOM 2612 N N . GLY A 1 353 ? -15.816 -16.372 35.760 1.00 98.06 353 GLY A N 1
ATOM 2613 C CA . GLY A 1 353 ? -17.074 -17.054 36.033 1.00 98.06 353 GLY A CA 1
ATOM 2614 C C . GLY A 1 353 ? -18.193 -16.041 36.256 1.00 98.06 353 GLY A C 1
ATOM 2615 O O . GLY A 1 353 ? -17.977 -14.970 36.820 1.00 98.06 353 GLY A O 1
ATOM 2616 N N . TYR A 1 354 ? -19.410 -16.360 35.814 1.00 98.31 354 TYR A N 1
ATOM 2617 C CA . TYR A 1 354 ? -20.553 -15.469 36.043 1.00 98.31 354 TYR A CA 1
ATOM 2618 C C . TYR A 1 354 ? -20.868 -15.286 37.534 1.00 98.31 354 TYR A C 1
ATOM 2620 O O . TYR A 1 354 ? -21.344 -14.227 37.925 1.00 98.31 354 TYR A O 1
ATOM 2628 N N . ASP A 1 355 ? -20.540 -16.274 38.368 1.00 97.50 355 ASP A N 1
ATOM 2629 C CA . ASP A 1 355 ? -20.671 -16.228 39.826 1.00 97.50 355 ASP A CA 1
ATOM 2630 C C . ASP A 1 355 ? -19.648 -15.310 40.518 1.00 97.50 355 ASP A C 1
ATOM 2632 O O . ASP A 1 355 ? -19.808 -14.997 41.698 1.00 97.50 355 ASP A O 1
ATOM 2636 N N . GLU A 1 356 ? -18.618 -14.861 39.798 1.00 97.56 356 GLU A N 1
ATOM 2637 C CA . GLU A 1 356 ? -17.618 -13.900 40.279 1.00 97.56 356 GLU A CA 1
ATOM 2638 C C . GLU A 1 356 ? -18.002 -12.444 39.960 1.00 97.56 356 GLU A C 1
ATOM 2640 O O . GLU A 1 356 ? -17.330 -11.513 40.413 1.00 97.56 356 GLU A O 1
ATOM 2645 N N . VAL A 1 357 ? -19.058 -12.232 39.165 1.00 98.31 357 VAL A N 1
ATOM 2646 C CA . VAL A 1 357 ? -19.476 -10.910 38.687 1.00 98.31 357 VAL A CA 1
ATOM 2647 C C . VAL A 1 357 ? -20.420 -10.248 39.693 1.00 98.31 357 VAL A C 1
ATOM 2649 O O . VAL A 1 357 ? -21.574 -10.636 39.839 1.00 98.31 357 VAL A O 1
ATOM 2652 N N . ASP A 1 358 ? -19.950 -9.177 40.330 1.00 98.06 358 ASP A N 1
ATOM 2653 C CA . ASP A 1 358 ? -20.736 -8.350 41.256 1.00 98.06 358 ASP A CA 1
ATOM 2654 C C . ASP A 1 358 ? -21.581 -7.287 40.531 1.00 98.06 358 ASP A C 1
ATOM 2656 O O . ASP A 1 358 ? -22.531 -6.729 41.089 1.00 98.06 358 ASP A O 1
ATOM 2660 N N . GLY A 1 359 ? -21.226 -6.954 39.288 1.00 97.38 359 GLY A N 1
ATOM 2661 C CA . GLY A 1 359 ? -21.950 -5.961 38.505 1.00 97.38 359 GLY A CA 1
ATOM 2662 C C . GLY A 1 359 ? -21.356 -5.708 37.127 1.00 97.38 359 GLY A C 1
ATOM 2663 O O . GLY A 1 359 ? -20.204 -6.033 36.849 1.00 97.38 359 GLY A O 1
ATOM 2664 N N . VAL A 1 360 ? -22.154 -5.085 36.257 1.00 98.19 360 VAL A N 1
ATOM 2665 C CA . VAL A 1 360 ? -21.739 -4.707 34.900 1.00 98.19 360 VAL A CA 1
ATOM 2666 C C . VAL A 1 360 ? -22.234 -3.315 34.548 1.00 98.19 360 VAL A C 1
ATOM 2668 O O . VAL A 1 360 ? -23.440 -3.035 34.593 1.00 98.19 360 VAL A O 1
ATOM 2671 N N . GLU A 1 361 ? -21.311 -2.475 34.100 1.00 97.94 361 GLU A N 1
ATOM 2672 C CA . GLU A 1 361 ? -21.571 -1.138 33.579 1.00 97.94 361 GLU A CA 1
ATOM 2673 C C . GLU A 1 361 ? -21.210 -1.073 32.096 1.00 97.94 361 GLU A C 1
ATOM 2675 O O . GLU A 1 361 ? -20.203 -1.620 31.655 1.00 97.94 361 GLU A O 1
ATOM 2680 N N . LEU A 1 362 ? -22.039 -0.388 31.314 1.00 97.50 362 LEU A N 1
ATOM 2681 C CA . LEU A 1 362 ? -21.742 -0.095 29.920 1.00 97.50 362 LEU A CA 1
ATOM 2682 C C . LEU A 1 362 ? -21.780 1.415 29.737 1.00 97.50 362 LEU A C 1
ATOM 2684 O O . LEU A 1 362 ? -22.823 2.040 29.931 1.00 97.50 362 LEU A O 1
ATOM 2688 N N . ASP A 1 363 ? -20.645 1.970 29.337 1.00 95.31 363 ASP A N 1
ATOM 2689 C CA . ASP A 1 363 ? -20.523 3.358 28.925 1.00 95.31 363 ASP A CA 1
ATOM 2690 C C . ASP A 1 363 ? -20.479 3.401 27.397 1.00 95.31 363 ASP A C 1
ATOM 2692 O O . ASP A 1 363 ? -19.519 2.944 26.774 1.00 95.31 363 ASP A O 1
ATOM 2696 N N . VAL A 1 364 ? -21.566 3.881 26.796 1.00 90.62 364 VAL A N 1
ATOM 2697 C CA . VAL A 1 364 ? -21.662 4.103 25.353 1.00 90.62 364 VAL A CA 1
ATOM 2698 C C . VAL A 1 364 ? -21.527 5.600 25.116 1.00 90.62 364 VAL A C 1
ATOM 2700 O O . VAL A 1 364 ? -22.509 6.346 25.157 1.00 90.62 364 VAL A O 1
ATOM 2703 N N . GLY A 1 365 ? -20.295 6.039 24.885 1.00 78.31 365 GLY A N 1
ATOM 2704 C CA . GLY A 1 365 ? -20.019 7.352 24.325 1.00 78.31 365 GLY A CA 1
ATOM 2705 C C . GLY A 1 365 ? -20.306 7.383 22.824 1.00 78.31 365 GLY A C 1
ATOM 2706 O O . GLY A 1 365 ? -20.530 6.352 22.196 1.00 78.31 365 GLY A O 1
ATOM 2707 N N . PHE A 1 366 ? -20.254 8.580 22.236 1.00 55.81 366 PHE A N 1
ATOM 2708 C CA . PHE A 1 366 ? -20.410 8.752 20.786 1.00 55.81 366 PHE A CA 1
ATOM 2709 C C . PHE A 1 366 ? -19.356 7.956 19.985 1.00 55.81 366 PHE A C 1
ATOM 2711 O O . PHE A 1 366 ? -19.693 7.401 18.951 1.00 55.81 366 PHE A O 1
ATOM 2718 N N . LEU A 1 367 ? -18.124 7.846 20.510 1.00 54.59 367 LEU A N 1
ATOM 2719 C CA . LEU A 1 367 ? -16.978 7.194 19.847 1.00 54.59 367 LEU A CA 1
ATOM 2720 C C . LEU A 1 367 ? -16.443 5.952 20.576 1.00 54.59 367 LEU A C 1
ATOM 2722 O O . LEU A 1 367 ? -15.679 5.181 20.014 1.00 54.59 367 LEU A O 1
ATOM 2726 N N . ASN A 1 368 ? -16.799 5.763 21.849 1.00 78.00 368 ASN A N 1
ATOM 2727 C CA . ASN A 1 368 ? -16.190 4.737 22.694 1.00 78.00 368 ASN A CA 1
ATOM 2728 C C . ASN A 1 368 ? -17.270 3.886 23.349 1.00 78.00 368 ASN A C 1
ATOM 2730 O O . ASN A 1 368 ? -18.156 4.419 24.017 1.00 78.00 368 ASN A O 1
ATOM 2734 N N . LYS A 1 369 ? -17.157 2.566 23.207 1.00 92.62 369 LYS A N 1
ATOM 2735 C CA . LYS A 1 369 ? -17.955 1.597 23.960 1.00 92.62 369 LYS A CA 1
ATOM 2736 C C . LYS A 1 369 ? -17.045 0.994 25.017 1.00 92.62 369 LYS A C 1
ATOM 2738 O O . LYS A 1 369 ? -16.021 0.403 24.691 1.00 92.62 369 LYS A O 1
ATOM 2743 N N . ARG A 1 370 ? -17.379 1.161 26.292 1.00 96.31 370 ARG A N 1
ATOM 2744 C CA . ARG A 1 370 ? -16.615 0.576 27.396 1.00 96.31 370 ARG A CA 1
ATOM 2745 C C . ARG A 1 370 ? -17.518 -0.311 28.230 1.00 96.31 370 ARG A C 1
ATOM 2747 O O . ARG A 1 370 ? -18.389 0.187 28.942 1.00 96.31 370 ARG A O 1
ATOM 2754 N N . LEU A 1 371 ? -17.281 -1.616 28.158 1.00 97.69 371 LEU A N 1
ATOM 2755 C CA . LEU A 1 371 ? -17.938 -2.601 29.009 1.00 97.69 371 LEU A CA 1
ATOM 2756 C C . LEU A 1 371 ? -17.063 -2.834 30.242 1.00 97.69 371 LEU A C 1
ATOM 2758 O O . LEU A 1 371 ? -15.918 -3.260 30.114 1.00 97.69 371 LEU A O 1
ATOM 2762 N N . SER A 1 372 ? -17.587 -2.519 31.421 1.00 98.25 372 SER A N 1
ATOM 2763 C CA . SER A 1 372 ? -16.898 -2.684 32.701 1.00 98.25 372 SER A CA 1
ATOM 2764 C C . SER A 1 372 ? -17.553 -3.810 33.490 1.00 98.25 372 SER A C 1
ATOM 2766 O O . SER A 1 372 ? -18.760 -3.773 33.728 1.00 98.25 372 SER A O 1
ATOM 2768 N N . ILE A 1 373 ? -16.767 -4.809 33.877 1.00 98.44 373 ILE A N 1
ATOM 2769 C CA . ILE A 1 373 ? -17.208 -5.979 34.639 1.00 98.44 373 ILE A CA 1
ATOM 2770 C C . ILE A 1 373 ? -16.564 -5.895 36.019 1.00 98.44 373 ILE A C 1
ATOM 2772 O O . ILE A 1 373 ? -15.339 -5.896 36.140 1.00 98.44 373 ILE A O 1
ATOM 2776 N N . HIS A 1 374 ? -17.390 -5.796 37.052 1.00 98.12 374 HIS A N 1
ATOM 2777 C CA . HIS A 1 374 ? -16.956 -5.703 38.438 1.00 98.12 374 HIS A CA 1
ATOM 2778 C C . HIS A 1 374 ? -16.951 -7.089 39.072 1.00 98.12 374 HIS A C 1
ATOM 2780 O O . HIS A 1 374 ? -17.913 -7.840 38.932 1.00 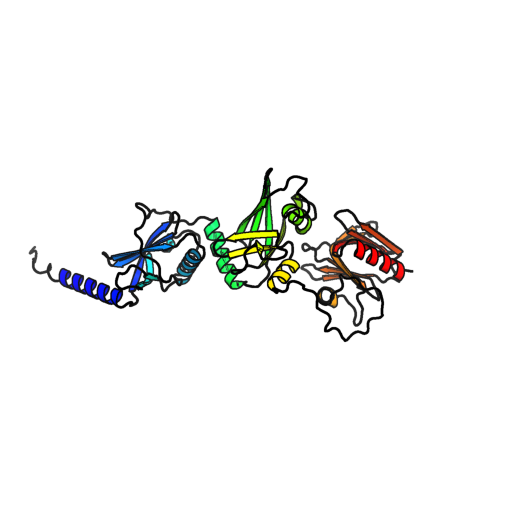98.12 374 HIS A O 1
ATOM 2786 N N . THR A 1 375 ? -15.878 -7.398 39.786 1.00 98.12 375 THR A N 1
ATOM 2787 C CA . THR A 1 375 ? -15.709 -8.610 40.594 1.00 98.12 375 THR A CA 1
ATOM 2788 C C . THR A 1 375 ? -15.212 -8.215 41.983 1.00 98.12 375 THR A C 1
ATOM 2790 O O . THR A 1 375 ? -14.785 -7.073 42.192 1.00 98.12 375 THR A O 1
ATOM 2793 N N . ALA A 1 376 ? -15.176 -9.170 42.913 1.00 96.88 376 ALA A N 1
ATOM 2794 C CA . ALA A 1 376 ? -14.712 -8.913 44.274 1.00 96.88 376 ALA A CA 1
ATOM 2795 C C . ALA A 1 376 ? -13.237 -8.469 44.339 1.00 96.88 376 ALA A C 1
ATOM 2797 O O . ALA A 1 376 ? -12.839 -7.776 45.278 1.00 96.88 376 ALA A O 1
ATOM 2798 N N . GLU A 1 377 ? -12.421 -8.878 43.362 1.00 95.88 377 GLU A N 1
ATOM 2799 C CA . GLU A 1 377 ? -10.974 -8.629 43.345 1.00 95.88 377 GLU A CA 1
ATOM 2800 C C . GLU A 1 377 ? -10.558 -7.490 42.406 1.00 95.88 377 GLU A C 1
ATOM 2802 O O . GLU A 1 377 ? -9.529 -6.849 42.638 1.00 95.88 377 GLU A O 1
ATOM 2807 N N . ALA A 1 378 ? -11.323 -7.241 41.340 1.00 97.56 378 ALA A N 1
ATOM 2808 C CA . ALA A 1 378 ? -10.953 -6.294 40.293 1.00 97.56 378 ALA A CA 1
ATOM 2809 C C . ALA A 1 378 ? -12.156 -5.777 39.487 1.00 97.56 378 ALA A C 1
ATOM 2811 O O . ALA A 1 378 ? -13.215 -6.404 39.434 1.00 97.56 378 ALA A O 1
ATOM 2812 N N . THR A 1 379 ? -11.961 -4.664 38.781 1.00 97.88 379 THR A N 1
ATOM 2813 C CA . THR A 1 379 ? -12.835 -4.215 37.691 1.00 97.88 379 THR A CA 1
ATOM 2814 C C . THR A 1 379 ? -12.110 -4.356 36.356 1.00 97.88 379 THR A C 1
ATOM 2816 O O . THR A 1 379 ? -11.028 -3.805 36.174 1.00 97.88 379 THR A O 1
ATOM 2819 N N . TYR A 1 380 ? -12.719 -5.076 35.418 1.00 97.81 380 TYR A N 1
ATOM 2820 C CA . TYR A 1 380 ? -12.202 -5.289 34.069 1.00 97.81 380 TYR A CA 1
ATOM 2821 C C . TYR A 1 380 ? -12.910 -4.348 33.100 1.00 97.81 380 TYR A C 1
ATOM 2823 O O . TYR A 1 380 ? -14.125 -4.430 32.936 1.00 97.81 380 TYR A O 1
ATOM 2831 N N . HIS A 1 381 ? -12.166 -3.472 32.436 1.00 97.06 381 HIS A N 1
ATOM 2832 C CA . HIS A 1 381 ? -12.674 -2.570 31.413 1.00 97.06 381 HIS A CA 1
ATOM 2833 C C . HIS A 1 381 ? -12.264 -3.064 30.027 1.00 97.06 381 HIS A C 1
ATOM 2835 O O . HIS A 1 381 ? -11.087 -3.044 29.677 1.00 97.06 381 HIS A O 1
ATOM 2841 N N . PHE A 1 382 ? -13.244 -3.448 29.213 1.00 96.31 382 PHE A N 1
ATOM 2842 C CA . PHE A 1 382 ? -13.053 -3.759 27.802 1.00 96.31 382 PHE A CA 1
ATOM 2843 C C . PHE A 1 382 ? -13.438 -2.553 26.943 1.00 96.31 382 PHE A C 1
ATOM 2845 O O . PHE A 1 382 ? -14.593 -2.110 26.967 1.00 96.31 382 PHE A O 1
ATOM 2852 N N . LYS A 1 383 ? -12.483 -2.017 26.176 1.00 93.50 383 LYS A N 1
ATOM 2853 C CA . LYS A 1 383 ? -12.717 -0.911 25.235 1.00 93.50 383 LYS A CA 1
ATOM 2854 C C . LYS A 1 383 ? -13.117 -1.467 23.873 1.00 93.50 383 LYS A C 1
ATOM 2856 O O . LYS A 1 383 ? -12.256 -1.822 23.078 1.00 93.50 383 LYS A O 1
ATOM 2861 N N . GLY A 1 384 ? -14.416 -1.559 23.627 1.00 91.00 384 GLY A N 1
ATOM 2862 C CA . GLY A 1 384 ? -15.007 -2.136 22.428 1.00 91.00 384 GLY A CA 1
ATOM 2863 C C . GLY A 1 384 ? -15.017 -1.209 21.216 1.00 91.00 384 GLY A C 1
ATOM 2864 O O . GLY A 1 384 ? -15.486 -0.075 21.295 1.00 91.00 384 GLY A O 1
ATOM 2865 N N . ALA A 1 385 ? -14.568 -1.738 20.081 1.00 85.12 385 ALA A N 1
ATOM 2866 C CA . ALA A 1 385 ? -14.706 -1.139 18.757 1.00 85.12 385 ALA A CA 1
ATOM 2867 C C . ALA A 1 385 ? -15.877 -1.772 17.988 1.00 85.12 385 ALA A C 1
ATOM 2869 O O . ALA A 1 385 ? -16.696 -1.052 17.425 1.00 85.12 385 ALA A O 1
ATOM 2870 N N . ASN A 1 386 ? -16.017 -3.099 18.048 1.00 85.44 386 ASN A N 1
ATOM 2871 C CA . ASN A 1 386 ? -17.085 -3.872 17.408 1.00 85.44 386 ASN A CA 1
ATOM 2872 C C . ASN A 1 386 ? -17.635 -4.913 18.392 1.00 85.44 386 ASN A C 1
ATOM 2874 O O . ASN A 1 386 ? -16.849 -5.419 19.191 1.00 85.44 386 ASN A O 1
ATOM 2878 N N . PRO A 1 387 ? -18.924 -5.279 18.361 1.00 92.50 387 PRO A N 1
ATOM 2879 C CA . PRO A 1 387 ? -19.988 -4.829 17.456 1.00 92.50 387 PRO A CA 1
ATOM 2880 C C . PRO A 1 387 ? -20.509 -3.421 17.767 1.00 92.50 387 PRO A C 1
ATOM 2882 O O . PRO A 1 387 ? -19.855 -2.649 18.472 1.00 92.50 387 PRO A O 1
ATOM 2885 N N . ASP A 1 388 ? -21.656 -3.041 17.202 1.00 88.62 388 ASP A N 1
ATOM 2886 C CA . ASP A 1 388 ? -22.292 -1.754 17.466 1.00 88.62 388 ASP A CA 1
ATOM 2887 C C . ASP A 1 388 ? -22.750 -1.589 18.930 1.00 88.62 388 ASP A C 1
ATOM 2889 O O . ASP A 1 388 ? -22.646 -2.479 19.777 1.00 88.62 388 ASP A O 1
ATOM 2893 N N . ALA A 1 389 ? -23.211 -0.387 19.264 1.00 90.56 389 ALA A N 1
ATOM 2894 C CA . ALA A 1 389 ? -23.621 -0.072 20.624 1.00 90.56 389 ALA A CA 1
ATOM 2895 C C . ALA A 1 389 ? -24.853 -0.860 21.100 1.00 90.56 389 ALA A C 1
ATOM 2897 O O . ALA A 1 389 ? -25.022 -1.032 22.310 1.00 90.56 389 ALA A O 1
ATOM 2898 N N . ASP A 1 390 ? -25.750 -1.265 20.201 1.00 93.50 390 ASP A N 1
ATOM 2899 C CA . ASP A 1 390 ? -26.962 -2.000 20.562 1.00 93.50 390 ASP A CA 1
ATOM 2900 C C . ASP A 1 390 ? -26.583 -3.420 20.988 1.00 93.50 390 ASP A C 1
ATOM 2902 O O . ASP A 1 390 ? -26.951 -3.837 22.088 1.00 93.50 390 ASP A O 1
ATOM 2906 N N . GLU A 1 391 ? -25.706 -4.087 20.240 1.00 94.75 391 GLU A N 1
ATOM 2907 C CA . GLU A 1 391 ? -25.213 -5.416 20.610 1.00 94.75 391 GLU A CA 1
ATOM 2908 C C . GLU A 1 391 ? -24.366 -5.380 21.900 1.00 94.75 391 GLU A C 1
ATOM 2910 O O . GLU A 1 391 ? -24.503 -6.253 22.757 1.00 94.75 391 GLU A O 1
ATOM 2915 N N . TYR A 1 392 ? -23.597 -4.314 22.166 1.00 96.44 392 TYR A N 1
ATOM 2916 C CA . TYR A 1 392 ? -22.945 -4.142 23.479 1.00 96.44 392 TYR A CA 1
ATOM 2917 C C . TYR A 1 392 ? -23.933 -3.984 24.648 1.00 96.44 392 TYR A C 1
ATOM 2919 O O . TYR A 1 392 ? -23.632 -4.390 25.778 1.00 96.44 392 TYR A O 1
ATOM 2927 N N . ARG A 1 393 ? -25.117 -3.400 24.418 1.00 96.12 393 ARG A N 1
ATOM 2928 C CA . ARG A 1 393 ? -26.178 -3.342 25.441 1.00 96.12 393 ARG A CA 1
ATOM 2929 C C . ARG A 1 393 ? -26.768 -4.722 25.693 1.00 96.12 393 ARG A C 1
ATOM 2931 O O . ARG A 1 393 ? -27.051 -5.045 26.851 1.00 96.12 393 ARG A O 1
ATOM 2938 N N . GLU A 1 394 ? -26.917 -5.533 24.651 1.00 96.44 394 GLU A N 1
ATOM 2939 C CA . GLU A 1 394 ? -27.337 -6.931 24.770 1.00 96.44 394 GLU A CA 1
ATOM 2940 C C . GLU A 1 394 ? -26.297 -7.755 25.529 1.00 96.44 394 GLU A C 1
ATOM 2942 O O . GLU A 1 394 ? -26.652 -8.429 26.493 1.00 96.44 394 GLU A O 1
ATOM 2947 N N . MET A 1 395 ? -25.011 -7.593 25.211 1.00 97.69 395 MET A N 1
ATOM 2948 C CA . MET A 1 395 ? -23.894 -8.184 25.954 1.00 97.69 395 MET A CA 1
ATOM 2949 C C . MET A 1 395 ? -23.953 -7.839 27.444 1.00 97.69 395 MET A C 1
ATOM 2951 O O . MET A 1 395 ? -23.934 -8.727 28.296 1.00 97.69 395 MET A O 1
ATOM 2955 N N . ALA A 1 396 ? -24.072 -6.551 27.780 1.00 97.75 396 ALA A N 1
ATOM 2956 C CA . ALA A 1 396 ? -24.156 -6.108 29.170 1.00 97.75 396 ALA A CA 1
ATOM 2957 C C . ALA A 1 396 ? -25.394 -6.672 29.887 1.00 97.75 396 ALA A C 1
ATOM 2959 O O . ALA A 1 396 ? -25.335 -6.981 31.075 1.00 97.75 396 ALA A O 1
ATOM 2960 N N . THR A 1 397 ? -26.518 -6.797 29.178 1.00 96.94 397 THR A N 1
ATOM 2961 C CA . THR A 1 397 ? -27.751 -7.399 29.709 1.00 96.94 397 THR A CA 1
ATOM 2962 C C . THR A 1 397 ? -27.561 -8.889 29.963 1.00 96.94 397 THR A C 1
ATOM 2964 O O . THR A 1 397 ? -27.848 -9.354 31.061 1.00 96.94 397 THR A O 1
ATOM 2967 N N . TYR A 1 398 ? -26.984 -9.606 29.002 1.00 96.94 398 TYR A N 1
ATOM 2968 C CA . TYR A 1 398 ? -26.702 -11.031 29.097 1.00 96.94 398 TYR A CA 1
ATOM 2969 C C . TYR A 1 398 ? -25.793 -11.365 30.285 1.00 96.94 398 TYR A C 1
ATOM 2971 O O . TYR A 1 398 ? -26.078 -12.305 31.021 1.00 96.94 398 TYR A O 1
ATOM 2979 N N . VAL A 1 399 ? -24.737 -10.577 30.532 1.00 97.56 399 VAL A N 1
ATOM 2980 C CA . VAL A 1 399 ? -23.881 -10.806 31.709 1.00 97.56 399 VAL A CA 1
ATOM 2981 C C . VAL A 1 399 ? -24.654 -10.604 33.013 1.00 97.56 399 VAL A C 1
ATOM 2983 O O . VAL A 1 399 ? -24.526 -11.429 33.911 1.00 97.56 399 VAL A O 1
ATOM 2986 N N . ARG A 1 400 ? -25.484 -9.554 33.122 1.00 97.38 400 ARG A N 1
ATOM 2987 C CA . ARG A 1 400 ? -26.298 -9.322 34.331 1.00 97.38 400 ARG A CA 1
ATOM 2988 C C . ARG A 1 400 ? -27.256 -10.482 34.597 1.00 97.38 400 ARG A C 1
ATOM 2990 O O . ARG A 1 400 ? -27.317 -10.959 35.718 1.00 97.38 400 ARG A O 1
ATOM 2997 N N . GLU A 1 401 ? -27.940 -10.969 33.563 1.00 96.31 401 GLU A N 1
ATOM 2998 C CA . GLU A 1 401 ? -28.876 -12.096 33.681 1.00 96.31 401 GLU A CA 1
ATOM 2999 C C . GLU A 1 401 ? -28.201 -13.419 34.068 1.00 96.31 401 GLU A C 1
ATOM 3001 O O . GLU A 1 401 ? -28.864 -14.300 34.607 1.00 96.31 401 GLU A O 1
ATOM 3006 N N . ARG A 1 402 ? -26.911 -13.591 33.753 1.00 96.62 402 ARG A N 1
ATOM 3007 C CA . ARG A 1 402 ? -26.140 -14.793 34.105 1.00 96.62 402 ARG A CA 1
ATOM 3008 C C . ARG A 1 402 ? -25.471 -14.713 35.477 1.00 96.62 402 ARG A C 1
ATOM 3010 O O . ARG A 1 402 ? -25.138 -15.765 36.015 1.00 96.62 402 ARG A O 1
ATOM 3017 N N . ALA A 1 403 ? -25.232 -13.503 35.981 1.00 94.94 403 ALA A N 1
ATOM 3018 C CA . ALA A 1 403 ? -24.641 -13.260 37.296 1.00 94.94 403 ALA A CA 1
ATOM 3019 C C . ALA A 1 403 ? -25.667 -13.373 38.444 1.00 94.94 403 ALA A C 1
ATOM 3021 O O . ALA A 1 403 ? -25.283 -13.671 39.574 1.00 94.94 403 ALA A O 1
ATOM 3022 N N . ASP A 1 404 ? -26.955 -13.157 38.146 1.00 86.44 404 ASP A N 1
ATOM 3023 C CA . ASP A 1 404 ? -28.092 -13.398 39.053 1.00 86.44 404 ASP A CA 1
ATOM 3024 C C . ASP A 1 404 ? -28.406 -14.901 39.224 1.00 86.44 404 ASP A C 1
ATOM 3026 O O . ASP A 1 404 ? -28.721 -15.316 40.371 1.00 86.44 404 ASP A O 1
#

Radius of gyration: 32.03 Å; Cα contacts (8 Å, |Δi|>4): 785; chains: 1; bounding box: 93×55×95 Å

Nearest PDB structures (foldseek):
  5ukl-assembly1_A  TM=5.422E-01  e=1.166E-03  Homo sapiens
  2vrw-assembly1_B  TM=5.617E-01  e=2.178E-02  Mus musculus
  3uzs-assembly1_A  TM=4.736E-01  e=7.776E-03  Bos taurus
  1wgu-assembly1_A  TM=4.934E-01  e=5.186E-02  Mus musculus
  7zu0-assembly1_A  TM=3.145E-01  e=8.448E-02  Saccharomyces cerevisiae

Solvent-accessible surface area (backbone atoms only — not comparable to full-atom values): 22435 Å² total; per-residue (Å²): 137,81,85,72,84,79,66,75,65,61,57,61,53,54,53,52,50,52,52,49,51,52,52,51,40,41,57,67,48,38,79,37,70,25,30,27,70,44,44,22,56,77,84,34,42,33,46,28,33,35,64,47,100,93,38,74,48,31,36,68,29,56,74,44,35,69,42,44,40,24,48,45,36,26,27,55,65,69,76,38,79,78,74,35,56,43,65,82,48,50,71,42,75,44,41,35,29,29,75,36,84,79,62,47,24,38,22,35,67,55,26,64,40,65,76,35,53,53,50,85,77,64,88,82,48,81,47,100,71,26,54,52,56,69,68,58,44,37,44,40,55,39,49,68,49,37,79,77,43,63,86,40,76,38,72,26,39,25,72,39,72,49,77,56,92,58,35,39,35,33,38,30,35,46,84,89,28,79,42,69,42,76,42,62,45,61,59,86,88,54,34,80,92,28,56,50,46,49,46,24,44,65,37,11,69,70,29,73,78,43,32,43,75,17,54,32,12,27,42,56,36,81,80,55,56,54,92,67,44,65,74,41,63,41,50,39,80,43,62,84,36,35,33,34,32,14,54,36,62,69,49,29,49,45,45,70,67,72,50,76,86,73,85,80,88,88,83,87,79,90,81,70,90,69,76,96,63,81,63,42,89,67,57,40,75,77,58,47,63,76,48,46,91,80,50,60,92,90,64,50,76,30,35,49,35,37,15,60,26,41,35,40,35,52,88,87,50,72,49,75,54,63,42,100,68,53,59,21,35,39,38,39,41,82,74,34,38,38,40,37,41,56,43,97,91,46,73,47,76,46,78,42,51,34,86,51,42,78,45,71,48,73,48,75,54,98,81,45,35,36,44,33,43,31,36,94,74,39,35,41,35,39,37,40,71,34,56,57,74,68,58,52,50,50,50,52,49,53,53,53,68,60,36,109

Sequence (404 aa):
MSDDPDDAGGDALADLEAEYQTYRVLRGGEDVSARIDAVGYDDAAYLRFEVSEDRVFTVALGPDVSDLASLAALCGALDVRFTGDLDPLVGETVTLRVADDRMRRVSVAEGGLTDREVVDPPEGMWTTDATLPPDVTAAVDRLRTYDRFEGTVRPVTVRSADATDDAFSLELDLLGRPAQWTVPVPDGADMAGSTFERLVEDVGFGSVGQIVDGTLSTVPTSELGAEEAQGALGAVEDPGVTWPLFPDEESAEAALDGTAAASDSTARYAGSTASPGPTGEYVTPERIAKVEDALADGETVHYLGRGGGIEIDRGESTDVVTSFSGMERIALTDRRIVLQSSQVSGDEVYELGYDEVDGVELDVGFLNKRLSIHTAEATYHFKGANPDADEYREMATYVRERAD

Foldseek 3Di:
DDDDPPPPPPVVVVVVVVVVVVLVCQQVLHKAKWFFAFWFDDQWTKTWTHRDPPDIFIFTQHLFLVSVLLVCQLCVLQVHHQPQFPVVSGGTMWIKGQPHNVSQFIATPGSGRHTTGGDDDPPPRRDPTRGHDLQSSLLNVLVVVCVVQALHKDKKFFADWDDDPFKIKTFICRVNGTAIDIATDDDPVPLPPALVVCLCVLFVLVDPVSVHRTIWMWHKDLPDDLVRLPQFSGWGDDRSITTTTHSDPVSRNCSSVVDDPPDDDPDDDPDQPDDPDAADPPDDPVVCVLCVVVDDPNKAFRDKFFAQWKWKAQPVDIDTQGEPPSGWMWTDTPFWIWTWHQHPVGIDIDTGGLLQFPAWDWDDDPRWTWIWTDGPRIIMIGTTPDDDPVVVVVVRVVSVVRND

Mean predicted aligned error: 13.49 Å

pLDDT: mean 87.27, std 13.84, range [34.94, 98.44]

Secondary structure (DSSP, 8-state):
----TTSHHHHHHHHHHHHHHHHHHHHTT-EEEEEEEEEEESSSEEEEEEEETTEEEEEEE-SSHHHHHHHHHHHHHTT---SSB-GGGTT-EEEEEE-STTS-EEEETGGGEEEEEB-PPPTT---S--BPPHHHHHHHHHHHHHHHHTT--EEEEEEEEEE-SSEEEEEEEETTEEEEEEEE---TTS-TT-HHHHIIIIITTT-GGGSTT-EEEE--BSS--TTTSTT--EEEEETTEEEEEESSHHHHHHHHTT----S----S--S----S----TT--HHHHTTTGGGSPTT--EEEEEEEEEEEEE-SS-EEEE--TTS-EEEEEESSEEEEEEEETTEEEEEEEEGGGEEEEEEEE-SS-EEEEEEESS-EEEEEEEES-HHHHHHHHHHHHHHH-